Protein AF-0000000080620407 (afdb_homodimer)

pLDDT: mean 96.52, std 3.03, range [81.12, 98.94]

Radius of gyration: 28.12 Å; Cα contacts (8 Å, |Δi|>4): 1855; chains: 2; bounding box: 50×84×63 Å

Foldseek 3Di:
DAQQKWKWQWFKFWDDVVQVCVVVVLDPADPPAQDTQLTWGFTCDHHNNDDPDDGGFIWTFALQFAPCPDPCNVVLQSLVHPQLVVALCNQHASVNAADDDDVVHGYGYRSQFNRLDRMTMHGNSRTATADPPFDRLLLSLCRFQLLLQLLLDCPVQNPAAQFAEEFEDQASNSLSVLLNCVVRNHPAYEYEDLDPVSQVSSVVSHHPYYHNCVVDPPQVVLCVVVVNFAGQEYEYAAADQVSQQSRQSRHGQLHEYEYRHHHRPPDDHDYDVVCCVVSVYYYYYTDSSSDPCNPVSNVVSVCVVVVSGDSPQQAPEEDASVCVVVVSVCVVVVHGRMYMHGD/DAQQKWKWQWFKFWDDVVQVCVVVVLDDADPPAQDTQLTWGFTCDHHNNDDPDDGGFIWTFALQFAPCPDPCNVVLQSLVHPQLVVALCNQHASVNAADDDDVVHGYGYRSQFNRLDRMTMHGNSRTATADPPFDRLLLSLCRFQLLLQLLLDCPVQNPAAQFAEEFEDQASNSLSVLLNCVVRNHPAYEYEDLDPVSQVSSVVSHHPYYHNCVVDPPLVVQCVVVVNFAGQEYEYAAADQVSQQSRQSRHGQLHEYEYRHHHRPPDDHDYDVVCCVVSVYYYYYTDSSSDPCNPVSNVVSVCVVVVSGDSPQQAPEEDASVCSVVVSVCVVVVHGRMYMHGD

InterPro domains:
  IPR002328 Alcohol dehydrogenase, zinc-type, conserved site [PS00059] (36-50)
  IPR011032 GroES-like superfamily [SSF50129] (1-168)
  IPR011032 GroES-like superfamily [SSF50129] (296-342)
  IPR013149 Alcohol dehydrogenase-like, C-terminal [PF00107] (172-303)
  IPR013154 Alcohol dehydrogenase-like, N-terminal [PF08240] (2-130)
  IPR020843 Enoylreductase domain [SM00829] (1-341)
  IPR036291 NAD(P)-binding domain superfamily [SSF51735] (134-310)

Sequence (686 aa):
PGAGEVLVRLAASGVCHSDLHALDGEWDTPVPIVLGHEGAGEVVAVGSEVTDLEVGDHVILSWTPSCQKCEYCVSGRPVLCQLANETAYQHVFFDGKPRLTDGDESVKSFLAVGSFGDHAMVPASAAIRIRKDAPLAQAALVGCAVTTGIGAVTNTARVEPGSTVLVVGCGGVGLNVVQGARLAGAKQIIVADVSEEKLELGRRFGATHTINSRETDLVEAVRALTDGRGVDYAFEAIGLPFTIEACYEAIRRGGTAVVVGQVADGVKISIDPFVMSDQEKRLIGSNYGSSRQSIDFPKIIDLYMEGKVDLDSMVTDRIPLDGVNEAFARMRAGQGIRTVIEYPGAGEVLVRLAASGVCHSDLHALDGEWDTPVPIVLGHEGAGEVVAVGSEVTDLEVGDHVILSWTPSCQKCEYCVSGRPVLCQLANETAYQHVFFDGKPRLTDGDESVKSFLAVGSFGDHAMVPASAAIRIRKDAPLAQAALVGCAVTTGIGAVTNTARVEPGSTVLVVGCGGVGLNVVQGARLAGAKQIIVADVSEEKLELGRRFGATHTINSRETDLVEAVRALTDGRGVDYAFEAIGLPFTIEACYEAIRRGGTAVVVGQVADGVKISIDPFVMSDQEKRLIGSNYGSSRQSIDFPKIIDLYMEGKVDLDSMVTDRIPLDGVNEAFARMRAGQGIRTVIEY

Organism: Caenorhabditis remanei (NCBI:txid31234)

Nearest PDB structures (foldseek):
  5tnx-assembly1_A  TM=9.646E-01  e=2.071E-39  Burkholderia ambifaria MC40-6
  1cdo-assembly1_B  TM=9.404E-01  e=4.010E-37  Gadus morhua callarias
  8h2a-assembly1_B  TM=9.233E-01  e=1.701E-37  Formosa agariphila
  1agn-assembly1_A  TM=9.492E-01  e=3.419E-36  Homo sapiens
  1d1t-assembly1_B  TM=9.427E-01  e=5.932E-36  Homo sapiens

Structure (mmCIF, N/CA/C/O backbone):
data_AF-0000000080620407-model_v1
#
loop_
_entity.id
_entity.type
_entity.pdbx_description
1 polymer 'Enoyl reductase (ER) domain-containing protein'
#
loop_
_atom_site.group_PDB
_atom_site.id
_atom_site.type_symbol
_atom_site.label_atom_id
_atom_site.label_alt_id
_atom_site.label_comp_id
_atom_site.label_asym_id
_atom_site.label_entity_id
_atom_site.label_seq_id
_atom_site.pdbx_PDB_ins_code
_atom_site.Cartn_x
_atom_site.Cartn_y
_atom_site.Cartn_z
_atom_site.occupancy
_atom_site.B_iso_or_equiv
_atom_site.auth_seq_id
_atom_site.auth_comp_id
_atom_site.auth_asym_id
_atom_site.auth_atom_id
_atom_site.pdbx_PDB_model_num
ATOM 1 N N . PRO A 1 1 ? 17.844 -36.25 -13.57 1 95.06 1 PRO A N 1
ATOM 2 C CA . PRO A 1 1 ? 17.781 -34.812 -13.281 1 95.06 1 PRO A CA 1
ATOM 3 C C . PRO A 1 1 ? 19.156 -34.219 -12.961 1 95.06 1 PRO A C 1
ATOM 5 O O . PRO A 1 1 ? 20.047 -34.938 -12.5 1 95.06 1 PRO A O 1
ATOM 8 N N . GLY A 1 2 ? 19.328 -32.938 -13.312 1 94.88 2 GLY A N 1
ATOM 9 C CA . GLY A 1 2 ? 20.531 -32.25 -12.844 1 94.88 2 GLY A CA 1
ATOM 10 C C . GLY A 1 2 ? 20.672 -32.25 -11.336 1 94.88 2 GLY A C 1
ATOM 11 O O . GLY A 1 2 ? 19.75 -32.688 -10.625 1 94.88 2 GLY A O 1
ATOM 12 N N . ALA A 1 3 ? 21.781 -31.812 -10.758 1 96.25 3 ALA A N 1
ATOM 13 C CA . ALA A 1 3 ? 22.172 -31.922 -9.352 1 96.25 3 ALA A CA 1
ATOM 14 C C . ALA A 1 3 ? 21.109 -31.312 -8.445 1 96.25 3 ALA A C 1
ATOM 16 O O . ALA A 1 3 ? 20.812 -31.859 -7.375 1 96.25 3 ALA A O 1
ATOM 17 N N . GLY A 1 4 ? 20.484 -30.219 -8.758 1 96.81 4 GLY A N 1
ATOM 18 C CA . GLY A 1 4 ? 19.5 -29.516 -7.945 1 96.81 4 GLY A CA 1
ATOM 19 C C . GLY A 1 4 ? 18.094 -29.609 -8.5 1 96.81 4 GLY A C 1
ATOM 20 O O . GLY A 1 4 ? 17.266 -28.734 -8.25 1 96.81 4 GLY A O 1
ATOM 21 N N . GLU A 1 5 ? 17.797 -30.719 -9.227 1 97.88 5 GLU A N 1
ATOM 22 C CA . GLU A 1 5 ? 16.531 -30.844 -9.93 1 97.88 5 GLU A CA 1
ATOM 23 C C . GLU A 1 5 ? 15.812 -32.125 -9.547 1 97.88 5 GLU A C 1
ATOM 25 O O . GLU A 1 5 ? 16.422 -33.031 -8.953 1 97.88 5 GLU A O 1
ATOM 30 N N . VAL A 1 6 ? 14.547 -32.188 -9.844 1 98.44 6 VAL A N 1
ATOM 31 C CA . VAL A 1 6 ? 13.758 -33.406 -9.578 1 98.44 6 VAL A CA 1
ATOM 32 C C . VAL A 1 6 ? 12.836 -33.688 -10.766 1 98.44 6 VAL A C 1
ATOM 34 O O . VAL A 1 6 ? 12.383 -32.75 -11.445 1 98.44 6 VAL A O 1
ATOM 37 N N . LEU A 1 7 ? 12.656 -34.906 -11 1 98.62 7 LEU A N 1
ATOM 38 C CA . LEU A 1 7 ? 11.672 -35.375 -11.984 1 98.62 7 LEU A CA 1
ATOM 39 C C . LEU A 1 7 ? 10.383 -35.812 -11.297 1 98.62 7 LEU A C 1
ATOM 41 O O . LEU A 1 7 ? 10.422 -36.594 -10.359 1 98.62 7 LEU A O 1
ATOM 45 N N . VAL A 1 8 ? 9.344 -35.281 -11.727 1 98.81 8 VAL A N 1
ATOM 46 C CA . VAL A 1 8 ? 8.047 -35.562 -11.133 1 98.81 8 VAL A CA 1
ATOM 47 C C . VAL A 1 8 ? 7.145 -36.25 -12.164 1 98.81 8 VAL A C 1
ATOM 49 O O . VAL A 1 8 ? 7.004 -35.75 -13.289 1 98.81 8 VAL A O 1
ATOM 52 N N . ARG A 1 9 ? 6.633 -37.375 -11.859 1 98.81 9 ARG A N 1
ATOM 53 C CA . ARG A 1 9 ? 5.527 -37.938 -12.633 1 98.81 9 ARG A CA 1
ATOM 54 C C . ARG A 1 9 ? 4.207 -37.281 -12.258 1 98.81 9 ARG A C 1
ATOM 56 O O . ARG A 1 9 ? 3.721 -37.438 -11.133 1 98.81 9 ARG A O 1
ATOM 63 N N . LEU A 1 10 ? 3.682 -36.594 -13.156 1 98.75 10 LEU A N 1
ATOM 64 C CA . LEU A 1 10 ? 2.498 -35.781 -12.867 1 98.75 10 LEU A CA 1
ATOM 65 C C . LEU A 1 10 ? 1.252 -36.656 -12.789 1 98.75 10 LEU A C 1
ATOM 67 O O . LEU A 1 10 ? 1.084 -37.594 -13.594 1 98.75 10 LEU A O 1
ATOM 71 N N . ALA A 1 11 ? 0.471 -36.406 -11.789 1 98.62 11 ALA A N 1
ATOM 72 C CA . ALA A 1 11 ? -0.857 -37 -11.68 1 98.62 11 ALA A CA 1
ATOM 73 C C . ALA A 1 11 ? -1.921 -36.094 -12.297 1 98.62 11 ALA A C 1
ATOM 75 O O . ALA A 1 11 ? -2.881 -36.594 -12.898 1 98.62 11 ALA A O 1
ATOM 76 N N . ALA A 1 12 ? -1.677 -34.844 -12.141 1 98.5 12 ALA A N 1
ATOM 77 C CA . ALA A 1 12 ? -2.672 -33.906 -12.609 1 98.5 12 ALA A CA 1
ATOM 78 C C . ALA A 1 12 ? -2.043 -32.531 -12.859 1 98.5 12 ALA A C 1
ATOM 80 O O . ALA A 1 12 ? -0.999 -32.188 -12.281 1 98.5 12 ALA A O 1
ATOM 81 N N . SER A 1 13 ? -2.643 -31.734 -13.742 1 98.31 13 SER A N 1
ATOM 82 C CA . SER A 1 13 ? -2.295 -30.344 -14.031 1 98.31 13 SER A CA 1
ATOM 83 C C . SER A 1 13 ? -3.543 -29.484 -14.219 1 98.31 13 SER A C 1
ATOM 85 O O . SER A 1 13 ? -4.477 -29.891 -14.914 1 98.31 13 SER A O 1
ATOM 87 N N . GLY A 1 14 ? -3.553 -28.359 -13.555 1 97.19 14 GLY A N 1
ATOM 88 C CA . GLY A 1 14 ? -4.637 -27.422 -13.805 1 97.19 14 GLY A CA 1
ATOM 89 C C . GLY A 1 14 ? -4.438 -26.609 -15.07 1 97.19 14 GLY A C 1
ATOM 90 O O . GLY A 1 14 ? -3.307 -26.297 -15.445 1 97.19 14 GLY A O 1
ATOM 91 N N . VAL A 1 15 ? -5.531 -26.297 -15.719 1 96.38 15 VAL A N 1
ATOM 92 C CA . VAL A 1 15 ? -5.516 -25.375 -16.859 1 96.38 15 VAL A CA 1
ATOM 93 C C . VAL A 1 15 ? -5.863 -23.969 -16.391 1 96.38 15 VAL A C 1
ATOM 95 O O . VAL A 1 15 ? -6.953 -23.734 -15.867 1 96.38 15 VAL A O 1
ATOM 98 N N . CYS A 1 16 ? -4.961 -23.031 -16.547 1 93.56 16 CYS A N 1
ATOM 99 C CA . CYS A 1 16 ? -5.094 -21.688 -15.977 1 93.56 16 CYS A CA 1
ATOM 100 C C . CYS A 1 16 ? -5.152 -20.641 -17.078 1 93.56 16 CYS A C 1
ATOM 102 O O . CYS A 1 16 ? -4.645 -20.859 -18.188 1 93.56 16 CYS A O 1
ATOM 104 N N . HIS A 1 17 ? -5.758 -19.516 -16.781 1 90.88 17 HIS A N 1
ATOM 105 C CA . HIS A 1 17 ? -5.863 -18.422 -17.734 1 90.88 17 HIS A CA 1
ATOM 106 C C . HIS A 1 17 ? -4.484 -17.906 -18.141 1 90.88 17 HIS A C 1
ATOM 108 O O . HIS A 1 17 ? -4.305 -17.406 -19.25 1 90.88 17 HIS A O 1
ATOM 114 N N . SER A 1 18 ? -3.566 -18 -17.266 1 90.12 18 SER A N 1
ATOM 115 C CA . SER A 1 18 ? -2.199 -17.625 -17.609 1 90.12 18 SER A CA 1
ATOM 116 C C . SER A 1 18 ? -1.699 -18.422 -18.812 1 90.12 18 SER A C 1
ATOM 118 O O . SER A 1 18 ? -0.983 -17.875 -19.656 1 90.12 18 SER A O 1
ATOM 120 N N . ASP A 1 19 ? -2.033 -19.656 -18.891 1 93.25 19 ASP A N 1
ATOM 121 C CA . ASP A 1 19 ? -1.695 -20.469 -20.062 1 93.25 19 ASP A CA 1
ATOM 122 C C . ASP A 1 19 ? -2.371 -19.922 -21.312 1 93.25 19 ASP A C 1
ATOM 124 O O . ASP A 1 19 ? -1.784 -19.938 -22.406 1 93.25 19 ASP A O 1
ATOM 128 N N . LEU A 1 20 ? -3.578 -19.516 -21.109 1 90.69 20 LEU A N 1
ATOM 129 C CA . LEU A 1 20 ? -4.332 -18.953 -22.219 1 90.69 20 LEU A CA 1
ATOM 130 C C . LEU A 1 20 ? -3.709 -17.656 -22.719 1 90.69 20 LEU A C 1
ATOM 132 O O . LEU A 1 20 ? -3.645 -17.406 -23.922 1 90.69 20 LEU A O 1
ATOM 136 N N . HIS A 1 21 ? -3.25 -16.797 -21.75 1 87.12 21 HIS A N 1
ATOM 137 C CA . HIS A 1 21 ? -2.562 -15.57 -22.125 1 87.12 21 HIS A CA 1
ATOM 138 C C . HIS A 1 21 ? -1.343 -15.867 -23 1 87.12 21 HIS A C 1
ATOM 140 O O . HIS A 1 21 ? -1.095 -15.164 -23.984 1 87.12 21 HIS A O 1
ATOM 146 N N . ALA A 1 22 ? -0.634 -16.859 -22.625 1 88.38 22 ALA A N 1
ATOM 147 C CA . ALA A 1 22 ? 0.542 -17.266 -23.391 1 88.38 22 ALA A CA 1
ATOM 148 C C . ALA A 1 22 ? 0.145 -17.828 -24.75 1 88.38 22 ALA A C 1
ATOM 150 O O . ALA A 1 22 ? 0.736 -17.453 -25.766 1 88.38 22 ALA A O 1
ATOM 151 N N . LEU A 1 23 ? -0.881 -18.562 -24.75 1 90.5 23 LEU A N 1
ATOM 152 C CA . LEU A 1 23 ? -1.365 -19.203 -25.969 1 90.5 23 LEU A CA 1
ATOM 153 C C . LEU A 1 23 ? -1.878 -18.172 -26.969 1 90.5 23 LEU A C 1
ATOM 155 O O . LEU A 1 23 ? -1.641 -18.281 -28.172 1 90.5 23 LEU A O 1
ATOM 159 N N . ASP A 1 24 ? -2.512 -17.141 -26.406 1 89.25 24 ASP A N 1
ATOM 160 C CA . ASP A 1 24 ? -3.156 -16.141 -27.25 1 89.25 24 ASP A CA 1
ATOM 161 C C . ASP A 1 24 ? -2.18 -15.023 -27.641 1 89.25 24 ASP A C 1
ATOM 163 O O . ASP A 1 24 ? -2.539 -14.102 -28.359 1 89.25 24 ASP A O 1
ATOM 167 N N . GLY A 1 25 ? -0.963 -15.055 -27.109 1 85.75 25 GLY A N 1
ATOM 168 C CA . GLY A 1 25 ? 0.059 -14.086 -27.469 1 85.75 25 GLY A CA 1
ATOM 169 C C . GLY A 1 25 ? -0.036 -12.789 -26.688 1 85.75 25 GLY A C 1
ATOM 170 O O . GLY A 1 25 ? 0.59 -11.789 -27.062 1 85.75 25 GLY A O 1
ATOM 171 N N . GLU A 1 26 ? -0.89 -12.797 -25.672 1 81.12 26 GLU A N 1
ATOM 172 C CA . GLU A 1 26 ? -0.973 -11.617 -24.828 1 81.12 26 GLU A CA 1
ATOM 173 C C . GLU A 1 26 ? 0.308 -11.438 -24.016 1 81.12 26 GLU A C 1
ATOM 175 O O . GLU A 1 26 ? 0.651 -10.312 -23.625 1 81.12 26 GLU A O 1
ATOM 180 N N . TRP A 1 27 ? 0.93 -12.539 -23.688 1 83.62 27 TRP A N 1
ATOM 181 C CA . TRP A 1 27 ? 2.266 -12.523 -23.109 1 83.62 27 TRP A CA 1
ATOM 182 C C . TRP A 1 27 ? 3.311 -12.984 -24.109 1 83.62 27 TRP A C 1
ATOM 184 O O . TRP A 1 27 ? 3.053 -13.883 -24.922 1 83.62 27 TRP A O 1
ATOM 194 N N . ASP A 1 28 ? 4.406 -12.32 -24.125 1 83.38 28 ASP A N 1
ATOM 195 C CA . ASP A 1 28 ? 5.508 -12.742 -24.984 1 83.38 28 ASP A CA 1
ATOM 196 C C . ASP A 1 28 ? 6.109 -14.062 -24.5 1 83.38 28 ASP A C 1
ATOM 198 O O . ASP A 1 28 ? 6.93 -14.07 -23.578 1 83.38 28 ASP A O 1
ATOM 202 N N . THR A 1 29 ? 5.652 -15.172 -25.156 1 87.75 29 THR A N 1
ATOM 203 C CA . THR A 1 29 ? 6.09 -16.5 -24.766 1 87.75 29 THR A CA 1
ATOM 204 C C . THR A 1 29 ? 6.785 -17.219 -25.922 1 87.75 29 THR A C 1
ATOM 206 O O . THR A 1 29 ? 6.18 -17.453 -26.969 1 87.75 29 THR A O 1
ATOM 209 N N . PRO A 1 30 ? 8.031 -17.438 -25.688 1 91.25 30 PRO A N 1
ATOM 210 C CA . PRO A 1 30 ? 8.781 -18.094 -26.766 1 91.25 30 PRO A CA 1
ATOM 211 C C . PRO A 1 30 ? 8.289 -19.5 -27.047 1 91.25 30 PRO A C 1
ATOM 213 O O . PRO A 1 30 ? 7.859 -20.203 -26.141 1 91.25 30 PRO A O 1
ATOM 216 N N . VAL A 1 31 ? 8.367 -19.938 -28.281 1 91.75 31 VAL A N 1
ATOM 217 C CA . VAL A 1 31 ? 8.047 -21.297 -28.719 1 91.75 31 VAL A CA 1
ATOM 218 C C . VAL A 1 31 ? 9.281 -21.938 -29.328 1 91.75 31 VAL A C 1
ATOM 220 O O . VAL A 1 31 ? 10.141 -21.25 -29.891 1 91.75 31 VAL A O 1
ATOM 223 N N . PRO A 1 32 ? 9.438 -23.344 -29.328 1 95.38 32 PRO A N 1
ATOM 224 C CA . PRO A 1 32 ? 8.477 -24.281 -28.75 1 95.38 32 PRO A CA 1
ATOM 225 C C . PRO A 1 32 ? 8.5 -24.297 -27.219 1 95.38 32 PRO A C 1
ATOM 227 O O . PRO A 1 32 ? 9.562 -24.125 -26.609 1 95.38 32 PRO A O 1
ATOM 230 N N . ILE A 1 33 ? 7.375 -24.5 -26.594 1 96.25 33 ILE A N 1
ATOM 231 C CA . ILE A 1 33 ? 7.234 -24.469 -25.141 1 96.25 33 ILE A CA 1
ATOM 232 C C . ILE A 1 33 ? 6.148 -25.438 -24.703 1 96.25 33 ILE A C 1
ATOM 234 O O . ILE A 1 33 ? 5.152 -25.625 -25.406 1 96.25 33 ILE A O 1
ATOM 238 N N . VAL A 1 34 ? 6.379 -26.156 -23.656 1 96.75 34 VAL A N 1
ATOM 239 C CA . VAL A 1 34 ? 5.332 -26.938 -23 1 96.75 34 VAL A CA 1
ATOM 240 C C . VAL A 1 34 ? 4.617 -26.062 -21.969 1 96.75 34 VAL A C 1
ATOM 242 O O . VAL A 1 34 ? 5.234 -25.594 -21.016 1 96.75 34 VAL A O 1
ATOM 245 N N . LEU A 1 35 ? 3.326 -25.828 -22.141 1 96.94 35 LEU A N 1
ATOM 246 C CA . LEU A 1 35 ? 2.545 -24.969 -21.25 1 96.94 35 LEU A CA 1
ATOM 247 C C . LEU A 1 35 ? 2.166 -25.734 -19.984 1 96.94 35 LEU A C 1
ATOM 249 O O . LEU A 1 35 ? 2.584 -26.875 -19.781 1 96.94 35 LEU A O 1
ATOM 253 N N . GLY A 1 36 ? 1.49 -25.062 -19.125 1 97.06 36 GLY A N 1
ATOM 254 C CA . GLY A 1 36 ? 1.077 -25.594 -17.844 1 97.06 36 GLY A CA 1
ATOM 255 C C . GLY A 1 36 ? 2.006 -25.203 -16.703 1 97.06 36 GLY A C 1
ATOM 256 O O . GLY A 1 36 ? 3.229 -25.266 -16.859 1 97.06 36 GLY A O 1
ATOM 257 N N . HIS A 1 37 ? 1.427 -24.766 -15.578 1 97.12 37 HIS A N 1
ATOM 258 C CA . HIS A 1 37 ? 2.258 -24.375 -14.445 1 97.12 37 HIS A CA 1
ATOM 259 C C . HIS A 1 37 ? 1.605 -24.766 -13.117 1 97.12 37 HIS A C 1
ATOM 261 O O . HIS A 1 37 ? 2.121 -24.453 -12.047 1 97.12 37 HIS A O 1
ATOM 267 N N . GLU A 1 38 ? 0.452 -25.453 -13.188 1 97.12 38 GLU A N 1
ATOM 268 C CA . GLU A 1 38 ? -0.258 -25.984 -12.031 1 97.12 38 GLU A CA 1
ATOM 269 C C . GLU A 1 38 ? -0.176 -27.516 -11.977 1 97.12 38 GLU A C 1
ATOM 271 O O . GLU A 1 38 ? -1.138 -28.203 -12.32 1 97.12 38 GLU A O 1
ATOM 276 N N . GLY A 1 39 ? 0.865 -28.016 -11.445 1 98.25 39 GLY A N 1
ATOM 277 C CA . GLY A 1 39 ? 1.048 -29.469 -11.477 1 98.25 39 GLY A CA 1
ATOM 278 C C . GLY A 1 39 ? 1.195 -30.078 -10.094 1 98.25 39 GLY A C 1
ATOM 279 O O . GLY A 1 39 ? 1.686 -29.422 -9.172 1 98.25 39 GLY A O 1
ATOM 280 N N . ALA A 1 40 ? 0.774 -31.281 -9.922 1 98.81 40 ALA A N 1
ATOM 281 C CA . ALA A 1 40 ? 1.003 -32.125 -8.742 1 98.81 40 ALA A CA 1
ATOM 282 C C . ALA A 1 40 ? 1.264 -33.562 -9.133 1 98.81 40 ALA A C 1
ATOM 284 O O . ALA A 1 40 ? 0.713 -34.062 -10.125 1 98.81 40 ALA A O 1
ATOM 285 N N . GLY A 1 41 ? 2.102 -34.188 -8.414 1 98.81 41 GLY A N 1
ATOM 286 C CA . GLY A 1 41 ? 2.459 -35.562 -8.734 1 98.81 41 GLY A CA 1
ATOM 287 C C . GLY A 1 41 ? 3.4 -36.188 -7.727 1 98.81 41 GLY A C 1
ATOM 288 O O . GLY A 1 41 ? 3.352 -35.844 -6.539 1 98.81 41 GLY A O 1
ATOM 289 N N . GLU A 1 42 ? 4.102 -37.156 -8.266 1 98.88 42 GLU A N 1
ATOM 290 C CA . GLU A 1 42 ? 5.016 -37.906 -7.43 1 98.88 42 GLU A CA 1
ATOM 291 C C . GLU A 1 42 ? 6.453 -37.812 -7.926 1 98.88 42 GLU A C 1
ATOM 293 O O . GLU A 1 42 ? 6.711 -37.906 -9.125 1 98.88 42 GLU A O 1
ATOM 298 N N . VAL A 1 43 ? 7.367 -37.594 -6.969 1 98.88 43 VAL A N 1
ATOM 299 C CA . VAL A 1 43 ? 8.781 -37.531 -7.316 1 98.88 43 VAL A CA 1
ATOM 300 C C . VAL A 1 43 ? 9.25 -38.938 -7.758 1 98.88 43 VAL A C 1
ATOM 302 O O . VAL A 1 43 ? 9.039 -39.906 -7.051 1 98.88 43 VAL A O 1
ATOM 305 N N . VAL A 1 44 ? 9.938 -39 -8.891 1 98.81 44 VAL A N 1
ATOM 306 C CA . VAL A 1 44 ? 10.359 -40.312 -9.383 1 98.81 44 VAL A CA 1
ATOM 307 C C . VAL A 1 44 ? 11.875 -40.312 -9.531 1 98.81 44 VAL A C 1
ATOM 309 O O . VAL A 1 44 ? 12.477 -41.406 -9.664 1 98.81 44 VAL A O 1
ATOM 312 N N . ALA A 1 45 ? 12.516 -39.188 -9.531 1 98.69 45 ALA A N 1
ATOM 313 C CA . ALA A 1 45 ? 13.969 -39.094 -9.523 1 98.69 45 ALA A CA 1
ATOM 314 C C . ALA A 1 45 ? 14.43 -37.781 -8.867 1 98.69 45 ALA A C 1
ATOM 316 O O . ALA A 1 45 ? 13.742 -36.781 -8.953 1 98.69 45 ALA A O 1
ATOM 317 N N . VAL A 1 46 ? 15.562 -37.875 -8.195 1 98.44 46 VAL A N 1
ATOM 318 C CA . VAL A 1 46 ? 16.094 -36.719 -7.504 1 98.44 46 VAL A CA 1
ATOM 319 C C . VAL A 1 46 ? 17.562 -36.5 -7.883 1 98.44 46 VAL A C 1
ATOM 321 O O . VAL A 1 46 ? 18.312 -37.469 -8.031 1 98.44 46 VAL A O 1
ATOM 324 N N . GLY A 1 47 ? 17.922 -35.281 -8.078 1 97.94 47 GLY A N 1
ATOM 325 C CA . GLY A 1 47 ? 19.312 -34.969 -8.359 1 97.94 47 GLY A CA 1
ATOM 326 C C . GLY A 1 47 ? 20.234 -35.219 -7.18 1 97.94 47 GLY A C 1
ATOM 327 O O . GLY A 1 47 ? 19.781 -35.344 -6.043 1 97.94 47 GLY A O 1
ATOM 328 N N . SER A 1 48 ? 21.516 -35.188 -7.449 1 97.88 48 SER A N 1
ATOM 329 C CA . SER A 1 48 ? 22.531 -35.625 -6.492 1 97.88 48 SER A CA 1
ATOM 330 C C . SER A 1 48 ? 22.625 -34.656 -5.32 1 97.88 48 SER A C 1
ATOM 332 O O . SER A 1 48 ? 23.078 -35.031 -4.234 1 97.88 48 SER A O 1
ATOM 334 N N . GLU A 1 49 ? 22.172 -33.406 -5.477 1 97.12 49 GLU A N 1
ATOM 335 C CA . GLU A 1 49 ? 22.344 -32.406 -4.426 1 97.12 49 GLU A CA 1
ATOM 336 C C . GLU A 1 49 ? 21.031 -32.156 -3.693 1 97.12 49 GLU A C 1
ATOM 338 O O . GLU A 1 49 ? 20.969 -31.328 -2.787 1 97.12 49 GLU A O 1
ATOM 343 N N . VAL A 1 50 ? 20 -32.844 -4.098 1 97.62 50 VAL A N 1
ATOM 344 C CA . VAL A 1 50 ? 18.688 -32.688 -3.463 1 97.62 50 VAL A CA 1
ATOM 345 C C . VAL A 1 50 ? 18.625 -33.5 -2.184 1 97.62 50 VAL A C 1
ATOM 347 O O . VAL A 1 50 ? 18.859 -34.719 -2.213 1 97.62 50 VAL A O 1
ATOM 350 N N . THR A 1 51 ? 18.375 -32.844 -1.057 1 95.75 51 THR A N 1
ATOM 351 C CA . THR A 1 51 ? 18.422 -33.562 0.216 1 95.75 51 THR A CA 1
ATOM 352 C C . THR A 1 51 ? 17.062 -33.531 0.91 1 95.75 51 THR A C 1
ATOM 354 O O . THR A 1 51 ? 16.828 -34.281 1.843 1 95.75 51 THR A O 1
ATOM 357 N N . ASP A 1 52 ? 16.156 -32.75 0.475 1 95.38 52 ASP A N 1
ATOM 358 C CA . ASP A 1 52 ? 14.922 -32.562 1.22 1 95.38 52 ASP A CA 1
ATOM 359 C C . ASP A 1 52 ? 13.742 -33.219 0.523 1 95.38 52 ASP A C 1
ATOM 361 O O . ASP A 1 52 ? 12.602 -33.094 0.955 1 95.38 52 ASP A O 1
ATOM 365 N N . LEU A 1 53 ? 13.969 -33.969 -0.582 1 98.38 53 LEU A N 1
ATOM 366 C CA . LEU A 1 53 ? 12.969 -34.75 -1.313 1 98.38 53 LEU A CA 1
ATOM 367 C C . LEU A 1 53 ? 13.469 -36.156 -1.608 1 98.38 53 LEU A C 1
ATOM 369 O O . LEU A 1 53 ? 14.68 -36.375 -1.704 1 98.38 53 LEU A O 1
ATOM 373 N N . GLU A 1 54 ? 12.57 -37.062 -1.733 1 98.12 54 GLU A N 1
ATOM 374 C CA . GLU A 1 54 ? 12.906 -38.406 -2.125 1 98.12 54 GLU A CA 1
ATOM 375 C C . GLU A 1 54 ? 11.859 -39 -3.076 1 98.12 54 GLU A C 1
ATOM 377 O O . GLU A 1 54 ? 10.734 -38.469 -3.156 1 98.12 54 GLU A O 1
ATOM 382 N N . VAL A 1 55 ? 12.273 -40.031 -3.752 1 98.62 55 VAL A N 1
ATOM 383 C CA . VAL A 1 55 ? 11.359 -40.75 -4.645 1 98.62 55 VAL A CA 1
ATOM 384 C C . VAL A 1 55 ? 10.133 -41.219 -3.865 1 98.62 55 VAL A C 1
ATOM 386 O O . VAL A 1 55 ? 10.25 -41.75 -2.758 1 98.62 55 VAL A O 1
ATOM 389 N N . GLY A 1 56 ? 8.977 -40.906 -4.418 1 98.69 56 GLY A N 1
ATOM 390 C CA . GLY A 1 56 ? 7.738 -41.312 -3.76 1 98.69 56 GLY A CA 1
ATOM 391 C C . GLY A 1 56 ? 7.023 -40.125 -3.107 1 98.69 56 GLY A C 1
ATOM 392 O O . GLY A 1 56 ? 5.84 -40.219 -2.779 1 98.69 56 GLY A O 1
ATOM 393 N N . ASP A 1 57 ? 7.723 -39.062 -2.869 1 98.81 57 ASP A N 1
ATOM 394 C CA . ASP A 1 57 ? 7.094 -37.875 -2.277 1 98.81 57 ASP A CA 1
ATOM 395 C C . ASP A 1 57 ? 6.012 -37.312 -3.193 1 98.81 57 ASP A C 1
ATOM 397 O O . ASP A 1 57 ? 6.191 -37.25 -4.41 1 98.81 57 ASP A O 1
ATOM 401 N N . HIS A 1 58 ? 4.828 -37 -2.646 1 98.88 58 HIS A N 1
ATOM 402 C CA . HIS A 1 58 ? 3.83 -36.188 -3.354 1 98.88 58 HIS A CA 1
ATOM 403 C C . HIS A 1 58 ? 4.164 -34.719 -3.291 1 98.88 58 HIS A C 1
ATOM 405 O O . HIS A 1 58 ? 4.547 -34.188 -2.236 1 98.88 58 HIS A O 1
ATOM 411 N N . VAL A 1 59 ? 4.098 -34.031 -4.41 1 98.94 59 VAL A N 1
ATOM 412 C CA . VAL A 1 59 ? 4.523 -32.625 -4.457 1 98.94 59 VAL A CA 1
ATOM 413 C C . VAL A 1 59 ? 3.531 -31.812 -5.285 1 98.94 59 VAL A C 1
ATOM 415 O O . VAL A 1 59 ? 2.84 -32.375 -6.148 1 98.94 59 VAL A O 1
ATOM 418 N N . ILE A 1 60 ? 3.354 -30.578 -4.953 1 98.88 60 ILE A N 1
ATOM 419 C CA . ILE A 1 60 ? 2.766 -29.547 -5.785 1 98.88 60 ILE A CA 1
ATOM 420 C C . ILE A 1 60 ? 3.871 -28.688 -6.41 1 98.88 60 ILE A C 1
ATOM 422 O O . ILE A 1 60 ? 4.848 -28.344 -5.742 1 98.88 60 ILE A O 1
ATOM 426 N N . LEU A 1 61 ? 3.744 -28.375 -7.641 1 98.75 61 LEU A N 1
ATOM 427 C CA . LEU A 1 61 ? 4.781 -27.625 -8.328 1 98.75 61 LEU A CA 1
ATOM 428 C C . LEU A 1 61 ? 4.527 -26.125 -8.203 1 98.75 61 LEU A C 1
ATOM 430 O O . LEU A 1 61 ? 3.391 -25.672 -8.359 1 98.75 61 LEU A O 1
ATOM 434 N N . SER A 1 62 ? 5.566 -25.375 -7.871 1 98.31 62 SER A N 1
ATOM 435 C CA . SER A 1 62 ? 5.551 -23.922 -7.828 1 98.31 62 SER A CA 1
ATOM 436 C C . SER A 1 62 ? 6.207 -23.312 -9.07 1 98.31 62 SER A C 1
ATOM 438 O O . SER A 1 62 ? 7.238 -23.812 -9.531 1 98.31 62 SER A O 1
ATOM 440 N N . TRP A 1 63 ? 5.621 -22.297 -9.586 1 96.62 63 TRP A N 1
ATOM 441 C CA . TRP A 1 63 ? 6.188 -21.734 -10.805 1 96.62 63 TRP A CA 1
ATOM 442 C C . TRP A 1 63 ? 7.195 -20.641 -10.469 1 96.62 63 TRP A C 1
ATOM 444 O O . TRP A 1 63 ? 7.723 -19.969 -11.367 1 96.62 63 TRP A O 1
ATOM 454 N N . THR A 1 64 ? 7.395 -20.375 -9.203 1 96.44 64 THR A N 1
ATOM 455 C CA . THR A 1 64 ? 8.461 -19.484 -8.75 1 96.44 64 THR A CA 1
ATOM 456 C C . THR A 1 64 ? 9.438 -20.234 -7.844 1 96.44 64 THR A C 1
ATOM 458 O O . THR A 1 64 ? 9.391 -20.094 -6.621 1 96.44 64 THR A O 1
ATOM 461 N N . PRO A 1 65 ? 10.344 -20.984 -8.477 1 97.19 65 PRO A N 1
ATOM 462 C CA . PRO A 1 65 ? 11.344 -21.641 -7.633 1 97.19 65 PRO A CA 1
ATOM 463 C C . PRO A 1 65 ? 12.203 -20.641 -6.852 1 97.19 65 PRO A C 1
ATOM 465 O O . PRO A 1 65 ? 12.539 -19.578 -7.371 1 97.19 65 PRO A O 1
ATOM 468 N N . SER A 1 66 ? 12.5 -20.938 -5.613 1 97.25 66 SER A N 1
ATOM 469 C CA . SER A 1 66 ? 13.32 -20.078 -4.766 1 97.25 66 SER A CA 1
ATOM 470 C C . SER A 1 66 ? 14.797 -20.469 -4.836 1 97.25 66 SER A C 1
ATOM 472 O O . SER A 1 66 ? 15.125 -21.656 -4.766 1 97.25 66 SER A O 1
ATOM 474 N N . CYS A 1 67 ? 15.688 -19.5 -4.977 1 96.69 67 CYS A N 1
ATOM 475 C CA . CYS A 1 67 ? 17.109 -19.812 -4.957 1 96.69 67 CYS A CA 1
ATOM 476 C C . CYS A 1 67 ? 17.609 -19.984 -3.525 1 96.69 67 CYS A C 1
ATOM 478 O O . CYS A 1 67 ? 18.703 -20.5 -3.303 1 96.69 67 CYS A O 1
ATOM 480 N N . GLN A 1 68 ? 16.828 -19.422 -2.598 1 95.31 68 GLN A N 1
ATOM 481 C CA . GLN A 1 68 ? 17 -19.609 -1.158 1 95.31 68 GLN A CA 1
ATOM 482 C C . GLN A 1 68 ? 18.25 -18.875 -0.659 1 95.31 68 GLN A C 1
ATOM 484 O O . GLN A 1 68 ? 18.703 -19.125 0.462 1 95.31 68 GLN A O 1
ATOM 489 N N . LYS A 1 69 ? 18.844 -18 -1.48 1 96.19 69 LYS A N 1
ATOM 490 C CA . LYS A 1 69 ? 20.078 -17.328 -1.066 1 96.19 69 LYS A CA 1
ATOM 491 C C . LYS A 1 69 ? 19.984 -15.828 -1.312 1 96.19 69 LYS A C 1
ATOM 493 O O . LYS A 1 69 ? 20.703 -15.047 -0.686 1 96.19 69 LYS A O 1
ATOM 498 N N . CYS A 1 70 ? 19.188 -15.422 -2.244 1 95.88 70 CYS A N 1
ATOM 499 C CA . CYS A 1 70 ? 19.109 -14 -2.541 1 95.88 70 CYS A CA 1
ATOM 500 C C . CYS A 1 70 ? 18.406 -13.242 -1.42 1 95.88 70 CYS A C 1
ATOM 502 O O . CYS A 1 70 ? 17.828 -13.859 -0.524 1 95.88 70 CYS A O 1
ATOM 504 N N . GLU A 1 71 ? 18.438 -11.93 -1.446 1 93.88 71 GLU A N 1
ATOM 505 C CA . GLU A 1 71 ? 17.875 -11.094 -0.385 1 93.88 71 GLU A CA 1
ATOM 506 C C . GLU A 1 71 ? 16.391 -11.352 -0.204 1 93.88 71 GLU A C 1
ATOM 508 O O . GLU A 1 71 ? 15.875 -11.336 0.92 1 93.88 71 GLU A O 1
ATOM 513 N N . TYR A 1 72 ? 15.664 -11.641 -1.273 1 96.31 72 TYR A N 1
ATOM 514 C CA . TYR A 1 72 ? 14.227 -11.875 -1.194 1 96.31 72 TYR A CA 1
ATOM 515 C C . TYR A 1 72 ? 13.922 -13.227 -0.554 1 96.31 72 TYR A C 1
ATOM 517 O O . TYR A 1 72 ? 13.07 -13.32 0.33 1 96.31 72 TYR A O 1
ATOM 525 N N . CYS A 1 73 ? 14.609 -14.211 -0.923 1 96.5 73 CYS A N 1
ATOM 526 C CA . CYS A 1 73 ? 14.391 -15.539 -0.361 1 96.5 73 CYS A CA 1
ATOM 527 C C . CYS A 1 73 ? 14.695 -15.562 1.131 1 96.5 73 CYS A C 1
ATOM 529 O O . CYS A 1 73 ? 13.898 -16.062 1.929 1 96.5 73 CYS A O 1
ATOM 531 N N . VAL A 1 74 ? 15.797 -14.938 1.517 1 95.69 74 VAL A N 1
ATOM 532 C CA . VAL A 1 74 ? 16.234 -15.055 2.906 1 95.69 74 VAL A CA 1
ATOM 533 C C . VAL A 1 74 ? 15.383 -14.133 3.789 1 95.69 74 VAL A C 1
ATOM 535 O O . VAL A 1 74 ? 15.32 -14.328 5.004 1 95.69 74 VAL A O 1
ATOM 538 N N . SER A 1 75 ? 14.75 -13.148 3.123 1 93.69 75 SER A N 1
ATOM 539 C CA . SER A 1 75 ? 13.898 -12.25 3.896 1 93.69 75 SER A CA 1
ATOM 540 C C . SER A 1 75 ? 12.453 -12.727 3.896 1 93.69 75 SER A C 1
ATOM 542 O O . SER A 1 75 ? 11.555 -12 4.328 1 93.69 75 SER A O 1
ATOM 544 N N . GLY A 1 76 ? 12.203 -13.906 3.375 1 95.06 76 GLY A N 1
ATOM 545 C CA . GLY A 1 76 ? 10.883 -14.516 3.473 1 95.06 76 GLY A CA 1
ATOM 546 C C . GLY A 1 76 ? 9.953 -14.102 2.35 1 95.06 76 GLY A C 1
ATOM 547 O O . GLY A 1 76 ? 8.727 -14.141 2.506 1 95.06 76 GLY A O 1
ATOM 548 N N . ARG A 1 77 ? 10.508 -13.656 1.213 1 96.88 77 ARG A N 1
ATOM 549 C CA . ARG A 1 77 ? 9.695 -13.266 0.066 1 96.88 77 ARG A CA 1
ATOM 550 C C . ARG A 1 77 ? 10.141 -14 -1.194 1 96.88 77 ARG A C 1
ATOM 552 O O . ARG A 1 77 ? 10.469 -13.375 -2.203 1 96.88 77 ARG A O 1
ATOM 559 N N . PRO A 1 78 ? 9.992 -15.289 -1.195 1 97.12 78 PRO A N 1
ATOM 560 C CA . PRO A 1 78 ? 10.531 -16.078 -2.303 1 97.12 78 PRO A CA 1
ATOM 561 C C . PRO A 1 78 ? 9.812 -15.812 -3.625 1 97.12 78 PRO A C 1
ATOM 563 O O . PRO A 1 78 ? 10.359 -16.094 -4.695 1 97.12 78 PRO A O 1
ATOM 566 N N . VAL A 1 79 ? 8.617 -15.25 -3.605 1 97.38 79 VAL A N 1
ATOM 567 C CA . VAL A 1 79 ? 7.883 -14.93 -4.824 1 97.38 79 VAL A CA 1
ATOM 568 C C . VAL A 1 79 ? 8.656 -13.898 -5.641 1 97.38 79 VAL A C 1
ATOM 570 O O . VAL A 1 79 ? 8.492 -13.812 -6.859 1 97.38 79 VAL A O 1
ATOM 573 N N . LEU A 1 80 ? 9.516 -13.156 -4.957 1 97.38 80 LEU A N 1
ATOM 574 C CA . LEU A 1 80 ? 10.289 -12.102 -5.598 1 97.38 80 LEU A CA 1
ATOM 575 C C . LEU A 1 80 ? 11.727 -12.547 -5.848 1 97.38 80 LEU A C 1
ATOM 577 O O . LEU A 1 80 ? 12.594 -11.719 -6.113 1 97.38 80 LEU A O 1
ATOM 581 N N . CYS A 1 81 ? 12.031 -13.836 -5.793 1 97.5 81 CYS A N 1
ATOM 582 C CA . CYS A 1 81 ? 13.367 -14.391 -5.957 1 97.5 81 CYS A CA 1
ATOM 583 C C . CYS A 1 81 ? 14.055 -13.812 -7.188 1 97.5 81 CYS A C 1
ATOM 585 O O . CYS A 1 81 ? 13.484 -13.812 -8.281 1 97.5 81 CYS A O 1
ATOM 587 N N . GLN A 1 82 ? 15.242 -13.336 -6.98 1 95.69 82 GLN A N 1
ATOM 588 C CA . GLN A 1 82 ? 16.016 -12.727 -8.055 1 95.69 82 GLN A CA 1
ATOM 589 C C . GLN A 1 82 ? 16.297 -13.727 -9.164 1 95.69 82 GLN A C 1
ATOM 591 O O . GLN A 1 82 ? 16.109 -13.43 -10.344 1 95.69 82 GLN A O 1
ATOM 596 N N . LEU A 1 83 ? 16.719 -14.859 -8.812 1 96.19 83 LEU A N 1
ATOM 597 C CA . LEU A 1 83 ? 17.109 -15.859 -9.789 1 96.19 83 LEU A CA 1
ATOM 598 C C . LEU A 1 83 ? 15.898 -16.359 -10.57 1 96.19 83 LEU A C 1
ATOM 600 O O . LEU A 1 83 ? 15.977 -16.547 -11.789 1 96.19 83 LEU A O 1
ATOM 604 N N . ALA A 1 84 ? 14.805 -16.594 -9.906 1 96.19 84 ALA A N 1
ATOM 605 C CA . ALA A 1 84 ? 13.586 -17 -10.602 1 96.19 84 ALA A CA 1
ATOM 606 C C . ALA A 1 84 ? 13.156 -15.945 -11.617 1 96.19 84 ALA A C 1
ATOM 608 O O . ALA A 1 84 ? 12.75 -16.266 -12.734 1 96.19 84 ALA A O 1
ATOM 609 N N . ASN A 1 85 ? 13.227 -14.719 -11.164 1 94.38 85 ASN A N 1
ATOM 610 C CA . ASN A 1 85 ? 12.867 -13.625 -12.055 1 94.38 85 ASN A CA 1
ATOM 611 C C . ASN A 1 85 ? 13.734 -13.617 -13.312 1 94.38 85 ASN A C 1
ATOM 613 O O . ASN A 1 85 ? 13.25 -13.297 -14.398 1 94.38 85 ASN A O 1
ATOM 617 N N . GLU A 1 86 ? 14.977 -13.992 -13.203 1 95.31 86 GLU A N 1
ATOM 618 C CA . GLU A 1 86 ? 15.93 -13.945 -14.305 1 95.31 86 GLU A CA 1
ATOM 619 C C . GLU A 1 86 ? 15.836 -15.203 -15.164 1 95.31 86 GLU A C 1
ATOM 621 O O . GLU A 1 86 ? 16.344 -15.234 -16.281 1 95.31 86 GLU A O 1
ATOM 626 N N . THR A 1 87 ? 15.18 -16.234 -14.664 1 95.88 87 THR A N 1
ATOM 627 C CA . THR A 1 87 ? 15.25 -17.516 -15.367 1 95.88 87 THR A CA 1
ATOM 628 C C . THR A 1 87 ? 13.852 -18.094 -15.57 1 95.88 87 THR A C 1
ATOM 630 O O . THR A 1 87 ? 13.336 -18.109 -16.688 1 95.88 87 THR A O 1
ATOM 633 N N . ALA A 1 88 ? 13.141 -18.391 -14.43 1 94.31 88 ALA A N 1
ATOM 634 C CA . ALA A 1 88 ? 11.828 -19.031 -14.516 1 94.31 88 ALA A CA 1
ATOM 635 C C . ALA A 1 88 ? 10.859 -18.188 -15.352 1 94.31 88 ALA A C 1
ATOM 637 O O . ALA A 1 88 ? 10.086 -18.719 -16.141 1 94.31 88 ALA A O 1
ATOM 638 N N . TYR A 1 89 ? 10.945 -16.891 -15.211 1 92.25 89 TYR A N 1
ATOM 639 C CA . TYR A 1 89 ? 10.094 -16 -15.984 1 92.25 89 TYR A CA 1
ATOM 640 C C . TYR A 1 89 ? 10.484 -16 -17.453 1 92.25 89 TYR A C 1
ATOM 642 O O . TYR A 1 89 ? 9.727 -15.547 -18.312 1 92.25 89 TYR A O 1
ATOM 650 N N . GLN A 1 90 ? 11.656 -16.531 -17.703 1 93.81 90 GLN A N 1
ATOM 651 C CA . GLN A 1 90 ? 12.102 -16.734 -19.078 1 93.81 90 GLN A CA 1
ATOM 652 C C . GLN A 1 90 ? 11.883 -18.172 -19.531 1 93.81 90 GLN A C 1
ATOM 654 O O . GLN A 1 90 ? 12.359 -18.578 -20.594 1 93.81 90 GLN A O 1
ATOM 659 N N . HIS A 1 91 ? 11.258 -18.969 -18.688 1 96.31 91 HIS A N 1
ATOM 660 C CA . HIS A 1 91 ? 10.812 -20.328 -18.984 1 96.31 91 HIS A CA 1
ATOM 661 C C . HIS A 1 91 ? 11.992 -21.281 -19.078 1 96.31 91 HIS A C 1
ATOM 663 O O . HIS A 1 91 ? 11.977 -22.219 -19.875 1 96.31 91 HIS A O 1
ATOM 669 N N . VAL A 1 92 ? 13.062 -20.953 -18.344 1 96.06 92 VAL A N 1
ATOM 670 C CA . VAL A 1 92 ? 14.242 -21.812 -18.266 1 96.06 92 VAL A CA 1
ATOM 671 C C . VAL A 1 92 ? 14.594 -22.062 -16.812 1 96.06 92 VAL A C 1
ATOM 673 O O . VAL A 1 92 ? 13.938 -21.547 -15.906 1 96.06 92 VAL A O 1
ATOM 676 N N . PHE A 1 93 ? 15.555 -22.938 -16.625 1 96.31 93 PHE A N 1
ATOM 677 C CA . PHE A 1 93 ? 15.969 -23.328 -15.273 1 96.31 93 PHE A CA 1
ATOM 678 C C . PHE A 1 93 ? 17.031 -22.375 -14.742 1 96.31 93 PHE A C 1
ATOM 680 O O . PHE A 1 93 ? 17.359 -21.375 -15.391 1 96.31 93 PHE A O 1
ATOM 687 N N . PHE A 1 94 ? 17.531 -22.547 -13.5 1 95.19 94 PHE A N 1
ATOM 688 C CA . PHE A 1 94 ? 18.406 -21.609 -12.789 1 95.19 94 PHE A CA 1
ATOM 689 C C . PHE A 1 94 ? 19.703 -21.406 -13.547 1 95.19 94 PHE A C 1
ATOM 691 O O . PHE A 1 94 ? 20.312 -20.344 -13.453 1 95.19 94 PHE A O 1
ATOM 698 N N . ASP A 1 95 ? 20.094 -22.359 -14.383 1 95.94 95 ASP A N 1
ATOM 699 C CA . ASP A 1 95 ? 21.344 -22.219 -15.141 1 95.94 95 ASP A CA 1
ATOM 700 C C . ASP A 1 95 ? 21.094 -21.578 -16.5 1 95.94 95 ASP A C 1
ATOM 702 O O . ASP A 1 95 ? 21.984 -21.516 -17.344 1 95.94 95 ASP A O 1
ATOM 706 N N . GLY A 1 96 ? 19.828 -21.219 -16.766 1 95.56 96 GLY A N 1
ATOM 707 C CA . GLY A 1 96 ? 19.484 -20.516 -17.984 1 95.56 96 GLY A CA 1
ATOM 708 C C . GLY A 1 96 ? 19.188 -21.422 -19.156 1 95.56 96 GLY A C 1
ATOM 709 O O . GLY A 1 96 ? 19.062 -20.969 -20.297 1 95.56 96 GLY A O 1
ATOM 710 N N . LYS A 1 97 ? 19.062 -22.719 -18.953 1 95.69 97 LYS A N 1
ATOM 711 C CA . LYS A 1 97 ? 18.906 -23.672 -20.047 1 95.69 97 LYS A CA 1
ATOM 712 C C . LYS A 1 97 ? 17.594 -24.422 -19.922 1 95.69 97 LYS A C 1
ATOM 714 O O . LYS A 1 97 ? 17.094 -24.656 -18.812 1 95.69 97 LYS A O 1
ATOM 719 N N . PRO A 1 98 ? 16.938 -24.781 -21.078 1 95.25 98 PRO A N 1
ATOM 720 C CA . PRO A 1 98 ? 15.789 -25.688 -21.047 1 95.25 98 PRO A CA 1
ATOM 721 C C . PRO A 1 98 ? 16.172 -27.109 -20.672 1 95.25 98 PRO A C 1
ATOM 723 O O . PRO A 1 98 ? 17.359 -27.453 -20.641 1 95.25 98 PRO A O 1
ATOM 726 N N . ARG A 1 99 ? 15.227 -27.891 -20.344 1 95 99 ARG A N 1
ATOM 727 C CA . ARG A 1 99 ? 15.484 -29.281 -19.969 1 95 99 ARG A CA 1
ATOM 728 C C . ARG A 1 99 ? 14.75 -30.234 -20.906 1 95 99 ARG A C 1
ATOM 730 O O . ARG A 1 99 ? 14.914 -31.453 -20.812 1 95 99 ARG A O 1
ATOM 737 N N . LEU A 1 100 ? 13.891 -29.688 -21.766 1 94.56 100 LEU A N 1
ATOM 738 C CA . LEU A 1 100 ? 13.125 -30.516 -22.688 1 94.56 100 LEU A CA 1
ATOM 739 C C . LEU A 1 100 ? 13.656 -30.359 -24.109 1 94.56 100 LEU A C 1
ATOM 741 O O . LEU A 1 100 ? 14.234 -29.328 -24.453 1 94.56 100 LEU A O 1
ATOM 745 N N . THR A 1 101 ? 13.492 -31.422 -24.844 1 94.69 101 THR A N 1
ATOM 746 C CA . THR A 1 101 ? 13.852 -31.391 -26.266 1 94.69 101 THR A CA 1
ATOM 747 C C . THR A 1 101 ? 12.789 -32.062 -27.109 1 94.69 101 THR A C 1
ATOM 749 O O . THR A 1 101 ? 12.086 -32.969 -26.625 1 94.69 101 THR A O 1
ATOM 752 N N . ASP A 1 102 ? 12.516 -31.625 -28.219 1 93.56 102 ASP A N 1
ATOM 753 C CA . ASP A 1 102 ? 11.82 -32.312 -29.312 1 93.56 102 ASP A CA 1
ATOM 754 C C . ASP A 1 102 ? 12.781 -32.625 -30.453 1 93.56 102 ASP A C 1
ATOM 756 O O . ASP A 1 102 ? 13.055 -31.797 -31.312 1 93.56 102 ASP A O 1
ATOM 760 N N . GLY A 1 103 ? 13.203 -33.844 -30.531 1 93.44 103 GLY A N 1
ATOM 761 C CA . GLY A 1 103 ? 14.352 -34.156 -31.375 1 93.44 103 GLY A CA 1
ATOM 762 C C . GLY A 1 103 ? 15.586 -33.344 -30.984 1 93.44 103 GLY A C 1
ATOM 763 O O . GLY A 1 103 ? 16.016 -33.406 -29.828 1 93.44 103 GLY A O 1
ATOM 764 N N . ASP A 1 104 ? 16.078 -32.594 -31.922 1 92.62 104 ASP A N 1
ATOM 765 C CA . ASP A 1 104 ? 17.297 -31.828 -31.688 1 92.62 104 ASP A CA 1
ATOM 766 C C . ASP A 1 104 ? 16.969 -30.406 -31.234 1 92.62 104 ASP A C 1
ATOM 768 O O . ASP A 1 104 ? 17.859 -29.625 -30.922 1 92.62 104 ASP A O 1
ATOM 772 N N . GLU A 1 105 ? 15.688 -30.219 -31.172 1 95.25 105 GLU A N 1
ATOM 773 C CA . GLU A 1 105 ? 15.281 -28.844 -30.844 1 95.25 105 GLU A CA 1
ATOM 774 C C . GLU A 1 105 ? 14.984 -28.703 -29.359 1 95.25 105 GLU A C 1
ATOM 776 O O . GLU A 1 105 ? 14.281 -29.531 -28.766 1 95.25 105 GLU A O 1
ATOM 781 N N . SER A 1 106 ? 15.562 -27.672 -28.734 1 95.31 106 SER A N 1
ATOM 782 C CA . SER A 1 106 ? 15.297 -27.359 -27.344 1 95.31 106 SER A CA 1
ATOM 783 C C . SER A 1 106 ? 13.875 -26.828 -27.141 1 95.31 106 SER A C 1
ATOM 785 O O . SER A 1 106 ? 13.391 -26.047 -27.953 1 95.31 106 SER A O 1
ATOM 787 N N . VAL A 1 107 ? 13.211 -27.344 -26.156 1 96.75 107 VAL A N 1
ATOM 788 C CA . VAL A 1 107 ? 11.844 -26.953 -25.812 1 96.75 107 VAL A CA 1
ATOM 789 C C . VAL A 1 107 ? 11.82 -26.344 -24.422 1 96.75 107 VAL A C 1
ATOM 791 O O . VAL A 1 107 ? 12.359 -26.922 -23.469 1 96.75 107 VAL A O 1
ATOM 794 N N . LYS A 1 108 ? 11.273 -25.141 -24.234 1 96.69 108 LYS A N 1
ATOM 795 C CA . LYS A 1 108 ? 11.172 -24.484 -22.938 1 96.69 108 LYS A CA 1
ATOM 796 C C . LYS A 1 108 ? 9.992 -25.031 -22.141 1 96.69 108 LYS A C 1
ATOM 798 O O . LYS A 1 108 ? 9.102 -25.672 -22.688 1 96.69 108 LYS A O 1
ATOM 803 N N . SER A 1 109 ? 10.086 -24.922 -20.891 1 96.94 109 SER A N 1
ATOM 804 C CA . SER A 1 109 ? 9 -25.25 -19.969 1 96.94 109 SER A CA 1
ATOM 805 C C . SER A 1 109 ? 8.367 -23.984 -19.391 1 96.94 109 SER A C 1
ATOM 807 O O . SER A 1 109 ? 9.055 -23.156 -18.781 1 96.94 109 SER A O 1
ATOM 809 N N . PHE A 1 110 ? 7.07 -23.844 -19.547 1 96.62 110 PHE A N 1
ATOM 810 C CA . PHE A 1 110 ? 6.367 -22.641 -19.109 1 96.62 110 PHE A CA 1
ATOM 811 C C . PHE A 1 110 ? 6.621 -22.375 -17.625 1 96.62 110 PHE A C 1
ATOM 813 O O . PHE A 1 110 ? 6.348 -23.234 -16.781 1 96.62 110 PHE A O 1
ATOM 820 N N . LEU A 1 111 ? 7.277 -21.219 -17.281 1 95.75 111 LEU A N 1
ATOM 821 C CA . LEU A 1 111 ? 7.621 -20.766 -15.938 1 95.75 111 LEU A CA 1
ATOM 822 C C . LEU A 1 111 ? 8.469 -21.797 -15.211 1 95.75 111 LEU A C 1
ATOM 824 O O . LEU A 1 111 ? 8.305 -22 -14 1 95.75 111 LEU A O 1
ATOM 828 N N . ALA A 1 112 ? 9.219 -22.578 -16 1 95.38 112 ALA A N 1
ATOM 829 C CA . ALA A 1 112 ? 10.156 -23.578 -15.516 1 95.38 112 ALA A CA 1
ATOM 830 C C . ALA A 1 112 ? 9.414 -24.781 -14.938 1 95.38 112 ALA A C 1
ATOM 832 O O . ALA A 1 112 ? 9.953 -25.5 -14.094 1 95.38 112 ALA A O 1
ATOM 833 N N . VAL A 1 113 ? 8.133 -24.938 -15.297 1 97.44 113 VAL A N 1
ATOM 834 C CA . VAL A 1 113 ? 7.336 -26.078 -14.836 1 97.44 113 VAL A CA 1
ATOM 835 C C . VAL A 1 113 ? 6.941 -26.953 -16.031 1 97.44 113 VAL A C 1
ATOM 837 O O . VAL A 1 113 ? 7.535 -28 -16.25 1 97.44 113 VAL A O 1
ATOM 840 N N . GLY A 1 114 ? 6.074 -26.438 -16.938 1 97.06 114 GLY A N 1
ATOM 841 C CA . GLY A 1 114 ? 5.637 -27.219 -18.078 1 97.06 114 GLY A CA 1
ATOM 842 C C . GLY A 1 114 ? 4.887 -28.469 -17.688 1 97.06 114 GLY A C 1
ATOM 843 O O . GLY A 1 114 ? 5.336 -29.594 -17.984 1 97.06 114 GLY A O 1
ATOM 844 N N . SER A 1 115 ? 3.74 -28.25 -17.125 1 97.69 115 SER A N 1
ATOM 845 C CA . SER A 1 115 ? 3.066 -29.375 -16.5 1 97.69 115 SER A CA 1
ATOM 846 C C . SER A 1 115 ? 2.098 -30.047 -17.469 1 97.69 115 SER A C 1
ATOM 848 O O . SER A 1 115 ? 1.393 -30.984 -17.109 1 97.69 115 SER A O 1
ATOM 850 N N . PHE A 1 116 ? 1.962 -29.5 -18.719 1 97.38 116 PHE A N 1
ATOM 851 C CA . PHE A 1 116 ? 1.15 -30.188 -19.719 1 97.38 116 PHE A CA 1
ATOM 852 C C . PHE A 1 116 ? 1.931 -31.328 -20.359 1 97.38 116 PHE A C 1
ATOM 854 O O . PHE A 1 116 ? 2.211 -31.297 -21.562 1 97.38 116 PHE A O 1
ATOM 861 N N . GLY A 1 117 ? 2.229 -32.344 -19.625 1 94.81 117 GLY A N 1
ATOM 862 C CA . GLY A 1 117 ? 2.924 -33.594 -19.906 1 94.81 117 GLY A CA 1
ATOM 863 C C . GLY A 1 117 ? 2.912 -34.562 -18.75 1 94.81 117 GLY A C 1
ATOM 864 O O . GLY A 1 117 ? 2.645 -34.188 -17.609 1 94.81 117 GLY A O 1
ATOM 865 N N . ASP A 1 118 ? 3.168 -35.75 -19.016 1 94.19 118 ASP A N 1
ATOM 866 C CA . ASP A 1 118 ? 3.047 -36.781 -17.969 1 94.19 118 ASP A CA 1
ATOM 867 C C . ASP A 1 118 ? 4.207 -36.688 -16.984 1 94.19 118 ASP A C 1
ATOM 869 O O . ASP A 1 118 ? 4.176 -37.312 -15.922 1 94.19 118 ASP A O 1
ATOM 873 N N . HIS A 1 119 ? 5.25 -35.969 -17.359 1 97.56 119 HIS A N 1
ATOM 874 C CA . HIS A 1 119 ? 6.355 -35.688 -16.453 1 97.56 119 HIS A CA 1
ATOM 875 C C . HIS A 1 119 ? 6.762 -34.219 -16.5 1 97.56 119 HIS A C 1
ATOM 877 O O . HIS A 1 119 ? 6.543 -33.531 -17.516 1 97.56 119 HIS A O 1
ATOM 883 N N . ALA A 1 120 ? 7.363 -33.75 -15.453 1 97.94 120 ALA A N 1
ATOM 884 C CA . ALA A 1 120 ? 7.949 -32.406 -15.406 1 97.94 120 ALA A CA 1
ATOM 885 C C . ALA A 1 120 ? 9.281 -32.406 -14.664 1 97.94 120 ALA A C 1
ATOM 887 O O . ALA A 1 120 ? 9.391 -33 -13.578 1 97.94 120 ALA A O 1
ATOM 888 N N . MET A 1 121 ? 10.266 -31.906 -15.336 1 97.56 121 MET A N 1
ATOM 889 C CA . MET A 1 121 ? 11.523 -31.594 -14.672 1 97.56 121 MET A CA 1
ATOM 890 C C . MET A 1 121 ? 11.477 -30.203 -14.039 1 97.56 121 MET A C 1
ATOM 892 O O . MET A 1 121 ? 11.141 -29.219 -14.711 1 97.56 121 MET A O 1
ATOM 896 N N . VAL A 1 122 ? 11.789 -30.094 -12.703 1 98.06 122 VAL A N 1
ATOM 897 C CA . VAL A 1 122 ? 11.742 -28.781 -12.07 1 98.06 122 VAL A CA 1
ATOM 898 C C . VAL A 1 122 ? 12.922 -28.625 -11.109 1 98.06 122 VAL A C 1
ATOM 900 O O . VAL A 1 122 ? 13.477 -29.625 -10.633 1 98.06 122 VAL A O 1
ATOM 903 N N . PRO A 1 123 ? 13.367 -27.344 -10.875 1 97.5 123 PRO A N 1
ATOM 904 C CA . PRO A 1 123 ? 14.258 -27.156 -9.727 1 97.5 123 PRO A CA 1
ATOM 905 C C . PRO A 1 123 ? 13.688 -27.75 -8.445 1 97.5 123 PRO A C 1
ATOM 907 O O . PRO A 1 123 ? 12.477 -27.688 -8.211 1 97.5 123 PRO A O 1
ATOM 910 N N . ALA A 1 124 ? 14.516 -28.281 -7.641 1 97.94 124 ALA A N 1
ATOM 911 C CA . ALA A 1 124 ? 14.062 -28.969 -6.426 1 97.94 124 ALA A CA 1
ATOM 912 C C . ALA A 1 124 ? 13.203 -28.031 -5.57 1 97.94 124 ALA A C 1
ATOM 914 O O . ALA A 1 124 ? 12.219 -28.469 -4.977 1 97.94 124 ALA A O 1
ATOM 915 N N . SER A 1 125 ? 13.492 -26.734 -5.516 1 97.62 125 SER A N 1
ATOM 916 C CA . SER A 1 125 ? 12.789 -25.781 -4.668 1 97.62 125 SER A CA 1
ATOM 917 C C . SER A 1 125 ? 11.391 -25.5 -5.203 1 97.62 125 SER A C 1
ATOM 919 O O . SER A 1 125 ? 10.562 -24.891 -4.512 1 97.62 125 SER A O 1
ATOM 921 N N . ALA A 1 126 ? 11.094 -25.969 -6.418 1 98.19 126 ALA A N 1
ATOM 922 C CA . ALA A 1 126 ? 9.781 -25.766 -7.02 1 98.19 126 ALA A CA 1
ATOM 923 C C . ALA A 1 126 ? 8.852 -26.938 -6.715 1 98.19 126 ALA A C 1
ATOM 925 O O . ALA A 1 126 ? 7.648 -26.859 -6.973 1 98.19 126 ALA A O 1
ATOM 926 N N . ALA A 1 127 ? 9.375 -27.984 -6.258 1 98.75 127 ALA A N 1
ATOM 927 C CA . ALA A 1 127 ? 8.586 -29.156 -5.871 1 98.75 127 ALA A CA 1
ATOM 928 C C . ALA A 1 127 ? 8.297 -29.156 -4.371 1 98.75 127 ALA A C 1
ATOM 930 O O . ALA A 1 127 ? 9.148 -29.547 -3.572 1 98.75 127 ALA A O 1
ATOM 931 N N . ILE A 1 128 ? 7.109 -28.766 -4.012 1 98.81 128 ILE A N 1
ATOM 932 C CA . ILE A 1 128 ? 6.777 -28.594 -2.602 1 98.81 128 ILE A CA 1
ATOM 933 C C . ILE A 1 128 ? 6.113 -29.859 -2.062 1 98.81 128 ILE A C 1
ATOM 935 O O . ILE A 1 128 ? 5.051 -30.266 -2.537 1 98.81 128 ILE A O 1
ATOM 939 N N . ARG A 1 129 ? 6.719 -30.438 -1.128 1 98.75 129 ARG A N 1
ATOM 940 C CA . ARG A 1 129 ? 6.227 -31.672 -0.546 1 98.75 129 ARG A CA 1
ATOM 941 C C . ARG A 1 129 ? 4.93 -31.438 0.225 1 98.75 129 ARG A C 1
ATOM 943 O O . ARG A 1 129 ? 4.805 -30.453 0.951 1 98.75 129 ARG A O 1
ATOM 950 N N . ILE A 1 130 ? 3.973 -32.344 0.043 1 98.75 130 ILE A N 1
ATOM 951 C CA . ILE A 1 130 ? 2.715 -32.312 0.784 1 98.75 130 ILE A CA 1
ATOM 952 C C . ILE A 1 130 ? 2.41 -33.688 1.343 1 98.75 130 ILE A C 1
ATOM 954 O O . ILE A 1 130 ? 3.121 -34.656 1.049 1 98.75 130 ILE A O 1
ATOM 958 N N . ARG A 1 131 ? 1.388 -33.781 2.162 1 98.56 131 ARG A N 1
ATOM 959 C CA . ARG A 1 131 ? 0.93 -35.062 2.684 1 98.56 131 ARG A CA 1
ATOM 960 C C . ARG A 1 131 ? 0.493 -35.969 1.555 1 98.56 131 ARG A C 1
ATOM 962 O O . ARG A 1 131 ? -0.072 -35.531 0.557 1 98.56 131 ARG A O 1
ATOM 969 N N . LYS A 1 132 ? 0.665 -37.281 1.7 1 98.25 132 LYS A N 1
ATOM 970 C CA . LYS A 1 132 ? 0.486 -38.25 0.639 1 98.25 132 LYS A CA 1
ATOM 971 C C . LYS A 1 132 ? -0.99 -38.594 0.437 1 98.25 132 LYS A C 1
ATOM 973 O O . LYS A 1 132 ? -1.378 -39.094 -0.613 1 98.25 132 LYS A O 1
ATOM 978 N N . ASP A 1 133 ? -1.779 -38.281 1.425 1 98.44 133 ASP A N 1
ATOM 979 C CA . ASP A 1 133 ? -3.178 -38.688 1.332 1 98.44 133 ASP A CA 1
ATOM 980 C C . ASP A 1 133 ? -4.023 -37.625 0.666 1 98.44 133 ASP A C 1
ATOM 982 O O . ASP A 1 133 ? -5.227 -37.781 0.474 1 98.44 133 ASP A O 1
ATOM 986 N N . ALA A 1 134 ? -3.432 -36.5 0.308 1 98.56 134 ALA A N 1
ATOM 987 C CA . ALA A 1 134 ? -4.176 -35.438 -0.386 1 98.56 134 ALA A CA 1
ATOM 988 C C . ALA A 1 134 ? -4.402 -35.812 -1.85 1 98.56 134 ALA A C 1
ATOM 990 O O . ALA A 1 134 ? -3.488 -36.281 -2.527 1 98.56 134 ALA A O 1
ATOM 991 N N . PRO A 1 135 ? -5.684 -35.656 -2.312 1 98.56 135 PRO A N 1
ATOM 992 C CA . PRO A 1 135 ? -5.91 -35.906 -3.738 1 98.56 135 PRO A CA 1
ATOM 993 C C . PRO A 1 135 ? -5.109 -34.969 -4.637 1 98.56 135 PRO A C 1
ATOM 995 O O . PRO A 1 135 ? -5.184 -33.75 -4.477 1 98.56 135 PRO A O 1
ATOM 998 N N . LEU A 1 136 ? -4.402 -35.5 -5.574 1 98.38 136 LEU A N 1
ATOM 999 C CA . LEU A 1 136 ? -3.414 -34.719 -6.328 1 98.38 136 LEU A CA 1
ATOM 1000 C C . LEU A 1 136 ? -4.09 -33.844 -7.383 1 98.38 136 LEU A C 1
ATOM 1002 O O . LEU A 1 136 ? -3.559 -32.812 -7.758 1 98.38 136 LEU A O 1
ATOM 1006 N N . ALA A 1 137 ? -5.281 -34.25 -7.887 1 98.12 137 ALA A N 1
ATOM 1007 C CA . ALA A 1 137 ? -6.008 -33.438 -8.836 1 98.12 137 ALA A CA 1
ATOM 1008 C C . ALA A 1 137 ? -6.371 -32.094 -8.211 1 98.12 137 ALA A C 1
ATOM 1010 O O . ALA A 1 137 ? -6.16 -31.031 -8.82 1 98.12 137 ALA A O 1
ATOM 1011 N N . GLN A 1 138 ? -6.867 -32.125 -6.957 1 98.19 138 GLN A N 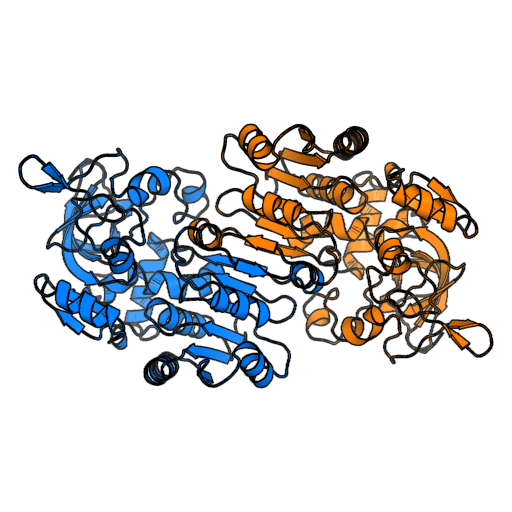1
ATOM 1012 C CA . GLN A 1 138 ? -7.195 -30.906 -6.215 1 98.19 138 GLN A CA 1
ATOM 1013 C C . GLN A 1 138 ? -5.93 -30.141 -5.82 1 98.19 138 GLN A C 1
ATOM 1015 O O . GLN A 1 138 ? -5.875 -28.922 -5.945 1 98.19 138 GLN A O 1
ATOM 1020 N N . ALA A 1 139 ? -4.918 -30.906 -5.461 1 98.62 139 ALA A N 1
ATOM 1021 C CA . ALA A 1 139 ? -3.666 -30.312 -5.004 1 98.62 139 ALA A CA 1
ATOM 1022 C C . ALA A 1 139 ? -3.004 -29.5 -6.113 1 98.62 139 ALA A C 1
ATOM 1024 O O . ALA A 1 139 ? -2.363 -28.484 -5.848 1 98.62 139 ALA A O 1
ATOM 1025 N N . ALA A 1 140 ? -3.178 -29.922 -7.355 1 98.38 140 ALA A N 1
ATOM 1026 C CA . ALA A 1 140 ? -2.561 -29.234 -8.492 1 98.38 140 ALA A CA 1
ATOM 1027 C C . ALA A 1 140 ? -2.998 -27.781 -8.562 1 98.38 140 ALA A C 1
ATOM 1029 O O . ALA A 1 140 ? -2.225 -26.906 -8.977 1 98.38 140 ALA A O 1
ATOM 1030 N N . LEU A 1 141 ? -4.215 -27.5 -8.078 1 98 141 LEU A N 1
ATOM 1031 C CA . LEU A 1 141 ? -4.766 -26.141 -8.172 1 98 141 LEU A CA 1
ATOM 1032 C C . LEU A 1 141 ? -4.09 -25.219 -7.168 1 98 141 LEU A C 1
ATOM 1034 O O . LEU A 1 141 ? -4.137 -24 -7.32 1 98 141 LEU A O 1
ATOM 1038 N N . VAL A 1 142 ? -3.475 -25.766 -6.133 1 98.62 142 VAL A N 1
ATOM 1039 C CA . VAL A 1 142 ? -2.795 -24.984 -5.102 1 98.62 142 VAL A CA 1
ATOM 1040 C C . VAL A 1 142 ? -1.523 -24.359 -5.68 1 98.62 142 VAL A C 1
ATOM 1042 O O . VAL A 1 142 ? -1.027 -23.359 -5.16 1 98.62 142 VAL A O 1
ATOM 1045 N N . GLY A 1 143 ? -1.099 -24.844 -6.789 1 97.88 143 GLY A N 1
ATOM 1046 C CA . GLY A 1 143 ? 0.138 -24.375 -7.402 1 97.88 143 GLY A CA 1
ATOM 1047 C C . GLY A 1 143 ? 0.023 -23 -8.016 1 97.88 143 GLY A C 1
ATOM 1048 O O . GLY A 1 143 ? 1.028 -22.406 -8.406 1 97.88 143 GLY A O 1
ATOM 1049 N N . CYS A 1 144 ? -1.164 -22.484 -8.117 1 96.69 144 CYS A N 1
ATOM 1050 C CA . CYS A 1 144 ? -1.268 -21.141 -8.672 1 96.69 144 CYS A CA 1
ATOM 1051 C C . CYS A 1 144 ? -2.49 -20.406 -8.125 1 96.69 144 CYS A C 1
ATOM 1053 O O . CYS A 1 144 ? -2.416 -19.766 -7.086 1 96.69 144 CYS A O 1
ATOM 1055 N N . ALA A 1 145 ? -3.711 -20.719 -8.641 1 95.44 145 ALA A N 1
ATOM 1056 C CA . ALA A 1 145 ? -4.898 -19.891 -8.406 1 95.44 145 ALA A CA 1
ATOM 1057 C C . ALA A 1 145 ? -5.273 -19.891 -6.926 1 95.44 145 ALA A C 1
ATOM 1059 O O . ALA A 1 145 ? -5.633 -18.844 -6.379 1 95.44 145 ALA A O 1
ATOM 1060 N N . VAL A 1 146 ? -5.223 -21.047 -6.324 1 98.31 146 VAL A N 1
ATOM 1061 C CA . VAL A 1 146 ? -5.648 -21.188 -4.934 1 98.31 146 VAL A CA 1
ATOM 1062 C C . VAL A 1 146 ? -4.727 -20.359 -4.031 1 98.31 146 VAL A C 1
ATOM 1064 O O . VAL A 1 146 ? -5.191 -19.531 -3.252 1 98.31 146 VAL A O 1
ATOM 1067 N N . THR A 1 147 ? -3.434 -20.578 -4.242 1 98.5 147 THR A N 1
ATOM 1068 C CA . THR A 1 147 ? -2.441 -19.875 -3.445 1 98.5 147 THR A CA 1
ATOM 1069 C C . THR A 1 147 ? -2.482 -18.375 -3.744 1 98.5 147 THR A C 1
ATOM 1071 O O . THR A 1 147 ? -2.344 -17.547 -2.838 1 98.5 147 THR A O 1
ATOM 1074 N N . THR A 1 148 ? -2.688 -18 -4.965 1 98.25 148 THR A N 1
ATOM 1075 C CA . THR A 1 148 ? -2.77 -16.609 -5.367 1 98.25 148 THR A CA 1
ATOM 1076 C C . THR A 1 148 ? -3.908 -15.898 -4.633 1 98.25 148 THR A C 1
ATOM 1078 O O . THR A 1 148 ? -3.707 -14.836 -4.043 1 98.25 148 THR A O 1
ATOM 1081 N N . GLY A 1 149 ? -5.078 -16.5 -4.625 1 98.62 149 GLY A N 1
ATOM 1082 C CA . GLY A 1 149 ? -6.242 -15.891 -4.012 1 98.62 149 GLY A CA 1
ATOM 1083 C C . GLY A 1 149 ? -6.168 -15.852 -2.498 1 98.62 149 GLY A C 1
ATOM 1084 O O . GLY A 1 149 ? -6.277 -14.781 -1.892 1 98.62 149 GLY A O 1
ATOM 1085 N N . ILE A 1 150 ? -5.938 -17.016 -1.869 1 98.88 150 ILE A N 1
ATOM 1086 C CA . ILE A 1 150 ? -5.891 -17.109 -0.414 1 98.88 150 ILE A CA 1
ATOM 1087 C C . ILE A 1 150 ? -4.742 -16.266 0.122 1 98.88 150 ILE A C 1
ATOM 1089 O O . ILE A 1 150 ? -4.906 -15.531 1.099 1 98.88 150 ILE A O 1
ATOM 1093 N N . GLY A 1 151 ? -3.633 -16.344 -0.564 1 98.75 151 GLY A N 1
ATOM 1094 C CA . GLY A 1 151 ? -2.461 -15.602 -0.138 1 98.75 151 GLY A CA 1
ATOM 1095 C C . GLY A 1 151 ? -2.639 -14.094 -0.255 1 98.75 151 GLY A C 1
ATOM 1096 O O . GLY A 1 151 ? -2.115 -13.336 0.564 1 98.75 151 GLY A O 1
ATOM 1097 N N . ALA A 1 152 ? -3.363 -13.609 -1.293 1 98.88 152 ALA A N 1
ATOM 1098 C CA . ALA A 1 152 ? -3.631 -12.18 -1.424 1 98.88 152 ALA A CA 1
ATOM 1099 C C . ALA A 1 152 ? -4.305 -11.633 -0.169 1 98.88 152 ALA A C 1
ATOM 1101 O O . ALA A 1 152 ? -4.02 -10.516 0.256 1 98.88 152 ALA A O 1
ATOM 1102 N N . VAL A 1 153 ? -5.137 -12.438 0.447 1 98.88 153 VAL A N 1
ATOM 1103 C CA . VAL A 1 153 ? -5.891 -12.023 1.624 1 98.88 153 VAL A CA 1
ATOM 1104 C C . VAL A 1 153 ? -5.023 -12.156 2.871 1 98.88 153 VAL A C 1
ATOM 1106 O O . VAL A 1 153 ? -4.887 -11.211 3.648 1 98.88 153 VAL A O 1
ATOM 1109 N N . THR A 1 154 ? -4.359 -13.328 3.016 1 98.38 154 THR A N 1
ATOM 1110 C CA . THR A 1 154 ? -3.75 -13.672 4.297 1 98.38 154 THR A CA 1
ATOM 1111 C C . THR A 1 154 ? -2.334 -13.109 4.387 1 98.38 154 THR A C 1
ATOM 1113 O O . THR A 1 154 ? -1.856 -12.797 5.48 1 98.38 154 THR A O 1
ATOM 1116 N N . ASN A 1 155 ? -1.65 -13.094 3.232 1 98.44 155 ASN A N 1
ATOM 1117 C CA . ASN A 1 155 ? -0.252 -12.672 3.246 1 98.44 155 ASN A CA 1
ATOM 1118 C C . ASN A 1 155 ? -0.091 -11.234 2.77 1 98.44 155 ASN A C 1
ATOM 1120 O O . ASN A 1 155 ? 0.519 -10.414 3.459 1 98.44 155 ASN A O 1
ATOM 1124 N N . THR A 1 156 ? -0.691 -10.922 1.595 1 98.38 156 THR A N 1
ATOM 1125 C CA . THR A 1 156 ? -0.471 -9.609 0.999 1 98.38 156 THR A CA 1
ATOM 1126 C C . THR A 1 156 ? -1.197 -8.523 1.792 1 98.38 156 THR A C 1
ATOM 1128 O O . THR A 1 156 ? -0.571 -7.582 2.283 1 98.38 156 THR A O 1
ATOM 1131 N N . ALA A 1 157 ? -2.549 -8.664 1.909 1 98.62 157 ALA A N 1
ATOM 1132 C CA . ALA A 1 157 ? -3.373 -7.625 2.521 1 98.62 157 ALA A CA 1
ATOM 1133 C C . ALA A 1 157 ? -3.451 -7.809 4.035 1 98.62 157 ALA A C 1
ATOM 1135 O O . ALA A 1 157 ? -3.777 -6.867 4.766 1 98.62 157 ALA A O 1
ATOM 1136 N N . ARG A 1 158 ? -3.221 -9.086 4.52 1 98 158 ARG A N 1
ATOM 1137 C CA . ARG A 1 158 ? -3.346 -9.422 5.934 1 98 158 ARG A CA 1
ATOM 1138 C C . ARG A 1 158 ? -4.688 -8.953 6.492 1 98 158 ARG A C 1
ATOM 1140 O O . ARG A 1 158 ? -4.73 -8.219 7.484 1 98 158 ARG A O 1
ATOM 1147 N N . VAL A 1 159 ? -5.715 -9.43 5.871 1 98.56 159 VAL A N 1
ATOM 1148 C CA . VAL A 1 159 ? -7.078 -9.039 6.223 1 98.56 159 VAL A CA 1
ATOM 1149 C C . VAL A 1 159 ? -7.352 -9.383 7.688 1 98.56 159 VAL A C 1
ATOM 1151 O O . VAL A 1 159 ? -6.977 -10.461 8.156 1 98.56 159 VAL A O 1
ATOM 1154 N N . GLU A 1 160 ? -7.996 -8.484 8.391 1 97.19 160 GLU A N 1
ATOM 1155 C CA . GLU A 1 160 ? -8.305 -8.648 9.805 1 97.19 160 GLU A CA 1
ATOM 1156 C C . GLU A 1 160 ? -9.703 -9.211 10.008 1 97.19 160 GLU A C 1
ATOM 1158 O O . GLU A 1 160 ? -10.609 -8.938 9.211 1 97.19 160 GLU A O 1
ATOM 1163 N N . PRO A 1 161 ? -9.836 -9.938 11.094 1 97.44 161 PRO A N 1
ATOM 1164 C CA . PRO A 1 161 ? -11.195 -10.398 11.406 1 97.44 161 PRO A CA 1
ATOM 1165 C C . PRO A 1 161 ? -12.188 -9.242 11.562 1 97.44 161 PRO A C 1
ATOM 1167 O O . PRO A 1 161 ? -11.828 -8.188 12.094 1 97.44 161 PRO A O 1
ATOM 1170 N N . GLY A 1 162 ? -13.398 -9.469 11.047 1 97.81 162 GLY A N 1
ATOM 1171 C CA . GLY A 1 162 ? -14.438 -8.469 11.195 1 97.81 162 GLY A CA 1
ATOM 1172 C C . GLY A 1 162 ? -14.445 -7.441 10.07 1 97.81 162 GLY A C 1
ATOM 1173 O O . GLY A 1 162 ? -15.352 -6.605 10 1 97.81 162 GLY A O 1
ATOM 1174 N N . SER A 1 163 ? -13.547 -7.547 9.086 1 97.94 163 SER A N 1
ATOM 1175 C CA . SER A 1 163 ? -13.414 -6.574 8.008 1 97.94 163 SER A CA 1
ATOM 1176 C C . SER A 1 163 ? -14.492 -6.773 6.949 1 97.94 163 SER A C 1
ATOM 1178 O O . SER A 1 163 ? -15.125 -7.832 6.887 1 97.94 163 SER A O 1
ATOM 1180 N N . THR A 1 164 ? -14.664 -5.719 6.176 1 98.75 164 THR A N 1
ATOM 1181 C CA . THR A 1 164 ? -15.445 -5.797 4.945 1 98.75 164 THR A CA 1
ATOM 1182 C C . THR A 1 164 ? -14.531 -5.941 3.73 1 98.75 164 THR A C 1
ATOM 1184 O O . THR A 1 164 ? -13.516 -5.25 3.627 1 98.75 164 THR A O 1
ATOM 1187 N N . VAL A 1 165 ? -14.922 -6.906 2.857 1 98.94 165 VAL A N 1
ATOM 1188 C CA . VAL A 1 165 ? -14.055 -7.242 1.729 1 98.94 165 VAL A CA 1
ATOM 1189 C C . VAL A 1 165 ? -14.859 -7.211 0.433 1 98.94 165 VAL A C 1
ATOM 1191 O O . VAL A 1 165 ? -16 -7.695 0.387 1 98.94 165 VAL A O 1
ATOM 1194 N N . LEU A 1 166 ? -14.312 -6.531 -0.589 1 98.94 166 LEU A N 1
ATOM 1195 C CA . LEU A 1 166 ? -14.836 -6.594 -1.951 1 98.94 166 LEU A CA 1
ATOM 1196 C C . LEU A 1 166 ? -13.93 -7.441 -2.84 1 98.94 166 LEU A C 1
ATOM 1198 O O . LEU A 1 166 ? -12.703 -7.293 -2.811 1 98.94 166 LEU A O 1
ATOM 1202 N N . VAL A 1 167 ? -14.508 -8.359 -3.527 1 98.94 167 VAL A N 1
ATOM 1203 C CA . VAL A 1 167 ? -13.805 -9.156 -4.531 1 98.94 167 VAL A CA 1
ATOM 1204 C C . VAL A 1 167 ? -14.422 -8.914 -5.906 1 98.94 167 VAL A C 1
ATOM 1206 O O . VAL A 1 167 ? -15.602 -9.188 -6.117 1 98.94 167 VAL A O 1
ATOM 1209 N N . VAL A 1 168 ? -13.594 -8.398 -6.801 1 98.81 168 VAL A N 1
ATOM 1210 C CA . VAL A 1 168 ? -14.07 -8.141 -8.156 1 98.81 168 VAL A CA 1
ATOM 1211 C C . VAL A 1 168 ? -13.547 -9.219 -9.102 1 98.81 168 VAL A C 1
ATOM 1213 O O . VAL A 1 168 ? -12.352 -9.281 -9.391 1 98.81 168 VAL A O 1
ATOM 1216 N N . GLY A 1 169 ? -14.445 -10.031 -9.602 1 97.5 169 GLY A N 1
ATOM 1217 C CA . GLY A 1 169 ? -14.125 -11.203 -10.414 1 97.5 169 GLY A CA 1
ATOM 1218 C C . GLY A 1 169 ? -14.266 -12.508 -9.648 1 97.5 169 GLY A C 1
ATOM 1219 O O . GLY A 1 169 ? -13.539 -12.75 -8.68 1 97.5 169 GLY A O 1
ATOM 1220 N N . CYS A 1 170 ? -15.172 -13.359 -10.133 1 96.12 170 CYS A N 1
ATOM 1221 C CA . CYS A 1 170 ? -15.414 -14.633 -9.469 1 96.12 170 CYS A CA 1
ATOM 1222 C C . CYS A 1 170 ? -14.906 -15.797 -10.305 1 96.12 170 CYS A C 1
ATOM 1224 O O . CYS A 1 170 ? -15.625 -16.781 -10.516 1 96.12 170 CYS A O 1
ATOM 1226 N N . GLY A 1 171 ? -13.742 -15.594 -10.836 1 94.19 171 GLY A N 1
ATOM 1227 C CA . GLY A 1 171 ? -13.031 -16.703 -11.469 1 94.19 171 GLY A CA 1
ATOM 1228 C C . GLY A 1 171 ? -12.227 -17.531 -10.492 1 94.19 171 GLY A C 1
ATOM 1229 O O . GLY A 1 171 ? -12.508 -17.531 -9.289 1 94.19 171 GLY A O 1
ATOM 1230 N N . GLY A 1 172 ? -11.273 -18.297 -11.062 1 94.12 172 GLY A N 1
ATOM 1231 C CA . GLY A 1 172 ? -10.461 -19.172 -10.234 1 94.12 172 GLY A CA 1
ATOM 1232 C C . GLY A 1 172 ? -9.758 -18.453 -9.109 1 94.12 172 GLY A C 1
ATOM 1233 O O . GLY A 1 172 ? -9.797 -18.906 -7.957 1 94.12 172 GLY A O 1
ATOM 1234 N N . VAL A 1 173 ? -9.172 -17.328 -9.359 1 96.69 173 VAL A N 1
ATOM 1235 C CA . VAL A 1 173 ? -8.438 -16.578 -8.352 1 96.69 173 VAL A CA 1
ATOM 1236 C C . VAL A 1 173 ? -9.422 -15.891 -7.406 1 96.69 173 VAL A C 1
ATOM 1238 O O . VAL A 1 173 ? -9.273 -15.969 -6.184 1 96.69 173 VAL A O 1
ATOM 1241 N N . GLY A 1 174 ? -10.43 -15.273 -7.941 1 98.31 174 GLY A N 1
ATOM 1242 C CA . GLY A 1 174 ? -11.398 -14.539 -7.145 1 98.31 174 GLY A CA 1
ATOM 1243 C C . GLY A 1 174 ? -12.117 -15.406 -6.129 1 98.31 174 GLY A C 1
ATOM 1244 O O . GLY A 1 174 ? -12.328 -14.984 -4.988 1 98.31 174 GLY A O 1
ATOM 1245 N N . LEU A 1 175 ? -12.508 -16.578 -6.531 1 98.56 175 LEU A N 1
ATOM 1246 C CA . LEU A 1 175 ? -13.188 -17.484 -5.621 1 98.56 175 LEU A CA 1
ATOM 1247 C C . LEU A 1 175 ? -12.281 -17.875 -4.461 1 98.56 175 LEU A C 1
ATOM 1249 O O . LEU A 1 175 ? -12.75 -18.094 -3.342 1 98.56 175 LEU A O 1
ATOM 1253 N N . ASN A 1 176 ? -11.008 -17.922 -4.754 1 98.69 176 ASN A N 1
ATOM 1254 C CA . ASN A 1 176 ? -10.086 -18.25 -3.672 1 98.69 176 ASN A CA 1
ATOM 1255 C C . ASN A 1 176 ? -9.789 -17.031 -2.803 1 98.69 176 ASN A C 1
ATOM 1257 O O . ASN A 1 176 ? -9.453 -17.172 -1.625 1 98.69 176 ASN A O 1
ATOM 1261 N N . VAL A 1 177 ? -9.93 -15.805 -3.316 1 98.88 177 VAL A N 1
ATOM 1262 C CA . VAL A 1 177 ? -9.938 -14.617 -2.467 1 98.88 177 VAL A CA 1
ATOM 1263 C C . VAL A 1 177 ? -11.109 -14.68 -1.495 1 98.88 177 VAL A C 1
ATOM 1265 O O . VAL A 1 177 ? -10.961 -14.367 -0.31 1 98.88 177 VAL A O 1
ATOM 1268 N N . VAL A 1 178 ? -12.266 -15.125 -1.99 1 98.88 178 VAL A N 1
ATOM 1269 C CA . VAL A 1 178 ? -13.445 -15.273 -1.142 1 98.88 178 VAL A CA 1
ATOM 1270 C C . VAL A 1 178 ? -13.148 -16.266 -0.02 1 98.88 178 VAL A C 1
ATOM 1272 O O . VAL A 1 178 ? -13.398 -15.984 1.152 1 98.88 178 VAL A O 1
ATOM 1275 N N . GLN A 1 179 ? -12.547 -17.391 -0.352 1 98.81 179 GLN A N 1
ATOM 1276 C CA . GLN A 1 179 ? -12.203 -18.391 0.661 1 98.81 179 GLN A CA 1
ATOM 1277 C C . GLN A 1 179 ? -11.188 -17.828 1.652 1 98.81 179 GLN A C 1
ATOM 1279 O O . GLN A 1 179 ? -11.281 -18.094 2.855 1 98.81 179 GLN A O 1
ATOM 1284 N N . GLY A 1 180 ? -10.188 -17.109 1.114 1 98.88 180 GLY A N 1
ATOM 1285 C CA . GLY A 1 180 ? -9.219 -16.453 1.986 1 98.88 180 GLY A CA 1
ATOM 1286 C C . GLY A 1 180 ? -9.859 -15.477 2.951 1 98.88 180 GLY A C 1
ATOM 1287 O O . GLY A 1 180 ? -9.492 -15.422 4.125 1 98.88 180 GLY A O 1
ATOM 1288 N N . ALA A 1 181 ? -10.805 -14.695 2.432 1 98.88 181 ALA A N 1
ATOM 1289 C CA . ALA A 1 181 ? -11.516 -13.727 3.271 1 98.88 181 ALA A CA 1
ATOM 1290 C C . ALA A 1 181 ? -12.289 -14.43 4.383 1 98.88 181 ALA A C 1
ATOM 1292 O O . ALA A 1 181 ? -12.297 -13.969 5.527 1 98.88 181 ALA A O 1
ATOM 1293 N N . ARG A 1 182 ? -12.906 -15.562 4.047 1 98.62 182 ARG A N 1
ATOM 1294 C CA . ARG A 1 182 ? -13.594 -16.359 5.055 1 98.62 182 ARG A CA 1
ATOM 1295 C C . ARG A 1 182 ? -12.617 -16.859 6.113 1 98.62 182 ARG A C 1
ATOM 1297 O O . ARG A 1 182 ? -12.891 -16.781 7.309 1 98.62 182 ARG A O 1
ATOM 1304 N N . LEU A 1 183 ? -11.523 -17.391 5.68 1 98.31 183 LEU A N 1
ATOM 1305 C CA . LEU A 1 183 ? -10.516 -17.906 6.59 1 98.31 183 LEU A CA 1
ATOM 1306 C C . LEU A 1 183 ? -10 -16.828 7.523 1 98.31 183 LEU A C 1
ATOM 1308 O O . LEU A 1 183 ? -9.695 -17.094 8.688 1 98.31 183 LEU A O 1
ATOM 1312 N N . ALA A 1 184 ? -9.977 -15.578 6.992 1 98.44 184 ALA A N 1
ATOM 1313 C CA . ALA A 1 184 ? -9.453 -14.453 7.758 1 98.44 184 ALA A CA 1
ATOM 1314 C C . ALA A 1 184 ? -10.5 -13.914 8.727 1 98.44 184 ALA A C 1
ATOM 1316 O O . ALA A 1 184 ? -10.195 -13.062 9.57 1 98.44 184 ALA A O 1
ATOM 1317 N N . GLY A 1 185 ? -11.719 -14.375 8.625 1 98.44 185 GLY A N 1
ATOM 1318 C CA . GLY A 1 185 ? -12.766 -13.938 9.539 1 98.44 185 GLY A CA 1
ATOM 1319 C C . GLY A 1 185 ? -13.438 -12.648 9.109 1 98.44 185 GLY A C 1
ATOM 1320 O O . GLY A 1 185 ? -13.961 -11.906 9.945 1 98.44 185 GLY A O 1
ATOM 1321 N N . ALA A 1 186 ? -13.445 -12.352 7.801 1 98.44 186 ALA A N 1
ATOM 1322 C CA . ALA A 1 186 ? -14.156 -11.172 7.309 1 98.44 186 ALA A CA 1
ATOM 1323 C C . ALA A 1 186 ? -15.641 -11.258 7.641 1 98.44 186 ALA A C 1
ATOM 1325 O O . ALA A 1 186 ? -16.266 -12.32 7.5 1 98.44 186 ALA A O 1
ATOM 1326 N N . LYS A 1 187 ? -16.219 -10.164 8.094 1 97.75 187 LYS A N 1
ATOM 1327 C CA . LYS A 1 187 ? -17.641 -10.148 8.469 1 97.75 187 LYS A CA 1
ATOM 1328 C C . LYS A 1 187 ? -18.531 -10.047 7.242 1 97.75 187 LYS A C 1
ATOM 1330 O O . LYS A 1 187 ? -19.625 -10.625 7.207 1 97.75 187 LYS A O 1
ATOM 1335 N N . GLN A 1 188 ? -18.094 -9.266 6.309 1 98.62 188 GLN A N 1
ATOM 1336 C CA . GLN A 1 188 ? -18.828 -9.023 5.07 1 98.62 188 GLN A CA 1
ATOM 1337 C C . GLN A 1 188 ? -17.953 -9.25 3.852 1 98.62 188 GLN A C 1
ATOM 1339 O O . GLN A 1 188 ? -16.875 -8.664 3.746 1 98.62 188 GLN A O 1
ATOM 1344 N N . ILE A 1 189 ? -18.359 -10.172 3.008 1 98.94 189 ILE A N 1
ATOM 1345 C CA . ILE A 1 189 ? -17.656 -10.492 1.771 1 98.94 189 ILE A CA 1
ATOM 1346 C C . ILE A 1 189 ? -18.562 -10.211 0.573 1 98.94 189 ILE A C 1
ATOM 1348 O O . ILE A 1 189 ? -19.5 -10.969 0.306 1 98.94 189 ILE A O 1
ATOM 1352 N N . ILE A 1 190 ? -18.266 -9.117 -0.141 1 98.94 190 ILE A N 1
ATOM 1353 C CA . ILE A 1 190 ? -19.031 -8.695 -1.312 1 98.94 190 ILE A CA 1
ATOM 1354 C C . ILE A 1 190 ? -18.312 -9.141 -2.584 1 98.94 190 ILE A C 1
ATOM 1356 O O . ILE A 1 190 ? -17.141 -8.836 -2.775 1 98.94 190 ILE A O 1
ATOM 1360 N N . VAL A 1 191 ? -18.969 -9.898 -3.449 1 98.88 191 VAL A N 1
ATOM 1361 C CA . VAL A 1 191 ? -18.375 -10.273 -4.727 1 98.88 191 VAL A CA 1
ATOM 1362 C C . VAL A 1 191 ? -19.094 -9.562 -5.867 1 98.88 191 VAL A C 1
ATOM 1364 O O . VAL A 1 191 ? -20.312 -9.391 -5.82 1 98.88 191 VAL A O 1
ATOM 1367 N N . ALA A 1 192 ? -18.344 -9.109 -6.793 1 98.88 192 ALA A N 1
ATOM 1368 C CA . ALA A 1 192 ? -18.891 -8.469 -7.98 1 98.88 192 ALA A CA 1
ATOM 1369 C C . ALA A 1 192 ? -18.469 -9.203 -9.25 1 98.88 192 ALA A C 1
ATOM 1371 O O . ALA A 1 192 ? -17.328 -9.625 -9.375 1 98.88 192 ALA A O 1
ATOM 1372 N N . ASP A 1 193 ? -19.344 -9.445 -10.102 1 98.06 193 ASP A N 1
ATOM 1373 C CA . ASP A 1 193 ? -19.172 -10.047 -11.414 1 98.06 193 ASP A CA 1
ATOM 1374 C C . ASP A 1 193 ? -20.297 -9.648 -12.359 1 98.06 193 ASP A C 1
ATOM 1376 O O . ASP A 1 193 ? -21.297 -9.078 -11.922 1 98.06 193 ASP A O 1
ATOM 1380 N N . VAL A 1 194 ? -20.062 -9.859 -13.625 1 96.75 194 VAL A N 1
ATOM 1381 C CA . VAL A 1 194 ? -21.094 -9.5 -14.594 1 96.75 194 VAL A CA 1
ATOM 1382 C C . VAL A 1 194 ? -22 -10.703 -14.867 1 96.75 194 VAL A C 1
ATOM 1384 O O . VAL A 1 194 ? -23.047 -10.57 -15.484 1 96.75 194 VAL A O 1
ATOM 1387 N N . SER A 1 195 ? -21.562 -11.922 -14.406 1 95.69 195 SER A N 1
ATOM 1388 C CA . SER A 1 195 ? -22.281 -13.172 -14.641 1 95.69 195 SER A CA 1
ATOM 1389 C C . SER A 1 195 ? -23 -13.648 -13.391 1 95.69 195 SER A C 1
ATOM 1391 O O . SER A 1 195 ? -22.391 -13.867 -12.352 1 95.69 195 SER A O 1
ATOM 1393 N N . GLU A 1 196 ? -24.328 -13.898 -13.555 1 96.12 196 GLU A N 1
ATOM 1394 C CA . GLU A 1 196 ? -25.109 -14.414 -12.438 1 96.12 196 GLU A CA 1
ATOM 1395 C C . GLU A 1 196 ? -24.609 -15.781 -11.992 1 96.12 196 GLU A C 1
ATOM 1397 O O . GLU A 1 196 ? -24.594 -16.094 -10.797 1 96.12 196 GLU A O 1
ATOM 1402 N N . GLU A 1 197 ? -24.203 -16.516 -12.93 1 95.38 197 GLU A N 1
ATOM 1403 C CA . GLU A 1 197 ? -23.672 -17.844 -12.625 1 95.38 197 GLU A CA 1
ATOM 1404 C C . GLU A 1 197 ? -22.422 -17.734 -11.758 1 95.38 197 GLU A C 1
ATOM 1406 O O . GLU A 1 197 ? -22.266 -18.5 -10.789 1 95.38 197 GLU A O 1
ATOM 1411 N N . LYS A 1 198 ? -21.594 -16.797 -12.078 1 96 198 LYS A N 1
ATOM 1412 C CA . LYS A 1 198 ? -20.375 -16.594 -11.312 1 96 198 LYS A CA 1
ATOM 1413 C C . LYS A 1 198 ? -20.688 -16.047 -9.922 1 96 198 LYS A C 1
ATOM 1415 O O . LYS A 1 198 ? -20 -16.391 -8.953 1 96 198 LYS A O 1
ATOM 1420 N N . LEU A 1 199 ? -21.672 -15.195 -9.867 1 98 199 LEU A N 1
ATOM 1421 C CA . LEU A 1 199 ? -22.078 -14.656 -8.57 1 98 199 LEU A CA 1
ATOM 1422 C C . LEU A 1 199 ? -22.609 -15.758 -7.664 1 98 199 LEU A C 1
ATOM 1424 O O . LEU A 1 199 ? -22.359 -15.75 -6.457 1 98 199 LEU A O 1
ATOM 1428 N N . GLU A 1 200 ? -23.312 -16.703 -8.258 1 97.44 200 GLU A N 1
ATOM 1429 C CA . GLU A 1 200 ? -23.797 -17.844 -7.48 1 97.44 200 GLU A CA 1
ATOM 1430 C C . GLU A 1 200 ? -22.641 -18.688 -6.949 1 97.44 200 GLU A C 1
ATOM 1432 O O . GLU A 1 200 ? -22.688 -19.172 -5.82 1 97.44 200 GLU A O 1
ATOM 1437 N N . LEU A 1 201 ? -21.625 -18.828 -7.77 1 96.38 201 LEU A N 1
ATOM 1438 C CA . LEU A 1 201 ? -20.422 -19.484 -7.293 1 96.38 201 LEU A CA 1
ATOM 1439 C C . LEU A 1 201 ? -19.812 -18.734 -6.121 1 96.38 201 LEU A C 1
ATOM 1441 O O . LEU A 1 201 ? -19.375 -19.344 -5.137 1 96.38 201 LEU A O 1
ATOM 1445 N N . GLY A 1 202 ? -19.75 -17.406 -6.262 1 97.88 202 GLY A N 1
ATOM 1446 C CA . GLY A 1 202 ? -19.266 -16.594 -5.16 1 97.88 202 GLY A CA 1
ATOM 1447 C C . GLY A 1 202 ? -19.984 -16.859 -3.852 1 97.88 202 GLY A C 1
ATOM 1448 O O . GLY A 1 202 ? -19.344 -17.031 -2.811 1 97.88 202 GLY A O 1
ATOM 1449 N N . ARG A 1 203 ? -21.281 -16.969 -3.896 1 98 203 ARG A N 1
ATOM 1450 C CA . ARG A 1 203 ? -22.078 -17.266 -2.715 1 98 203 ARG A CA 1
ATOM 1451 C C . ARG A 1 203 ? -21.719 -18.641 -2.154 1 98 203 ARG A C 1
ATOM 1453 O O . ARG A 1 203 ? -21.562 -18.797 -0.944 1 98 203 ARG A O 1
ATOM 1460 N N . ARG A 1 204 ? -21.562 -19.547 -3.049 1 96.81 204 ARG A N 1
ATOM 1461 C CA . ARG A 1 204 ? -21.266 -20.922 -2.643 1 96.81 204 ARG A CA 1
ATOM 1462 C C . ARG A 1 204 ? -19.938 -20.984 -1.895 1 96.81 204 ARG A C 1
ATOM 1464 O O . ARG A 1 204 ? -19.781 -21.766 -0.953 1 96.81 204 ARG A O 1
ATOM 1471 N N . PHE A 1 205 ? -19.031 -20.156 -2.305 1 98 205 PHE A N 1
ATOM 1472 C CA . PHE A 1 205 ? -17.688 -20.234 -1.735 1 98 205 PHE A CA 1
ATOM 1473 C C . PHE A 1 205 ? -17.562 -19.328 -0.514 1 98 205 PHE A C 1
ATOM 1475 O O . PHE A 1 205 ? -16.547 -19.344 0.173 1 98 205 PHE A O 1
ATOM 1482 N N . GLY A 1 206 ? -18.609 -18.453 -0.26 1 98 206 GLY A N 1
ATOM 1483 C CA . GLY A 1 206 ? -18.578 -17.797 1.035 1 98 206 GLY A CA 1
ATOM 1484 C C . GLY A 1 206 ? -18.953 -16.328 0.971 1 98 206 GLY A C 1
ATOM 1485 O O . GLY A 1 206 ? -18.984 -15.641 1.996 1 98 206 GLY A O 1
ATOM 1486 N N . ALA A 1 207 ? -19.312 -15.812 -0.161 1 98.69 207 ALA A N 1
ATOM 1487 C CA . ALA A 1 207 ? -19.719 -14.414 -0.267 1 98.69 207 ALA A CA 1
ATOM 1488 C C . ALA A 1 207 ? -21.016 -14.164 0.516 1 98.69 207 ALA A C 1
ATOM 1490 O O . ALA A 1 207 ? -21.922 -14.992 0.504 1 98.69 207 ALA A O 1
ATOM 1491 N N . THR A 1 208 ? -21.078 -13.055 1.205 1 98.75 208 THR A N 1
ATOM 1492 C CA . THR A 1 208 ? -22.281 -12.672 1.948 1 98.75 208 THR A CA 1
ATOM 1493 C C . THR A 1 208 ? -23.188 -11.805 1.086 1 98.75 208 THR A C 1
ATOM 1495 O O . THR A 1 208 ? -24.406 -11.758 1.316 1 98.75 208 THR A O 1
ATOM 1498 N N . HIS A 1 209 ? -22.641 -11.102 0.099 1 98.75 209 HIS A N 1
ATOM 1499 C CA . HIS A 1 209 ? -23.359 -10.211 -0.808 1 98.75 209 HIS A CA 1
ATOM 1500 C C . HIS A 1 209 ? -22.812 -10.312 -2.227 1 98.75 209 HIS A C 1
ATOM 1502 O O . HIS A 1 209 ? -21.641 -10.648 -2.424 1 98.75 209 HIS A O 1
ATOM 1508 N N . THR A 1 210 ? -23.656 -10.102 -3.174 1 98.62 210 THR A N 1
ATOM 1509 C CA . THR A 1 210 ? -23.25 -10.117 -4.57 1 98.62 210 THR A CA 1
ATOM 1510 C C . THR A 1 210 ? -23.703 -8.852 -5.289 1 98.62 210 THR A C 1
ATOM 1512 O O . THR A 1 210 ? -24.734 -8.281 -4.949 1 98.62 210 THR A O 1
ATOM 1515 N N . ILE A 1 211 ? -22.891 -8.391 -6.191 1 98.69 211 ILE A N 1
ATOM 1516 C CA . ILE A 1 211 ? -23.203 -7.25 -7.051 1 98.69 211 ILE A CA 1
ATOM 1517 C C . ILE A 1 211 ? -23.031 -7.648 -8.516 1 98.69 211 ILE A C 1
ATOM 1519 O O . ILE A 1 211 ? -21.953 -8.07 -8.93 1 98.69 211 ILE A O 1
ATOM 1523 N N . ASN A 1 212 ? -24.078 -7.566 -9.289 1 98.38 212 ASN A N 1
ATOM 1524 C CA . ASN A 1 212 ? -23.938 -7.664 -10.742 1 98.38 212 ASN A CA 1
ATOM 1525 C C . ASN A 1 212 ? -23.562 -6.32 -11.359 1 98.38 212 ASN A C 1
ATOM 1527 O O . ASN A 1 212 ? -24.422 -5.445 -11.523 1 98.38 212 ASN A O 1
ATOM 1531 N N . SER A 1 213 ? -22.312 -6.172 -11.688 1 95.75 213 SER A N 1
ATOM 1532 C CA . SER A 1 213 ? -21.781 -4.875 -12.109 1 95.75 213 SER A CA 1
ATOM 1533 C C . SER A 1 213 ? -22.203 -4.543 -13.539 1 95.75 213 SER A C 1
ATOM 1535 O O . SER A 1 213 ? -21.844 -3.482 -14.062 1 95.75 213 SER A O 1
ATOM 1537 N N . ARG A 1 214 ? -22.938 -5.461 -14.203 1 94.19 214 ARG A N 1
ATOM 1538 C CA . ARG A 1 214 ? -23.594 -5.133 -15.461 1 94.19 214 ARG A CA 1
ATOM 1539 C C . ARG A 1 214 ? -24.844 -4.297 -15.227 1 94.19 214 ARG A C 1
ATOM 1541 O O . ARG A 1 214 ? -25.219 -3.492 -16.078 1 94.19 214 ARG A O 1
ATOM 1548 N N . GLU A 1 215 ? -25.391 -4.48 -14.117 1 94.62 215 GLU A N 1
ATOM 1549 C CA . GLU A 1 215 ? -26.703 -3.91 -13.844 1 94.62 215 GLU A CA 1
ATOM 1550 C C . GLU A 1 215 ? -26.594 -2.65 -12.992 1 94.62 215 GLU A C 1
ATOM 1552 O O . GLU A 1 215 ? -27.516 -1.831 -12.953 1 94.62 215 GLU A O 1
ATOM 1557 N N . THR A 1 216 ? -25.594 -2.543 -12.219 1 95.44 216 THR A N 1
ATOM 1558 C CA . THR A 1 216 ? -25.438 -1.408 -11.32 1 95.44 216 THR A CA 1
ATOM 1559 C C . THR A 1 216 ? -23.984 -0.95 -11.266 1 95.44 216 THR A C 1
ATOM 1561 O O . THR A 1 216 ? -23.078 -1.71 -11.602 1 95.44 216 THR A O 1
ATOM 1564 N N . ASP A 1 217 ? -23.828 0.333 -10.883 1 97.38 217 ASP A N 1
ATOM 1565 C CA . ASP A 1 217 ? -22.484 0.854 -10.672 1 97.38 217 ASP A CA 1
ATOM 1566 C C . ASP A 1 217 ? -21.828 0.202 -9.453 1 97.38 217 ASP A C 1
ATOM 1568 O O . ASP A 1 217 ? -22.391 0.221 -8.359 1 97.38 217 ASP A O 1
ATOM 1572 N N . LEU A 1 218 ? -20.703 -0.359 -9.664 1 98.25 218 LEU A N 1
ATOM 1573 C CA . LEU A 1 218 ? -20.031 -1.147 -8.633 1 98.25 218 LEU A CA 1
ATOM 1574 C C . LEU A 1 218 ? -19.766 -0.305 -7.387 1 98.25 218 LEU A C 1
ATOM 1576 O O . LEU A 1 218 ? -20.109 -0.714 -6.273 1 98.25 218 LEU A O 1
ATOM 1580 N N . VAL A 1 219 ? -19.188 0.855 -7.527 1 98.44 219 VAL A N 1
ATOM 1581 C CA . VAL A 1 219 ? -18.781 1.705 -6.414 1 98.44 219 VAL A CA 1
ATOM 1582 C C . VAL A 1 219 ? -20 2.166 -5.637 1 98.44 219 VAL A C 1
ATOM 1584 O O . VAL A 1 219 ? -20.016 2.117 -4.402 1 98.44 219 VAL A O 1
ATOM 1587 N N . GLU A 1 220 ? -21.031 2.574 -6.312 1 98.12 220 GLU A N 1
ATOM 1588 C CA . GLU A 1 220 ? -22.266 2.998 -5.668 1 98.12 220 GLU A CA 1
ATOM 1589 C C . GLU A 1 220 ? -22.906 1.849 -4.891 1 98.12 220 GLU A C 1
ATOM 1591 O O . GLU A 1 220 ? -23.391 2.041 -3.775 1 98.12 220 GLU A O 1
ATOM 1596 N N . ALA A 1 221 ? -22.938 0.673 -5.527 1 98.56 221 ALA A N 1
ATOM 1597 C CA . ALA A 1 221 ? -23.516 -0.497 -4.871 1 98.56 221 ALA A CA 1
ATOM 1598 C C . ALA A 1 221 ? -22.75 -0.847 -3.598 1 98.56 221 ALA A C 1
ATOM 1600 O O . ALA A 1 221 ? -23.344 -1.192 -2.578 1 98.56 221 ALA A O 1
ATOM 1601 N N . VAL A 1 222 ? -21.422 -0.79 -3.646 1 98.75 222 VAL A N 1
ATOM 1602 C CA . VAL A 1 222 ? -20.594 -1.074 -2.48 1 98.75 222 VAL A CA 1
ATOM 1603 C C . VAL A 1 222 ? -20.875 -0.06 -1.378 1 98.75 222 VAL A C 1
ATOM 1605 O O . VAL A 1 222 ? -21.016 -0.428 -0.209 1 98.75 222 VAL A O 1
ATOM 1608 N N . ARG A 1 223 ? -20.953 1.22 -1.722 1 98.12 223 ARG A N 1
ATOM 1609 C CA . ARG A 1 223 ? -21.266 2.26 -0.744 1 98.12 223 ARG A CA 1
ATOM 1610 C C . ARG A 1 223 ? -22.609 2.014 -0.084 1 98.12 223 ARG A C 1
ATOM 1612 O O . ARG A 1 223 ? -22.766 2.191 1.127 1 98.12 223 ARG A O 1
ATOM 1619 N N . ALA A 1 224 ? -23.578 1.62 -0.879 1 97.94 224 ALA A N 1
ATOM 1620 C CA . ALA A 1 224 ? -24.906 1.331 -0.349 1 97.94 224 ALA A CA 1
ATOM 1621 C C . ALA A 1 224 ? -24.859 0.177 0.648 1 97.94 224 ALA A C 1
ATOM 1623 O O . ALA A 1 224 ? -25.547 0.204 1.672 1 97.94 224 ALA A O 1
ATOM 1624 N N . LEU A 1 225 ? -24.016 -0.825 0.398 1 98.31 225 LEU A N 1
ATOM 1625 C CA . LEU A 1 225 ? -23.938 -2.02 1.23 1 98.31 225 LEU A CA 1
ATOM 1626 C C . LEU A 1 225 ? -23.109 -1.756 2.484 1 98.31 225 LEU A C 1
ATOM 1628 O O . LEU A 1 225 ? -23.109 -2.561 3.42 1 98.31 225 LEU A O 1
ATOM 1632 N N . THR A 1 226 ? -22.391 -0.638 2.521 1 97.62 226 THR A N 1
ATOM 1633 C CA . THR A 1 226 ? -21.469 -0.377 3.621 1 97.62 226 THR A CA 1
ATOM 1634 C C . THR A 1 226 ? -21.797 0.948 4.301 1 97.62 226 THR A C 1
ATOM 1636 O O . THR A 1 226 ? -20.906 1.602 4.863 1 97.62 226 THR A O 1
ATOM 1639 N N . ASP A 1 227 ? -22.984 1.437 4.148 1 95.12 227 ASP A N 1
ATOM 1640 C CA . ASP A 1 227 ? -23.484 2.658 4.781 1 95.12 227 ASP A CA 1
ATOM 1641 C C . ASP A 1 227 ? -22.641 3.867 4.363 1 95.12 227 ASP A C 1
ATOM 1643 O O . ASP A 1 227 ? -22.281 4.699 5.199 1 95.12 227 ASP A O 1
ATOM 1647 N N . GLY A 1 228 ? -22.234 3.791 3.152 1 95.44 228 GLY A N 1
ATOM 1648 C CA . GLY A 1 228 ? -21.531 4.922 2.561 1 95.44 228 GLY A CA 1
ATOM 1649 C C . GLY A 1 228 ? -20.047 4.926 2.842 1 95.44 228 GLY A C 1
ATOM 1650 O O . GLY A 1 228 ? -19.312 5.781 2.334 1 95.44 228 GLY A O 1
ATOM 1651 N N . ARG A 1 229 ? -19.453 4.059 3.572 1 94.62 229 ARG A N 1
ATOM 1652 C CA . ARG A 1 229 ? -18.094 4.094 4.066 1 94.62 229 ARG A CA 1
ATOM 1653 C C . ARG A 1 229 ? -17.125 3.531 3.031 1 94.62 229 ARG A C 1
ATOM 1655 O O . ARG A 1 229 ? -15.977 3.984 2.932 1 94.62 229 ARG A O 1
ATOM 1662 N N . GLY A 1 230 ? -17.547 2.49 2.234 1 98.06 230 GLY A N 1
ATOM 1663 C CA . GLY A 1 230 ? -16.641 1.666 1.446 1 98.06 230 GLY A CA 1
ATOM 1664 C C . GLY A 1 230 ? -16.125 0.461 2.203 1 98.06 230 GLY A C 1
ATOM 1665 O O . GLY A 1 230 ? -16.406 0.296 3.391 1 98.06 230 GLY A O 1
ATOM 1666 N N . VAL A 1 231 ? -15.375 -0.349 1.526 1 98.88 231 VAL A N 1
ATOM 1667 C CA . VAL A 1 231 ? -14.891 -1.578 2.145 1 98.88 231 VAL A CA 1
ATOM 1668 C C . VAL A 1 231 ? -13.484 -1.356 2.707 1 98.88 231 VAL A C 1
ATOM 1670 O O . VAL A 1 231 ? -12.766 -0.457 2.266 1 98.88 231 VAL A O 1
ATOM 1673 N N . ASP A 1 232 ? -13.07 -2.189 3.701 1 98.69 232 ASP A N 1
ATOM 1674 C CA . ASP A 1 232 ? -11.727 -2.146 4.262 1 98.69 232 ASP A CA 1
ATOM 1675 C C . ASP A 1 232 ? -10.688 -2.588 3.234 1 98.69 232 ASP A C 1
ATOM 1677 O O . ASP A 1 232 ? -9.617 -1.99 3.133 1 98.69 232 ASP A O 1
ATOM 1681 N N . TYR A 1 233 ? -11.062 -3.662 2.508 1 98.94 233 TYR A N 1
ATOM 1682 C CA . TYR A 1 233 ? -10.18 -4.242 1.501 1 98.94 233 TYR A CA 1
ATOM 1683 C C . TYR A 1 233 ? -10.938 -4.516 0.207 1 98.94 233 TYR A C 1
ATOM 1685 O O . TYR A 1 233 ? -12.086 -4.965 0.235 1 98.94 233 TYR A O 1
ATOM 1693 N N . ALA A 1 234 ? -10.352 -4.223 -0.894 1 98.94 234 ALA A N 1
ATOM 1694 C CA . ALA A 1 234 ? -10.883 -4.586 -2.205 1 98.94 234 ALA A CA 1
ATOM 1695 C C . ALA A 1 234 ? -9.844 -5.348 -3.027 1 98.94 234 ALA A C 1
ATOM 1697 O O . ALA A 1 234 ? -8.695 -4.926 -3.127 1 98.94 234 ALA A O 1
ATOM 1698 N N . PHE A 1 235 ? -10.234 -6.461 -3.582 1 98.94 235 PHE A N 1
ATOM 1699 C CA . PHE A 1 235 ? -9.352 -7.301 -4.387 1 98.94 235 PHE A CA 1
ATOM 1700 C C . PHE A 1 235 ? -9.82 -7.336 -5.836 1 98.94 235 PHE A C 1
ATOM 1702 O O . PHE A 1 235 ? -10.953 -7.723 -6.121 1 98.94 235 PHE A O 1
ATOM 1709 N N . GLU A 1 236 ? -8.992 -6.922 -6.734 1 98.81 236 GLU A N 1
ATOM 1710 C CA . GLU A 1 236 ? -9.266 -7.031 -8.164 1 98.81 236 GLU A CA 1
ATOM 1711 C C . GLU A 1 236 ? -8.664 -8.305 -8.75 1 98.81 236 GLU A C 1
ATOM 1713 O O . GLU A 1 236 ? -7.441 -8.477 -8.758 1 98.81 236 GLU A O 1
ATOM 1718 N N . ALA A 1 237 ? -9.469 -9.234 -9.219 1 97.56 237 ALA A N 1
ATOM 1719 C CA . ALA A 1 237 ? -9 -10.555 -9.641 1 97.56 237 ALA A CA 1
ATOM 1720 C C . ALA A 1 237 ? -9.289 -10.805 -11.117 1 97.56 237 ALA A C 1
ATOM 1722 O O . ALA A 1 237 ? -9.336 -11.953 -11.562 1 97.56 237 ALA A O 1
ATOM 1723 N N . ILE A 1 238 ? -9.531 -9.789 -11.875 1 94.5 238 ILE A N 1
ATOM 1724 C CA . ILE A 1 238 ? -9.836 -9.922 -13.297 1 94.5 238 ILE A CA 1
ATOM 1725 C C . ILE A 1 238 ? -8.625 -9.469 -14.117 1 94.5 238 ILE A C 1
ATOM 1727 O O . ILE A 1 238 ? -8.227 -10.141 -15.07 1 94.5 238 ILE A O 1
ATOM 1731 N N . GLY A 1 239 ? -8.094 -8.312 -13.789 1 93.62 239 GLY A N 1
ATOM 1732 C CA . GLY A 1 239 ? -6.957 -7.766 -14.516 1 93.62 239 GLY A CA 1
ATOM 1733 C C . GLY A 1 239 ? -7.352 -6.754 -15.57 1 93.62 239 GLY A C 1
ATOM 1734 O O . GLY A 1 239 ? -6.793 -6.75 -16.672 1 93.62 239 GLY A O 1
ATOM 1735 N N . LEU A 1 240 ? -8.344 -5.91 -15.281 1 95 240 LEU A N 1
ATOM 1736 C CA . LEU A 1 240 ? -8.727 -4.828 -16.172 1 95 240 LEU A CA 1
ATOM 1737 C C . LEU A 1 240 ? -8.539 -3.471 -15.516 1 95 240 LEU A C 1
ATOM 1739 O O . LEU A 1 240 ? -8.781 -3.32 -14.312 1 95 240 LEU A O 1
ATOM 1743 N N . PRO A 1 241 ? -8.141 -2.471 -16.344 1 95.5 241 PRO A N 1
ATOM 1744 C CA . PRO A 1 241 ? -7.883 -1.151 -15.758 1 95.5 241 PRO A CA 1
ATOM 1745 C C . PRO A 1 241 ? -9.086 -0.59 -15.008 1 95.5 241 PRO A C 1
ATOM 1747 O O . PRO A 1 241 ? -8.961 -0.167 -13.852 1 95.5 241 PRO A O 1
ATOM 1750 N N . PHE A 1 242 ? -10.266 -0.675 -15.594 1 96.06 242 PHE A N 1
ATOM 1751 C CA . PHE A 1 242 ? -11.414 -0.017 -14.984 1 96.06 242 PHE A CA 1
ATOM 1752 C C . PHE A 1 242 ? -11.867 -0.752 -13.727 1 96.06 242 PHE A C 1
ATOM 1754 O O . PHE A 1 242 ? -12.406 -0.141 -12.805 1 96.06 242 PHE A O 1
ATOM 1761 N N . THR A 1 243 ? -11.633 -2.07 -13.633 1 97.81 243 THR A N 1
ATOM 1762 C CA . THR A 1 243 ? -11.992 -2.791 -12.414 1 97.81 243 THR A CA 1
ATOM 1763 C C . THR A 1 243 ? -11.008 -2.48 -11.289 1 97.81 243 THR A C 1
ATOM 1765 O O . THR A 1 243 ? -11.391 -2.439 -10.117 1 97.81 243 THR A O 1
ATOM 1768 N N . ILE A 1 244 ? -9.75 -2.293 -11.664 1 98.19 244 ILE A N 1
ATOM 1769 C CA . ILE A 1 244 ? -8.758 -1.896 -10.672 1 98.19 244 ILE A CA 1
ATOM 1770 C C . ILE A 1 244 ? -9.109 -0.513 -10.125 1 98.19 244 ILE A C 1
ATOM 1772 O O . ILE A 1 244 ? -9.102 -0.301 -8.906 1 98.19 244 ILE A O 1
ATOM 1776 N N . GLU A 1 245 ? -9.406 0.406 -11.016 1 98.19 245 GLU A N 1
ATOM 1777 C CA . GLU A 1 245 ? -9.797 1.755 -10.617 1 98.19 245 GLU A CA 1
ATOM 1778 C C . GLU A 1 245 ? -11.039 1.73 -9.734 1 98.19 245 GLU A C 1
ATOM 1780 O O . GLU A 1 245 ? -11.117 2.455 -8.742 1 98.19 245 GLU A O 1
ATOM 1785 N N . ALA A 1 246 ? -11.969 0.896 -10.039 1 98.12 246 ALA A N 1
ATOM 1786 C CA . ALA A 1 246 ? -13.195 0.767 -9.258 1 98.12 246 ALA A CA 1
ATOM 1787 C C . ALA A 1 246 ? -12.898 0.231 -7.855 1 98.12 246 ALA A C 1
ATOM 1789 O O . ALA A 1 246 ? -13.5 0.671 -6.875 1 98.12 246 ALA A O 1
ATOM 1790 N N . CYS A 1 247 ? -12.016 -0.768 -7.77 1 98.62 247 CYS A N 1
ATOM 1791 C CA . CYS A 1 247 ? -11.617 -1.284 -6.465 1 98.62 247 CYS A CA 1
ATOM 1792 C C . CYS A 1 247 ? -11.031 -0.178 -5.598 1 98.62 247 CYS A C 1
ATOM 1794 O O . CYS A 1 247 ? -11.383 -0.048 -4.422 1 98.62 247 CYS A O 1
ATOM 1796 N N . TYR A 1 248 ? -10.203 0.601 -6.207 1 98.31 248 TYR A N 1
ATOM 1797 C CA . TYR A 1 248 ? -9.586 1.722 -5.508 1 98.31 248 TYR A CA 1
ATOM 1798 C C . TYR A 1 248 ? -10.641 2.709 -5.016 1 98.31 248 TYR A C 1
ATOM 1800 O O . TYR A 1 248 ? -10.555 3.209 -3.893 1 98.31 248 TYR A O 1
ATOM 1808 N N . GLU A 1 249 ? -11.562 2.984 -5.801 1 98.06 249 GLU A N 1
ATOM 1809 C CA . GLU A 1 249 ? -12.617 3.941 -5.461 1 98.06 249 GLU A CA 1
ATOM 1810 C C . GLU A 1 249 ? -13.547 3.381 -4.387 1 98.06 249 GLU A C 1
ATOM 1812 O O . GLU A 1 249 ? -14.125 4.137 -3.607 1 98.06 249 GLU A O 1
ATOM 1817 N N . ALA A 1 250 ? -13.625 2.088 -4.285 1 98.69 250 ALA A N 1
ATOM 1818 C CA . ALA A 1 250 ? -14.625 1.434 -3.447 1 98.69 250 ALA A CA 1
ATOM 1819 C C . ALA A 1 250 ? -14.117 1.275 -2.016 1 98.69 250 ALA A C 1
ATOM 1821 O O . ALA A 1 250 ? -14.891 0.966 -1.108 1 98.69 250 ALA A O 1
ATOM 1822 N N . ILE A 1 251 ? -12.852 1.434 -1.797 1 98.69 251 ILE A N 1
ATOM 1823 C CA . ILE A 1 251 ? -12.344 1.233 -0.445 1 98.69 251 ILE A CA 1
ATOM 1824 C C . ILE A 1 251 ? -12.648 2.463 0.408 1 98.69 251 ILE A C 1
ATOM 1826 O O . ILE A 1 251 ? -12.781 3.57 -0.115 1 98.69 251 ILE A O 1
ATOM 1830 N N . ARG A 1 252 ? -12.758 2.279 1.681 1 97.81 252 ARG A N 1
ATOM 1831 C CA . ARG A 1 252 ? -12.992 3.344 2.65 1 97.81 252 ARG A CA 1
ATOM 1832 C C . ARG A 1 252 ? -11.719 4.148 2.896 1 97.81 252 ARG A C 1
ATOM 1834 O O . ARG A 1 252 ? -10.633 3.762 2.451 1 97.81 252 ARG A O 1
ATOM 1841 N N . ARG A 1 253 ? -11.859 5.344 3.623 1 97 253 ARG A N 1
ATOM 1842 C CA . ARG A 1 253 ? -10.68 6.031 4.148 1 97 253 ARG A CA 1
ATOM 1843 C C . ARG A 1 253 ? -9.805 5.078 4.953 1 97 253 ARG A C 1
ATOM 1845 O O . ARG A 1 253 ? -10.305 4.34 5.805 1 97 253 ARG A O 1
ATOM 1852 N N . GLY A 1 254 ? -8.562 5.062 4.582 1 97.5 254 GLY A N 1
ATOM 1853 C CA . GLY A 1 254 ? -7.633 4.172 5.254 1 97.5 254 GLY A CA 1
ATOM 1854 C C . GLY A 1 254 ? -7.68 2.75 4.73 1 97.5 254 GLY A C 1
ATOM 1855 O O . GLY A 1 254 ? -7.027 1.859 5.277 1 97.5 254 GLY A O 1
ATOM 1856 N N . GLY A 1 255 ? -8.469 2.5 3.662 1 98.31 255 GLY A N 1
ATOM 1857 C CA . GLY A 1 255 ? -8.633 1.158 3.129 1 98.31 255 GLY A CA 1
ATOM 1858 C C . GLY A 1 255 ? -7.527 0.749 2.178 1 98.31 255 GLY A C 1
ATOM 1859 O O . GLY A 1 255 ? -6.656 1.556 1.849 1 98.31 255 GLY A O 1
ATOM 1860 N N . THR A 1 256 ? -7.559 -0.542 1.724 1 98.81 256 THR A N 1
ATOM 1861 C CA . THR A 1 256 ? -6.523 -1.1 0.856 1 98.81 256 THR A CA 1
ATOM 1862 C C . THR A 1 256 ? -7.148 -1.796 -0.349 1 98.81 256 THR A C 1
ATOM 1864 O O . THR A 1 256 ? -7.996 -2.678 -0.193 1 98.81 256 THR A O 1
ATOM 1867 N N . ALA A 1 257 ? -6.773 -1.338 -1.522 1 98.81 257 ALA A N 1
ATOM 1868 C CA . ALA A 1 257 ? -7.086 -2.053 -2.758 1 98.81 257 ALA A CA 1
ATOM 1869 C C . ALA A 1 257 ? -5.902 -2.904 -3.213 1 98.81 257 ALA A C 1
ATOM 1871 O O . ALA A 1 257 ? -4.758 -2.449 -3.191 1 98.81 257 ALA A O 1
ATOM 1872 N N . VAL A 1 258 ? -6.156 -4.137 -3.59 1 98.88 258 VAL A N 1
ATOM 1873 C CA . VAL A 1 258 ? -5.117 -5.098 -3.949 1 98.88 258 VAL A CA 1
ATOM 1874 C C . VAL A 1 258 ? -5.285 -5.516 -5.41 1 98.88 258 VAL A C 1
ATOM 1876 O O . VAL A 1 258 ? -6.352 -5.984 -5.809 1 98.88 258 VAL A O 1
ATOM 1879 N N . VAL A 1 259 ? -4.254 -5.324 -6.145 1 98.56 259 VAL A N 1
ATOM 1880 C CA . VAL A 1 259 ? -4.227 -5.785 -7.531 1 98.56 259 VAL A CA 1
ATOM 1881 C C . VAL A 1 259 ? -3.703 -7.219 -7.586 1 98.56 259 VAL A C 1
ATOM 1883 O O . VAL A 1 259 ? -2.5 -7.453 -7.457 1 98.56 259 VAL A O 1
ATOM 1886 N N . VAL A 1 260 ? -4.602 -8.156 -7.891 1 97.81 260 VAL A N 1
ATOM 1887 C CA . VAL A 1 260 ? -4.25 -9.57 -7.934 1 97.81 260 VAL A CA 1
ATOM 1888 C C . VAL A 1 260 ? -4.262 -10.062 -9.383 1 97.81 260 VAL A C 1
ATOM 1890 O O . VAL A 1 260 ? -3.387 -10.828 -9.789 1 97.81 260 VAL A O 1
ATOM 1893 N N . GLY A 1 261 ? -5.266 -9.602 -10.109 1 93.25 261 GLY A N 1
ATOM 1894 C CA . GLY A 1 261 ? -5.418 -10.023 -11.492 1 93.25 261 GLY A CA 1
ATOM 1895 C C . GLY A 1 261 ? -4.27 -9.594 -12.383 1 93.25 261 GLY A C 1
ATOM 1896 O O . GLY A 1 261 ? -3.729 -8.492 -12.219 1 93.25 261 GLY A O 1
ATOM 1897 N N . GLN A 1 262 ? -3.955 -10.422 -13.289 1 86.56 262 GLN A N 1
ATOM 1898 C CA . GLN A 1 262 ? -2.871 -10.117 -14.211 1 86.56 262 GLN A CA 1
ATOM 1899 C C . GLN A 1 262 ? -3.369 -9.281 -15.383 1 86.56 262 GLN A C 1
ATOM 1901 O O . GLN A 1 262 ? -4.285 -9.688 -16.109 1 86.56 262 GLN A O 1
ATOM 1906 N N . VAL A 1 263 ? -2.756 -8.164 -15.484 1 86.75 263 VAL A N 1
ATOM 1907 C CA . VAL A 1 263 ? -3.162 -7.184 -16.484 1 86.75 263 VAL A CA 1
ATOM 1908 C C . VAL A 1 263 ? -2.32 -7.355 -17.75 1 86.75 263 VAL A C 1
ATOM 1910 O O . VAL A 1 263 ? -1.191 -7.848 -17.688 1 86.75 263 VAL A O 1
ATOM 1913 N N . ALA A 1 264 ? -2.955 -7.043 -18.875 1 84.38 264 ALA A N 1
ATOM 1914 C CA . ALA A 1 264 ? -2.223 -7.09 -20.125 1 84.38 264 ALA A CA 1
ATOM 1915 C C . ALA A 1 264 ? -1.047 -6.117 -20.125 1 84.38 264 ALA A C 1
ATOM 1917 O O . ALA A 1 264 ? -1.094 -5.082 -19.453 1 84.38 264 ALA A O 1
ATOM 1918 N N . ASP A 1 265 ? -0.046 -6.508 -20.875 1 82.5 265 ASP A N 1
ATOM 1919 C CA . ASP A 1 265 ? 1.145 -5.668 -20.969 1 82.5 265 ASP A CA 1
ATOM 1920 C C . ASP A 1 265 ? 0.803 -4.289 -21.531 1 82.5 265 ASP A C 1
ATOM 1922 O O . ASP A 1 265 ? 0.014 -4.172 -22.469 1 82.5 265 ASP A O 1
ATOM 1926 N N . GLY A 1 266 ? 1.385 -3.236 -20.891 1 84.81 266 GLY A N 1
ATOM 1927 C CA . GLY A 1 266 ? 1.344 -1.905 -21.469 1 84.81 266 GLY A CA 1
ATOM 1928 C C . GLY A 1 266 ? 0.115 -1.113 -21.062 1 84.81 266 GLY A C 1
ATOM 1929 O O . GLY A 1 266 ? 0.024 0.086 -21.344 1 84.81 266 GLY A O 1
ATOM 1930 N N . VAL A 1 267 ? -0.808 -1.793 -20.406 1 89.12 267 VAL A N 1
ATOM 1931 C CA . VAL A 1 267 ? -2.002 -1.077 -19.969 1 89.12 267 VAL A CA 1
ATOM 1932 C C . VAL A 1 267 ? -1.692 -0.288 -18.703 1 89.12 267 VAL A C 1
ATOM 1934 O O . VAL A 1 267 ? -0.816 -0.67 -17.922 1 89.12 267 VAL A O 1
ATOM 1937 N N . LYS A 1 268 ? -2.414 0.911 -18.562 1 95.44 268 LYS A N 1
ATOM 1938 C CA . LYS A 1 268 ? -2.236 1.75 -17.391 1 95.44 268 LYS A CA 1
ATOM 1939 C C . LYS A 1 268 ? -3.57 2.014 -16.688 1 95.44 268 LYS A C 1
ATOM 1941 O O . LYS A 1 268 ? -4.633 1.837 -17.297 1 95.44 268 LYS A O 1
ATOM 1946 N N . ILE A 1 269 ? -3.479 2.316 -15.469 1 96.56 269 ILE A N 1
ATOM 1947 C CA . ILE A 1 269 ? -4.66 2.75 -14.734 1 96.56 269 ILE A CA 1
ATOM 1948 C C . ILE A 1 269 ? -4.504 4.211 -14.32 1 96.56 269 ILE A C 1
ATOM 1950 O O . ILE A 1 269 ? -3.383 4.719 -14.227 1 96.56 269 ILE A O 1
ATOM 1954 N N . SER A 1 270 ? -5.621 4.832 -14.156 1 96.38 270 SER A N 1
ATOM 1955 C CA . SER A 1 270 ? -5.68 6.223 -13.727 1 96.38 270 SER A CA 1
ATOM 1956 C C . SER A 1 270 ? -6.312 6.344 -12.344 1 96.38 270 SER A C 1
ATOM 1958 O O . SER A 1 270 ? -7.43 5.875 -12.125 1 96.38 270 SER A O 1
ATOM 1960 N N . ILE A 1 271 ? -5.586 6.949 -11.383 1 95.75 271 ILE A N 1
ATOM 1961 C CA . ILE A 1 271 ? -6.168 7.125 -10.055 1 95.75 271 ILE A CA 1
ATOM 1962 C C . ILE A 1 271 ? -5.984 8.57 -9.602 1 95.75 271 ILE A C 1
ATOM 1964 O O . ILE A 1 271 ? -5.141 9.297 -10.141 1 95.75 271 ILE A O 1
ATOM 1968 N N . ASP A 1 272 ? -6.824 9.023 -8.711 1 94.06 272 ASP A N 1
ATOM 1969 C CA . ASP A 1 272 ? -6.746 10.344 -8.102 1 94.06 272 ASP A CA 1
ATOM 1970 C C . ASP A 1 272 ? -5.793 10.352 -6.906 1 94.06 272 ASP A C 1
ATOM 1972 O O . ASP A 1 272 ? -6.109 9.805 -5.848 1 94.06 272 ASP A O 1
ATOM 1976 N N . PRO A 1 273 ? -4.652 10.977 -7.074 1 92.56 273 PRO A N 1
ATOM 1977 C CA . PRO A 1 273 ? -3.676 10.93 -5.98 1 92.56 273 PRO A CA 1
ATOM 1978 C C . PRO A 1 273 ? -4.051 11.828 -4.809 1 92.56 273 PRO A C 1
ATOM 1980 O O . PRO A 1 273 ? -3.537 11.656 -3.701 1 92.56 273 PRO A O 1
ATOM 1983 N N . PHE A 1 274 ? -4.887 12.805 -5 1 91.12 274 PHE A N 1
ATOM 1984 C CA . PHE A 1 274 ? -5.34 13.648 -3.902 1 91.12 274 PHE A CA 1
ATOM 1985 C C . PHE A 1 274 ? -6.121 12.836 -2.879 1 91.12 274 PHE A C 1
ATOM 1987 O O . PHE A 1 274 ? -5.895 12.961 -1.673 1 91.12 274 PHE A O 1
ATOM 1994 N N . VAL A 1 275 ? -6.973 11.984 -3.424 1 92.88 275 VAL A N 1
ATOM 1995 C CA . VAL A 1 275 ? -7.785 11.133 -2.557 1 92.88 275 VAL A CA 1
ATOM 1996 C C . VAL A 1 275 ? -6.887 10.141 -1.817 1 92.88 275 VAL A C 1
ATOM 1998 O O . VAL A 1 275 ? -7.148 9.797 -0.663 1 92.88 275 VAL A O 1
ATOM 2001 N N . MET A 1 276 ? -5.801 9.727 -2.455 1 95.25 276 MET A N 1
ATOM 2002 C CA . MET A 1 276 ? -4.879 8.766 -1.856 1 95.25 276 MET A CA 1
ATOM 2003 C C . MET A 1 276 ? -4.223 9.344 -0.609 1 95.25 276 MET A C 1
ATOM 2005 O O . MET A 1 276 ? -4.23 8.719 0.452 1 95.25 276 MET A O 1
ATOM 2009 N N . SER A 1 277 ? -3.643 10.508 -0.706 1 94.62 277 SER A N 1
ATOM 2010 C CA . SER A 1 277 ? -2.979 11.125 0.436 1 94.62 277 SER A CA 1
ATOM 2011 C C . SER A 1 277 ? -3.988 11.578 1.483 1 94.62 277 SER A C 1
ATOM 2013 O O . SER A 1 277 ? -3.828 11.297 2.672 1 94.62 277 SER A O 1
ATOM 2015 N N . ASP A 1 278 ? -5.086 12.188 1.041 1 93.38 278 ASP A N 1
ATOM 2016 C CA . ASP A 1 278 ? -6.086 12.766 1.937 1 93.38 278 ASP A CA 1
ATOM 2017 C C . ASP A 1 278 ? -6.75 11.68 2.783 1 93.38 278 ASP A C 1
ATOM 2019 O O . ASP A 1 278 ? -7.027 11.898 3.965 1 93.38 278 ASP A O 1
ATOM 2023 N N . GLN A 1 279 ? -6.984 10.531 2.117 1 96 279 GLN A N 1
ATOM 2024 C CA . GLN A 1 279 ? -7.75 9.484 2.787 1 96 279 GLN A CA 1
ATOM 2025 C C . GLN A 1 279 ? -6.855 8.305 3.166 1 96 279 GLN A C 1
ATOM 2027 O O . GLN A 1 279 ? -7.344 7.27 3.613 1 96 279 GLN A O 1
ATOM 2032 N N . GLU A 1 280 ? -5.562 8.484 2.955 1 97.56 280 GLU A N 1
ATOM 2033 C CA . GLU A 1 280 ? -4.59 7.441 3.268 1 97.56 280 GLU A CA 1
ATOM 2034 C C . GLU A 1 280 ? -4.988 6.105 2.641 1 97.56 280 GLU A C 1
ATOM 2036 O O . GLU A 1 280 ? -4.977 5.07 3.311 1 97.56 280 GLU A O 1
ATOM 2041 N N . LYS A 1 281 ? -5.453 6.211 1.381 1 98.06 281 LYS A N 1
ATOM 2042 C CA . LYS A 1 281 ? -5.762 4.992 0.64 1 98.06 281 LYS A CA 1
ATOM 2043 C C . LYS A 1 281 ? -4.484 4.289 0.189 1 98.06 281 LYS A C 1
ATOM 2045 O O . LYS A 1 281 ? -3.461 4.934 -0.043 1 98.06 281 LYS A O 1
ATOM 2050 N N . ARG A 1 282 ? -4.566 3.004 0.09 1 98.38 282 ARG A N 1
ATOM 2051 C CA . ARG A 1 282 ? -3.447 2.178 -0.345 1 98.38 282 ARG A CA 1
ATOM 2052 C C . ARG A 1 282 ? -3.818 1.356 -1.576 1 98.38 282 ARG A C 1
ATOM 2054 O O . ARG A 1 282 ? -4.914 0.796 -1.648 1 98.38 282 ARG A O 1
ATOM 2061 N N . LEU A 1 283 ? -2.988 1.359 -2.535 1 98.69 283 LEU A N 1
ATOM 2062 C CA . LEU A 1 283 ? -3.045 0.499 -3.711 1 98.69 283 LEU A CA 1
ATOM 2063 C C . LEU A 1 283 ? -1.795 -0.368 -3.812 1 98.69 283 LEU A C 1
ATOM 2065 O O . LEU A 1 283 ? -0.693 0.147 -4.02 1 98.69 283 LEU A O 1
ATOM 2069 N N . ILE A 1 284 ? -2.002 -1.764 -3.645 1 98.56 284 ILE A N 1
ATOM 2070 C CA . ILE A 1 284 ? -0.817 -2.605 -3.527 1 98.56 284 ILE A CA 1
ATOM 2071 C C . ILE A 1 284 ? -0.942 -3.807 -4.461 1 98.56 284 ILE A C 1
ATOM 2073 O O . ILE A 1 284 ? -2.051 -4.195 -4.836 1 98.56 284 ILE A O 1
ATOM 2077 N N . GLY A 1 285 ? 0.167 -4.301 -4.793 1 98.31 285 GLY A N 1
ATOM 2078 C CA . GLY A 1 285 ? 0.201 -5.453 -5.684 1 98.31 285 GLY A CA 1
ATOM 2079 C C . GLY A 1 285 ? 0.384 -6.77 -4.949 1 98.31 285 GLY A C 1
ATOM 2080 O O . GLY A 1 285 ? 1.077 -6.828 -3.934 1 98.31 285 GLY A O 1
ATOM 2081 N N . SER A 1 286 ? -0.192 -7.785 -5.496 1 98.25 286 SER A N 1
ATOM 2082 C CA . SER A 1 286 ? -0.022 -9.148 -4.996 1 98.25 286 SER A CA 1
ATOM 2083 C C . SER A 1 286 ? 0.462 -10.086 -6.094 1 98.25 286 SER A C 1
ATOM 2085 O O . SER A 1 286 ? -0.188 -10.219 -7.133 1 98.25 286 SER A O 1
ATOM 2087 N N . ASN A 1 287 ? 1.581 -10.641 -5.898 1 97.12 287 ASN A N 1
ATOM 2088 C CA . ASN A 1 287 ? 2.109 -11.68 -6.781 1 97.12 287 ASN A CA 1
ATOM 2089 C C . ASN A 1 287 ? 2.07 -13.055 -6.117 1 97.12 287 ASN A C 1
ATOM 2091 O O . ASN A 1 287 ? 2.666 -13.25 -5.055 1 97.12 287 ASN A O 1
ATOM 2095 N N . TYR A 1 288 ? 1.319 -13.969 -6.781 1 97.56 288 TYR A N 1
ATOM 2096 C CA . TYR A 1 288 ? 1.287 -15.344 -6.285 1 97.56 288 TYR A CA 1
ATOM 2097 C C . TYR A 1 288 ? 0.904 -15.383 -4.812 1 97.56 288 TYR A C 1
ATOM 2099 O O . TYR A 1 288 ? 1.422 -16.203 -4.051 1 97.56 288 TYR A O 1
ATOM 2107 N N . GLY A 1 289 ? 0.049 -14.312 -4.379 1 98.19 289 GLY A N 1
ATOM 2108 C CA . GLY A 1 289 ? -0.446 -14.219 -3.014 1 98.19 289 GLY A CA 1
ATOM 2109 C C . GLY A 1 289 ? 0.642 -13.906 -2.004 1 98.19 289 GLY A C 1
ATOM 2110 O O . GLY A 1 289 ? 0.523 -14.258 -0.827 1 98.19 289 GLY A O 1
ATOM 2111 N N . SER A 1 290 ? 1.765 -13.375 -2.508 1 98.25 290 SER A N 1
ATOM 2112 C CA . SER A 1 290 ? 2.902 -13.164 -1.619 1 98.25 290 SER A CA 1
ATOM 2113 C C . SER A 1 290 ? 3.223 -14.43 -0.824 1 98.25 290 SER A C 1
ATOM 2115 O O . SER A 1 290 ? 3.482 -14.359 0.379 1 98.25 290 SER A O 1
ATOM 2117 N N . SER A 1 291 ? 3.197 -15.555 -1.453 1 97.75 291 SER A N 1
ATOM 2118 C CA . SER A 1 291 ? 3.24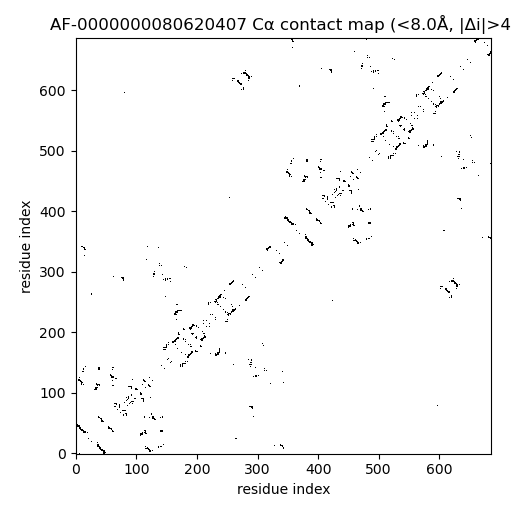6 -16.828 -0.757 1 97.75 291 SER A CA 1
ATOM 2119 C C . SER A 1 291 ? 4.684 -17.234 -0.426 1 97.75 291 SER A C 1
ATOM 2121 O O . SER A 1 291 ? 5.621 -16.812 -1.111 1 97.75 291 SER A O 1
ATOM 2123 N N . ARG A 1 292 ? 4.848 -17.891 0.701 1 98.06 292 ARG A N 1
ATOM 2124 C CA . ARG A 1 292 ? 5.969 -18.766 1.016 1 98.06 292 ARG A CA 1
ATOM 2125 C C . ARG A 1 292 ? 5.617 -20.234 0.737 1 98.06 292 ARG A C 1
ATOM 2127 O O . ARG A 1 292 ? 5.117 -20.938 1.618 1 98.06 292 ARG A O 1
ATOM 2134 N N . GLN A 1 293 ? 5.914 -20.656 -0.48 1 97.5 293 GLN A N 1
ATOM 2135 C CA . GLN A 1 293 ? 5.305 -21.859 -1.038 1 97.5 293 GLN A CA 1
ATOM 2136 C C . GLN A 1 293 ? 5.559 -23.062 -0.146 1 97.5 293 GLN A C 1
ATOM 2138 O O . GLN A 1 293 ? 4.645 -23.844 0.133 1 97.5 293 GLN A O 1
ATOM 2143 N N . SER A 1 294 ? 6.754 -23.188 0.388 1 97 294 SER A N 1
ATOM 2144 C CA . SER A 1 294 ? 7.125 -24.359 1.188 1 97 294 SER A CA 1
ATOM 2145 C C . SER A 1 294 ? 6.328 -24.406 2.486 1 97 294 SER A C 1
ATOM 2147 O O . SER A 1 294 ? 6.258 -25.453 3.135 1 97 294 SER A O 1
ATOM 2149 N N . ILE A 1 295 ? 5.723 -23.281 2.836 1 97.62 295 ILE A N 1
ATOM 2150 C CA . ILE A 1 295 ? 4.93 -23.203 4.059 1 97.62 295 ILE A CA 1
ATOM 2151 C C . ILE A 1 295 ? 3.443 -23.172 3.709 1 97.62 295 ILE A C 1
ATOM 2153 O O . 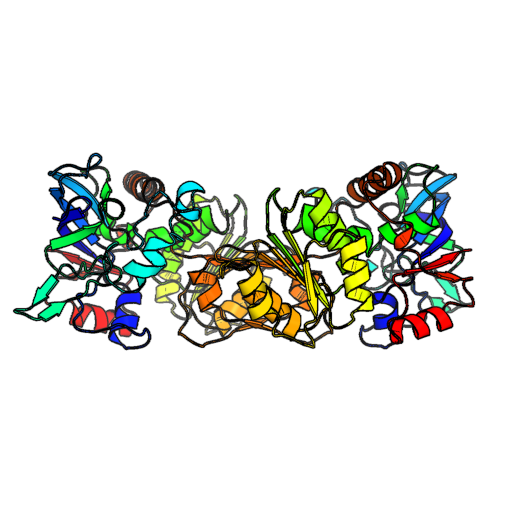ILE A 1 295 ? 2.65 -23.922 4.277 1 97.62 295 ILE A O 1
ATOM 2157 N N . ASP A 1 296 ? 3.127 -22.406 2.715 1 98.44 296 ASP A N 1
ATOM 2158 C CA . ASP A 1 296 ? 1.727 -22.109 2.443 1 98.44 296 ASP A CA 1
ATOM 2159 C C . ASP A 1 296 ? 1.039 -23.266 1.725 1 98.44 296 ASP A C 1
ATOM 2161 O O . ASP A 1 296 ? -0.134 -23.547 1.975 1 98.44 296 ASP A O 1
ATOM 2165 N N . PHE A 1 297 ? 1.738 -23.938 0.782 1 98.75 297 PHE A N 1
ATOM 2166 C CA . PHE A 1 297 ? 1.099 -25.016 0.043 1 98.75 297 PHE A CA 1
ATOM 2167 C C . PHE A 1 297 ? 0.638 -26.125 0.989 1 98.75 297 PHE A C 1
ATOM 2169 O O . PHE A 1 297 ? -0.538 -26.5 0.993 1 98.75 297 PHE A O 1
ATOM 2176 N N . PRO A 1 298 ? 1.568 -26.641 1.843 1 98.69 298 PRO A N 1
ATOM 2177 C CA . PRO A 1 298 ? 1.112 -27.672 2.775 1 98.69 298 PRO A CA 1
ATOM 2178 C C . PRO A 1 298 ? 0.003 -27.188 3.701 1 98.69 298 PRO A C 1
ATOM 2180 O O . PRO A 1 298 ? -0.925 -27.938 4.012 1 98.69 298 PRO A O 1
ATOM 2183 N N . LYS A 1 299 ? 0.075 -25.922 4.098 1 98.62 299 LYS A N 1
ATOM 2184 C CA . LYS A 1 299 ? -0.947 -25.359 4.977 1 98.62 299 LYS A CA 1
ATOM 2185 C C . LYS A 1 299 ? -2.312 -25.359 4.293 1 98.62 299 LYS A C 1
ATOM 2187 O O . LYS A 1 299 ? -3.32 -25.703 4.906 1 98.62 299 LYS A O 1
ATOM 2192 N N . ILE A 1 300 ? -2.357 -24.953 3.053 1 98.81 300 ILE A N 1
ATOM 2193 C CA . ILE A 1 300 ? -3.605 -24.906 2.301 1 98.81 300 ILE A CA 1
ATOM 2194 C C . ILE A 1 300 ? -4.156 -26.312 2.117 1 98.81 300 ILE A C 1
ATOM 2196 O O . ILE A 1 300 ? -5.363 -26.547 2.246 1 98.81 300 ILE A O 1
ATOM 2200 N N . ILE A 1 301 ? -3.258 -27.25 1.864 1 98.81 301 ILE A N 1
ATOM 2201 C CA . ILE A 1 301 ? -3.678 -28.641 1.71 1 98.81 301 ILE A CA 1
ATOM 2202 C C . ILE A 1 301 ? -4.262 -29.141 3.025 1 98.81 301 ILE A C 1
ATOM 2204 O O . ILE A 1 301 ? -5.293 -29.828 3.031 1 98.81 301 ILE A O 1
ATOM 2208 N N . ASP A 1 302 ? -3.627 -28.828 4.176 1 98.69 302 ASP A N 1
ATOM 2209 C CA . ASP A 1 302 ? -4.164 -29.219 5.477 1 98.69 302 ASP A CA 1
ATOM 2210 C C . ASP A 1 302 ? -5.559 -28.641 5.695 1 98.69 302 ASP A C 1
ATOM 2212 O O . ASP A 1 302 ? -6.461 -29.328 6.16 1 98.69 302 ASP A O 1
ATOM 2216 N N . LEU A 1 303 ? -5.746 -27.391 5.352 1 98.75 303 LEU A N 1
ATOM 2217 C CA . LEU A 1 303 ? -7.035 -26.734 5.496 1 98.75 303 LEU A CA 1
ATOM 2218 C C . LEU A 1 303 ? -8.086 -27.391 4.609 1 98.75 303 LEU A C 1
ATOM 2220 O O . LEU A 1 303 ? -9.25 -27.516 5.004 1 98.75 303 LEU A O 1
ATOM 2224 N N . TYR A 1 304 ? -7.68 -27.766 3.465 1 98.69 304 TYR A N 1
ATOM 2225 C CA . TYR A 1 304 ? -8.562 -28.5 2.561 1 98.69 304 TYR A CA 1
ATOM 2226 C C . TYR A 1 304 ? -8.984 -29.828 3.164 1 98.69 304 TYR A C 1
ATOM 2228 O O . TYR A 1 304 ? -10.18 -30.141 3.221 1 98.69 304 TYR A O 1
ATOM 2236 N N . MET A 1 305 ? -8.008 -30.516 3.625 1 98.62 305 MET A N 1
ATOM 2237 C CA . MET A 1 305 ? -8.266 -31.828 4.184 1 98.62 305 MET A CA 1
ATOM 2238 C C . MET A 1 305 ? -9.133 -31.734 5.438 1 98.62 305 MET A C 1
ATOM 2240 O O . MET A 1 305 ? -9.836 -32.688 5.793 1 98.62 305 MET A O 1
ATOM 2244 N N . GLU A 1 306 ? -9.203 -30.562 6.059 1 98.06 306 GLU A N 1
ATOM 2245 C CA . GLU A 1 306 ? -10.008 -30.328 7.254 1 98.06 306 GLU A CA 1
ATOM 2246 C C . GLU A 1 306 ? -11.352 -29.719 6.898 1 98.06 306 GLU A C 1
ATOM 2248 O O . GLU A 1 306 ? -12.156 -29.406 7.781 1 98.06 306 GLU A O 1
ATOM 2253 N N . GLY A 1 307 ? -11.578 -29.438 5.652 1 97.81 307 GLY A N 1
ATOM 2254 C CA . GLY A 1 307 ? -12.867 -28.953 5.188 1 97.81 307 GLY A CA 1
ATOM 2255 C C . GLY A 1 307 ? -13 -27.438 5.266 1 97.81 307 GLY A C 1
ATOM 2256 O O . GLY A 1 307 ? -14.094 -26.906 5.078 1 97.81 307 GLY A O 1
ATOM 2257 N N . LYS A 1 308 ? -11.93 -26.734 5.469 1 98.12 308 LYS A N 1
ATOM 2258 C CA . LYS A 1 308 ? -11.977 -25.281 5.645 1 98.12 308 LYS A CA 1
ATOM 2259 C C . LYS A 1 308 ? -11.766 -24.562 4.312 1 98.12 308 LYS A C 1
ATOM 2261 O O . LYS A 1 308 ? -12.078 -23.375 4.188 1 98.12 308 LYS A O 1
ATOM 2266 N N . VAL A 1 309 ? -11.195 -25.297 3.336 1 98.44 309 VAL A N 1
ATOM 2267 C CA . VAL A 1 309 ? -11.055 -24.828 1.962 1 98.44 309 VAL A CA 1
ATOM 2268 C C . VAL A 1 309 ? -11.703 -25.828 1.006 1 98.44 309 VAL A C 1
ATOM 2270 O O . VAL A 1 309 ? -11.547 -27.047 1.17 1 98.44 309 VAL A O 1
ATOM 2273 N N . ASP A 1 310 ? -12.453 -25.328 0.107 1 98.56 310 ASP A N 1
ATOM 2274 C CA . ASP A 1 310 ? -13.148 -26.172 -0.854 1 98.56 310 ASP A CA 1
ATOM 2275 C C . ASP A 1 310 ? -12.398 -26.234 -2.182 1 98.56 310 ASP A C 1
ATOM 2277 O O . ASP A 1 310 ? -12.555 -25.359 -3.029 1 98.56 310 ASP A O 1
ATOM 2281 N N . LEU A 1 311 ? -11.664 -27.297 -2.365 1 98.38 311 LEU A N 1
ATOM 2282 C CA . LEU A 1 311 ? -10.984 -27.5 -3.641 1 98.38 311 LEU A CA 1
ATOM 2283 C C . LEU A 1 311 ? -11.805 -28.391 -4.559 1 98.38 311 LEU A C 1
ATOM 2285 O O . LEU A 1 311 ? -11.641 -28.359 -5.777 1 98.38 311 LEU A O 1
ATOM 2289 N N . ASP A 1 312 ? -12.641 -29.188 -3.939 1 98 312 ASP A N 1
ATOM 2290 C CA . ASP A 1 312 ? -13.445 -30.125 -4.715 1 98 312 ASP A CA 1
ATOM 2291 C C . ASP A 1 312 ? -14.359 -29.391 -5.688 1 98 312 ASP A C 1
ATOM 2293 O O . ASP A 1 312 ? -14.414 -29.719 -6.875 1 98 312 ASP A O 1
ATOM 2297 N N . SER A 1 313 ? -15.008 -28.359 -5.172 1 96.81 313 SER A N 1
ATOM 2298 C CA . SER A 1 313 ? -15.953 -27.625 -6 1 96.81 313 SER A CA 1
ATOM 2299 C C . SER A 1 313 ? -15.227 -26.781 -7.051 1 96.81 313 SER A C 1
ATOM 2301 O O . SER A 1 313 ? -15.836 -26.328 -8.023 1 96.81 313 SER A O 1
ATOM 2303 N N . MET A 1 314 ? -13.961 -26.578 -6.906 1 96.31 314 MET A N 1
ATOM 2304 C CA . MET A 1 314 ? -13.188 -25.797 -7.863 1 96.31 314 MET A CA 1
ATOM 2305 C C . MET A 1 314 ? -12.922 -26.594 -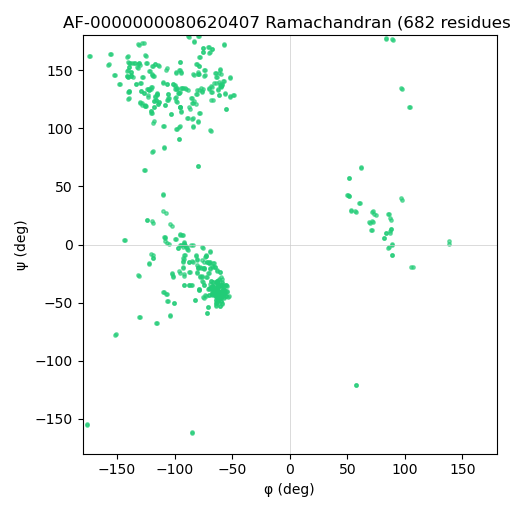9.133 1 96.31 314 MET A C 1
ATOM 2307 O O . MET A 1 314 ? -12.781 -26.016 -10.219 1 96.31 314 MET A O 1
ATOM 2311 N N . VAL A 1 315 ? -12.797 -27.922 -8.922 1 96.69 315 VAL A N 1
ATOM 2312 C CA . VAL A 1 315 ? -12.57 -28.797 -10.078 1 96.69 315 VAL A CA 1
ATOM 2313 C C . VAL A 1 315 ? -13.891 -29.062 -10.789 1 96.69 315 VAL A C 1
ATOM 2315 O O . VAL A 1 315 ? -14.695 -29.875 -10.328 1 96.69 315 VAL A O 1
ATOM 2318 N N . THR A 1 316 ? -14.062 -28.438 -11.93 1 95.69 316 THR A N 1
ATOM 2319 C CA . THR A 1 316 ? -15.352 -28.547 -12.602 1 95.69 316 THR A CA 1
ATOM 2320 C C . THR A 1 316 ? -15.273 -29.531 -13.766 1 95.69 316 THR A C 1
ATOM 2322 O O . THR A 1 316 ? -16.297 -30.031 -14.227 1 95.69 316 THR A O 1
ATOM 2325 N N . ASP A 1 317 ? -14.055 -29.688 -14.273 1 96.44 317 ASP A N 1
ATOM 2326 C CA . ASP A 1 317 ? -13.883 -30.625 -15.391 1 96.44 317 ASP A CA 1
ATOM 2327 C C . ASP A 1 317 ? -12.578 -31.406 -15.25 1 96.44 317 ASP A C 1
ATOM 2329 O O . ASP A 1 317 ? -11.594 -30.891 -14.727 1 96.44 317 ASP A O 1
ATOM 2333 N N . ARG A 1 318 ? -12.609 -32.625 -15.664 1 97.75 318 ARG A N 1
ATOM 2334 C CA . ARG A 1 318 ? -11.453 -33.5 -15.742 1 97.75 318 ARG A CA 1
ATOM 2335 C C . ARG A 1 318 ? -11.266 -34.031 -17.156 1 97.75 318 ARG A C 1
ATOM 2337 O O . ARG A 1 318 ? -12.211 -34.531 -17.781 1 97.75 318 ARG A O 1
ATOM 2344 N N . ILE A 1 319 ? -10.109 -33.906 -17.688 1 98.06 319 ILE A N 1
ATOM 2345 C CA . ILE A 1 319 ? -9.852 -34.281 -19.062 1 98.06 319 ILE A CA 1
ATOM 2346 C C . ILE A 1 319 ? -8.508 -35 -19.156 1 98.06 319 ILE A C 1
ATOM 2348 O O . ILE A 1 319 ? -7.652 -34.844 -18.281 1 98.06 319 ILE A O 1
ATOM 2352 N N . PRO A 1 320 ? -8.383 -35.812 -20.203 1 97.56 320 PRO A N 1
ATOM 2353 C CA . PRO A 1 320 ? -7.02 -36.25 -20.547 1 97.56 320 PRO A CA 1
ATOM 2354 C C . PRO A 1 320 ? -6.215 -35.156 -21.234 1 97.56 320 PRO A C 1
ATOM 2356 O O . PRO A 1 320 ? -6.773 -34.125 -21.625 1 97.56 320 PRO A O 1
ATOM 2359 N N . LEU A 1 321 ? -4.922 -35.312 -21.328 1 96.94 321 LEU A N 1
ATOM 2360 C CA . LEU A 1 321 ? -4.031 -34.312 -21.906 1 96.94 321 LEU A CA 1
ATOM 2361 C C . LEU A 1 321 ? -4.48 -33.938 -23.312 1 96.94 321 LEU A C 1
ATOM 2363 O O . LEU A 1 321 ? -4.391 -32.781 -23.703 1 96.94 321 LEU A O 1
ATOM 2367 N N . ASP A 1 322 ? -4.906 -34.906 -24.109 1 96.31 322 ASP A N 1
ATOM 2368 C CA . ASP A 1 322 ? -5.262 -34.625 -25.5 1 96.31 322 ASP A CA 1
ATOM 2369 C C . ASP A 1 322 ? -6.531 -33.781 -25.594 1 96.31 322 ASP A C 1
ATOM 2371 O O . ASP A 1 322 ? -6.906 -33.344 -26.672 1 96.31 322 ASP A O 1
ATOM 2375 N N . GLY A 1 323 ? -7.168 -33.531 -24.5 1 96.88 323 GLY A N 1
ATOM 2376 C CA . GLY A 1 323 ? -8.344 -32.656 -24.469 1 96.88 323 GLY A CA 1
ATOM 2377 C C . GLY A 1 323 ? -8.016 -31.234 -24.109 1 96.88 323 GLY A C 1
ATOM 2378 O O . GLY A 1 323 ? -8.922 -30.422 -23.891 1 96.88 323 GLY A O 1
ATOM 2379 N N . VAL A 1 324 ? -6.781 -30.891 -24.047 1 96.5 324 VAL A N 1
ATOM 2380 C CA . VAL A 1 324 ? -6.34 -29.609 -23.5 1 96.5 324 VAL A CA 1
ATOM 2381 C C . VAL A 1 324 ? -6.879 -28.469 -24.375 1 96.5 324 VAL A C 1
ATOM 2383 O O . VAL A 1 324 ? -7.219 -27.391 -23.859 1 96.5 324 VAL A O 1
ATOM 2386 N N . ASN A 1 325 ? -7.039 -28.641 -25.703 1 96.31 325 ASN A N 1
ATOM 2387 C CA . ASN A 1 325 ? -7.555 -27.594 -26.578 1 96.31 325 ASN A CA 1
ATOM 2388 C C . ASN A 1 325 ? -9.023 -27.297 -26.297 1 96.31 325 ASN A C 1
ATOM 2390 O O . ASN A 1 325 ? -9.445 -26.141 -26.344 1 96.31 325 ASN A O 1
ATOM 2394 N N . GLU A 1 326 ? -9.703 -28.344 -26 1 95.56 326 GLU A N 1
ATOM 2395 C CA . GLU A 1 326 ? -11.109 -28.156 -25.641 1 95.56 326 GLU A CA 1
ATOM 2396 C C . GLU A 1 326 ? -11.234 -27.406 -24.312 1 95.56 326 GLU A C 1
ATOM 2398 O O . GLU A 1 326 ? -12.156 -26.609 -24.125 1 95.56 326 GLU A O 1
ATOM 2403 N N . ALA A 1 327 ? -10.359 -27.734 -23.422 1 96.12 327 ALA A N 1
ATOM 2404 C CA . ALA A 1 327 ? -10.344 -27.031 -22.141 1 96.12 327 ALA A CA 1
ATOM 2405 C C . ALA A 1 327 ? -10.148 -25.531 -22.328 1 96.12 327 ALA A C 1
ATOM 2407 O O . ALA A 1 327 ? -10.828 -24.734 -21.703 1 96.12 327 ALA A O 1
ATOM 2408 N N . PHE A 1 328 ? -9.25 -25.094 -23.25 1 96.06 328 PHE A N 1
ATOM 2409 C CA . PHE A 1 328 ? -9.008 -23.688 -23.516 1 96.06 328 PHE A CA 1
ATOM 2410 C C . PHE A 1 328 ? -10.211 -23.047 -24.203 1 96.06 328 PHE A C 1
ATOM 2412 O O . PHE A 1 328 ? -10.516 -21.875 -23.953 1 96.06 328 PHE A O 1
ATOM 2419 N N . ALA A 1 329 ? -10.891 -23.828 -25.047 1 95.38 329 ALA A N 1
ATOM 2420 C CA . ALA A 1 329 ? -12.102 -23.328 -25.688 1 95.38 329 ALA A CA 1
ATOM 2421 C C . ALA A 1 329 ? -13.188 -23.031 -24.656 1 95.38 329 ALA A C 1
ATOM 2423 O O . ALA A 1 329 ? -13.844 -21.984 -24.719 1 95.38 329 ALA A O 1
ATOM 2424 N N . ARG A 1 330 ? -13.297 -23.922 -23.719 1 93.44 330 ARG A N 1
ATOM 2425 C CA . ARG A 1 330 ? -14.273 -23.719 -22.656 1 93.44 330 ARG A CA 1
ATOM 2426 C C . ARG A 1 330 ? -13.906 -22.516 -21.797 1 93.44 330 ARG A C 1
ATOM 2428 O O . ARG A 1 330 ? -14.789 -21.75 -21.375 1 93.44 330 ARG A O 1
ATOM 2435 N N . MET A 1 331 ? -12.641 -22.391 -21.516 1 91.69 331 MET A N 1
ATOM 2436 C CA . MET A 1 331 ? -12.156 -21.25 -20.734 1 91.69 331 MET A CA 1
ATOM 2437 C C . MET A 1 331 ? -12.484 -19.938 -21.422 1 91.69 331 MET A C 1
ATOM 2439 O O . MET A 1 331 ? -12.945 -18.984 -20.781 1 91.69 331 MET A O 1
ATOM 2443 N N . ARG A 1 332 ? -12.32 -19.891 -22.75 1 90.62 332 ARG A N 1
ATOM 2444 C CA . ARG A 1 332 ? -12.633 -18.703 -23.531 1 90.62 332 ARG A CA 1
ATOM 2445 C C . ARG A 1 332 ? -14.117 -18.359 -23.453 1 90.62 332 ARG A C 1
ATOM 2447 O O . ARG A 1 332 ? -14.5 -17.188 -23.453 1 90.62 332 ARG A O 1
ATOM 2454 N N . ALA A 1 333 ? -14.859 -19.422 -23.328 1 89.94 333 ALA A N 1
ATOM 2455 C CA . ALA A 1 333 ? -16.312 -19.266 -23.281 1 89.94 333 ALA A CA 1
ATOM 2456 C C . ALA A 1 333 ? -16.781 -18.984 -21.859 1 89.94 333 ALA A C 1
ATOM 2458 O O . ALA A 1 333 ? -17.984 -18.797 -21.641 1 89.94 333 ALA A O 1
ATOM 2459 N N . GLY A 1 334 ? -15.852 -18.938 -20.922 1 86.38 334 GLY A N 1
ATOM 2460 C CA . GLY A 1 334 ? -16.188 -18.625 -19.547 1 86.38 334 GLY A CA 1
ATOM 2461 C C . GLY A 1 334 ? -16.875 -19.781 -18.828 1 86.38 334 GLY A C 1
ATOM 2462 O O . GLY A 1 334 ? -17.641 -19.562 -17.891 1 86.38 334 GLY A O 1
ATOM 2463 N N . GLN A 1 335 ? -16.609 -20.969 -19.312 1 89.12 335 GLN A N 1
ATOM 2464 C CA . GLN A 1 335 ? -17.281 -22.141 -18.734 1 89.12 335 GLN A CA 1
ATOM 2465 C C . GLN A 1 335 ? -16.406 -22.797 -17.672 1 89.12 335 GLN A C 1
ATOM 2467 O O . GLN A 1 335 ? -15.203 -23 -17.875 1 89.12 335 GLN A O 1
ATOM 2472 N N . GLY A 1 336 ? -17.078 -23.047 -16.5 1 90.06 336 GLY A N 1
ATOM 2473 C CA . GLY A 1 336 ? -16.391 -23.766 -15.438 1 90.06 336 GLY A CA 1
ATOM 2474 C C . GLY A 1 336 ? -15.531 -22.859 -14.578 1 90.06 336 GLY A C 1
ATOM 2475 O O . GLY A 1 336 ? -15.5 -21.641 -14.773 1 90.06 336 GLY A O 1
ATOM 2476 N N . ILE A 1 337 ? -14.945 -23.484 -13.562 1 93.81 337 ILE A N 1
ATOM 2477 C CA . ILE A 1 337 ? -14 -22.781 -12.703 1 93.81 337 ILE A CA 1
ATOM 2478 C C . ILE A 1 337 ? -12.578 -23.203 -13.047 1 93.81 337 ILE A C 1
ATOM 2480 O O . ILE A 1 337 ? -11.789 -22.391 -13.555 1 93.81 337 ILE A O 1
ATOM 2484 N N . ARG A 1 338 ? -12.305 -24.469 -12.891 1 95.31 338 ARG A N 1
ATOM 2485 C CA . ARG A 1 338 ? -11 -25.031 -13.258 1 95.31 338 ARG A CA 1
ATOM 2486 C C . ARG A 1 338 ? -11.148 -26.391 -13.914 1 95.31 338 ARG A C 1
ATOM 2488 O O . ARG A 1 338 ? -11.93 -27.234 -13.453 1 95.31 338 ARG A O 1
ATOM 2495 N N . THR A 1 339 ? -10.477 -26.531 -15.047 1 97 339 THR A N 1
ATOM 2496 C CA . THR A 1 339 ? -10.289 -27.828 -15.672 1 97 339 THR A CA 1
ATOM 2497 C C . THR A 1 339 ? -8.961 -28.453 -15.242 1 97 339 THR A C 1
ATOM 2499 O O . THR A 1 339 ? -7.941 -27.781 -15.195 1 97 339 THR A O 1
ATOM 2502 N N . VAL A 1 340 ? -9 -29.719 -14.898 1 97.94 340 VAL A N 1
ATOM 2503 C CA . VAL A 1 340 ? -7.793 -30.438 -14.5 1 97.94 340 VAL A CA 1
ATOM 2504 C C . VAL A 1 340 ? -7.496 -31.547 -15.508 1 97.94 340 VAL A C 1
ATOM 2506 O O . VAL A 1 340 ? -8.391 -32.312 -15.891 1 97.94 340 VAL A O 1
ATOM 2509 N N . ILE A 1 341 ? -6.309 -31.547 -15.969 1 98.19 341 ILE A N 1
ATOM 2510 C CA . ILE A 1 341 ? -5.797 -32.656 -16.75 1 98.19 341 ILE A CA 1
ATOM 2511 C C . ILE A 1 341 ? -5.359 -33.781 -15.82 1 98.19 341 ILE A C 1
ATOM 2513 O O . ILE A 1 341 ? -4.594 -33.562 -14.875 1 98.19 341 ILE A O 1
ATOM 2517 N N . GLU A 1 342 ? -5.785 -34.938 -16.047 1 97.75 342 GLU A N 1
ATOM 2518 C CA . GLU A 1 342 ? -5.359 -36.094 -15.297 1 97.75 342 GLU A CA 1
ATOM 2519 C C . GLU A 1 342 ? -4.598 -37.094 -16.188 1 97.75 342 GLU A C 1
ATOM 2521 O O . GLU A 1 342 ? -5.023 -37.375 -17.297 1 97.75 342 GLU A O 1
ATOM 2526 N N . TYR A 1 343 ? -3.49 -37.438 -15.656 1 96.5 343 TYR A N 1
ATOM 2527 C CA . TYR A 1 343 ? -2.6 -38.312 -16.438 1 96.5 343 TYR A CA 1
ATOM 2528 C C . TYR A 1 343 ? -2.758 -39.781 -16.047 1 96.5 343 TYR A C 1
ATOM 2530 O O . TYR A 1 343 ? -3.068 -40.062 -14.898 1 96.5 343 TYR A O 1
ATOM 2538 N N . PRO B 1 1 ? -14.484 30.781 25.547 1 95.25 1 PRO B N 1
ATOM 2539 C CA . PRO B 1 1 ? -14.578 29.625 24.641 1 95.25 1 PRO B CA 1
ATOM 2540 C C . PRO B 1 1 ? -15.797 28.75 24.938 1 95.25 1 PRO B C 1
ATOM 2542 O O . PRO B 1 1 ? -16.297 28.734 26.078 1 95.25 1 PRO B O 1
ATOM 2545 N N . GLY B 1 2 ? -16.328 28.125 23.875 1 95 2 GLY B N 1
ATOM 2546 C CA . GLY B 1 2 ? -17.344 27.125 24.109 1 95 2 GLY B CA 1
ATOM 2547 C C . GLY B 1 2 ? -16.891 26 25.031 1 95 2 GLY B C 1
ATOM 2548 O O . GLY B 1 2 ? -15.703 25.938 25.391 1 95 2 GLY B O 1
ATOM 2549 N N . ALA B 1 3 ? -17.75 25.078 25.469 1 96.25 3 ALA B N 1
ATOM 2550 C CA . ALA B 1 3 ? -17.531 24.062 26.5 1 96.25 3 ALA B CA 1
ATOM 2551 C C . ALA B 1 3 ? -16.312 23.203 26.156 1 96.25 3 ALA B C 1
ATOM 2553 O O . ALA B 1 3 ? -15.539 22.828 27.031 1 96.25 3 ALA B O 1
ATOM 2554 N N . GLY B 1 4 ? -16.078 22.797 24.953 1 96.81 4 GLY B N 1
ATOM 2555 C CA . GLY B 1 4 ? -15.008 21.922 24.516 1 96.81 4 GLY B CA 1
ATOM 2556 C C . GLY B 1 4 ? -13.93 22.641 23.734 1 96.81 4 GLY B C 1
ATOM 2557 O O . GLY B 1 4 ? -13.25 22.031 22.906 1 96.81 4 GLY B O 1
ATOM 2558 N N . GLU B 1 5 ? -13.75 23.953 23.984 1 97.88 5 GLU B N 1
ATOM 2559 C CA . GLU B 1 5 ? -12.859 24.797 23.188 1 97.88 5 GLU B CA 1
ATOM 2560 C C . GLU B 1 5 ? -11.836 25.5 24.062 1 97.88 5 GLU B C 1
ATOM 2562 O O . GLU B 1 5 ? -11.977 25.547 25.281 1 97.88 5 GLU B O 1
ATOM 2567 N N . VAL B 1 6 ? -10.789 25.984 23.438 1 98.44 6 VAL B N 1
ATOM 2568 C CA . VAL B 1 6 ? -9.766 26.734 24.156 1 98.44 6 VAL B CA 1
ATOM 2569 C C . VAL B 1 6 ? -9.344 27.953 23.328 1 98.44 6 VAL B C 1
ATOM 2571 O O . VAL B 1 6 ? -9.375 27.906 22.094 1 98.44 6 VAL B O 1
ATOM 2574 N N . LEU B 1 7 ? -9.055 28.969 24 1 98.62 7 LEU B N 1
ATOM 2575 C CA . LEU B 1 7 ? -8.477 30.172 23.391 1 98.62 7 LEU B CA 1
ATOM 2576 C C . LEU B 1 7 ? -6.965 30.203 23.594 1 98.62 7 LEU B C 1
ATOM 2578 O O . LEU B 1 7 ? -6.48 30.047 24.719 1 98.62 7 LEU B O 1
ATOM 2582 N N . VAL B 1 8 ? -6.293 30.344 22.562 1 98.81 8 VAL B N 1
ATOM 2583 C CA . VAL B 1 8 ? -4.836 30.344 22.594 1 98.81 8 VAL B CA 1
ATOM 2584 C C . VAL B 1 8 ? -4.309 31.703 22.141 1 98.81 8 VAL B C 1
ATOM 2586 O O . VAL B 1 8 ? -4.707 32.219 21.094 1 98.81 8 VAL B O 1
ATOM 2589 N N . ARG B 1 9 ? -3.518 32.344 22.938 1 98.88 9 ARG B N 1
ATOM 2590 C CA . ARG B 1 9 ? -2.723 33.469 22.469 1 98.88 9 ARG B CA 1
ATOM 2591 C C . ARG B 1 9 ? -1.501 33 21.688 1 98.88 9 ARG B C 1
ATOM 2593 O O . ARG B 1 9 ? -0.593 32.375 22.266 1 98.88 9 ARG B O 1
ATOM 2600 N N . LEU B 1 10 ? -1.513 33.281 20.469 1 98.75 10 LEU B N 1
ATOM 2601 C CA . LEU B 1 10 ? -0.479 32.781 19.594 1 98.75 10 LEU B CA 1
ATOM 2602 C C . LEU B 1 10 ? 0.835 33.531 19.781 1 98.75 10 LEU B C 1
ATOM 2604 O O . LEU B 1 10 ? 0.84 34.75 19.938 1 98.75 10 LEU B O 1
ATOM 2608 N N . ALA B 1 11 ? 1.882 32.781 19.875 1 98.62 11 ALA B N 1
ATOM 2609 C CA . ALA B 1 11 ? 3.232 33.344 19.844 1 98.62 11 ALA B CA 1
ATOM 2610 C C . ALA B 1 11 ? 3.785 33.375 18.422 1 98.62 11 ALA B C 1
ATOM 2612 O O . ALA B 1 11 ? 4.504 34.312 18.062 1 98.62 11 ALA B O 1
ATOM 2613 N N . ALA B 1 12 ? 3.402 32.375 17.703 1 98.5 12 ALA B N 1
ATOM 2614 C CA . ALA B 1 12 ? 3.939 32.25 16.344 1 98.5 12 ALA B CA 1
ATOM 2615 C C . ALA B 1 12 ? 3.027 31.422 15.461 1 98.5 12 ALA B C 1
ATOM 2617 O O . ALA B 1 12 ? 2.252 30.594 15.961 1 98.5 12 ALA B O 1
ATOM 2618 N N . SER B 1 13 ? 3.082 31.625 14.148 1 98.31 13 SER B N 1
ATOM 2619 C CA . SER B 1 13 ? 2.404 30.844 13.117 1 98.31 13 SER B CA 1
ATOM 2620 C C . SER B 1 13 ? 3.299 30.656 11.898 1 98.31 13 SER B C 1
ATOM 2622 O O . SER B 1 13 ? 3.924 31.594 11.414 1 98.31 13 SER B O 1
ATOM 2624 N N . GLY B 1 14 ? 3.373 29.422 11.461 1 97.25 14 GLY B N 1
ATOM 2625 C CA . GLY B 1 14 ? 4.082 29.188 10.211 1 97.25 14 GLY B CA 1
ATOM 2626 C C . GLY B 1 14 ? 3.26 29.516 8.984 1 97.25 14 GLY B C 1
ATOM 2627 O O . GLY B 1 14 ? 2.035 29.375 8.992 1 97.25 14 GLY B O 1
ATOM 2628 N N . VAL B 1 15 ? 3.939 29.984 7.961 1 96.5 15 VAL B N 1
ATOM 2629 C CA . VAL B 1 15 ? 3.312 30.203 6.656 1 96.5 15 VAL B CA 1
ATOM 2630 C C . VAL B 1 15 ? 3.557 28.984 5.766 1 96.5 15 VAL B C 1
ATOM 2632 O O . VAL B 1 15 ? 4.707 28.641 5.465 1 96.5 15 VAL B O 1
ATOM 2635 N N . CYS B 1 16 ? 2.514 28.297 5.344 1 93.62 16 CYS B N 1
ATOM 2636 C CA . CYS B 1 16 ? 2.613 27.031 4.641 1 93.62 16 CYS B CA 1
ATOM 2637 C C . CYS B 1 16 ? 2.047 27.141 3.23 1 93.62 16 CYS B C 1
ATOM 2639 O O . CYS B 1 16 ? 1.199 27.984 2.963 1 93.62 16 CYS B O 1
ATOM 2641 N N . HIS B 1 17 ? 2.514 26.281 2.344 1 91 17 HIS B N 1
ATOM 2642 C CA . HIS B 1 17 ? 2.031 26.266 0.966 1 91 17 HIS B CA 1
ATOM 2643 C C . HIS B 1 17 ? 0.539 25.953 0.908 1 91 17 HIS B C 1
ATOM 2645 O O . HIS B 1 17 ? -0.155 26.406 -0.008 1 91 17 HIS B O 1
ATOM 2651 N N . SER B 1 18 ? 0.077 25.219 1.829 1 90.25 18 SER B N 1
ATOM 2652 C CA . SER B 1 18 ? -1.359 24.969 1.898 1 90.25 18 SER B CA 1
ATOM 2653 C C . SER B 1 18 ? -2.141 26.266 1.994 1 90.25 18 SER B C 1
ATOM 2655 O O . SER B 1 18 ? -3.221 26.406 1.411 1 90.25 18 SER B O 1
ATOM 2657 N N . ASP B 1 19 ? -1.647 27.203 2.719 1 93.38 19 ASP B N 1
ATOM 2658 C CA . ASP B 1 19 ? -2.266 28.531 2.779 1 93.38 19 ASP B CA 1
ATOM 2659 C C . ASP B 1 19 ? -2.25 29.203 1.41 1 93.38 19 ASP B C 1
ATOM 2661 O O . ASP B 1 19 ? -3.203 29.906 1.043 1 93.38 19 ASP B O 1
ATOM 2665 N N . LEU B 1 20 ? -1.156 29.016 0.759 1 90.88 20 LEU B N 1
ATOM 2666 C CA . LEU B 1 20 ? -1.017 29.594 -0.571 1 90.88 20 LEU B CA 1
ATOM 2667 C C . LEU B 1 20 ? -2.006 28.969 -1.547 1 90.88 20 LEU B C 1
ATOM 2669 O O . LEU B 1 20 ? -2.584 29.656 -2.387 1 90.88 20 LEU B O 1
ATOM 2673 N N . HIS B 1 21 ? -2.193 27.609 -1.444 1 87.31 21 HIS B N 1
ATOM 2674 C CA . HIS B 1 21 ? -3.18 26.938 -2.279 1 87.31 21 HIS B CA 1
ATOM 2675 C C . HIS B 1 21 ? -4.57 27.531 -2.078 1 87.31 21 HIS B C 1
ATOM 2677 O O . HIS B 1 21 ? -5.312 27.719 -3.045 1 87.31 21 HIS B O 1
ATOM 2683 N N . ALA B 1 22 ? -4.879 27.781 -0.874 1 88.44 22 ALA B N 1
ATOM 2684 C CA . ALA B 1 22 ? -6.168 28.391 -0.543 1 88.44 22 ALA B CA 1
ATOM 2685 C C . ALA B 1 22 ? -6.258 29.812 -1.073 1 88.44 22 ALA B C 1
ATOM 2687 O O . ALA B 1 22 ? -7.258 30.203 -1.684 1 88.44 22 ALA B O 1
ATOM 2688 N N . LEU B 1 23 ? -5.199 30.516 -0.939 1 90.62 23 LEU B N 1
ATOM 2689 C CA . LEU B 1 23 ? -5.137 31.906 -1.354 1 90.62 23 LEU B CA 1
ATOM 2690 C C . LEU B 1 23 ? -5.246 32.031 -2.869 1 90.62 23 LEU B C 1
ATOM 2692 O O . LEU B 1 23 ? -5.914 32.938 -3.377 1 90.62 23 LEU B O 1
ATOM 2696 N N . ASP B 1 24 ? -4.645 31.062 -3.557 1 89.38 24 ASP B N 1
ATOM 2697 C CA . ASP B 1 24 ? -4.57 31.125 -5.016 1 89.38 24 ASP B CA 1
ATOM 2698 C C . ASP B 1 24 ? -5.793 30.469 -5.652 1 89.38 24 ASP B C 1
ATOM 2700 O O . ASP B 1 24 ? -5.918 30.453 -6.879 1 89.38 24 ASP B O 1
ATOM 2704 N N . GLY B 1 25 ? -6.668 29.891 -4.863 1 85.88 25 GLY B N 1
ATOM 2705 C CA . GLY B 1 25 ? -7.906 29.312 -5.379 1 85.88 25 GLY B CA 1
ATOM 2706 C C . GLY B 1 25 ? -7.734 27.906 -5.918 1 85.88 25 GLY B C 1
ATOM 2707 O O . GLY B 1 25 ? -8.617 27.391 -6.609 1 85.88 25 GLY B O 1
ATOM 2708 N N . GLU B 1 26 ? -6.574 27.344 -5.66 1 81.38 26 GLU B N 1
ATOM 2709 C CA . GLU B 1 26 ? -6.367 25.953 -6.059 1 81.38 26 GLU B CA 1
ATOM 2710 C C . GLU B 1 26 ? -7.238 25 -5.234 1 81.38 26 GLU B C 1
ATOM 2712 O O . GLU B 1 26 ? -7.602 23.922 -5.703 1 81.38 26 GLU B O 1
ATOM 2717 N N . TRP B 1 27 ? -7.484 25.391 -4.008 1 83.88 27 TRP B N 1
ATOM 2718 C CA . TRP B 1 27 ? -8.461 24.719 -3.168 1 83.88 27 TRP B CA 1
ATOM 2719 C C . TRP B 1 27 ? -9.719 25.562 -3.008 1 83.88 27 TRP B C 1
ATOM 2721 O O . TRP B 1 27 ? -9.641 26.781 -2.908 1 83.88 27 TRP B O 1
ATOM 2731 N N . ASP B 1 28 ? -10.836 24.938 -3.066 1 83.5 28 ASP B N 1
ATOM 2732 C CA . ASP B 1 28 ? -12.086 25.641 -2.816 1 83.5 28 ASP B CA 1
ATOM 2733 C C . ASP B 1 28 ? -12.203 26.047 -1.351 1 83.5 28 ASP B C 1
ATOM 2735 O O . ASP B 1 28 ? -12.586 25.25 -0.503 1 83.5 28 ASP B O 1
ATOM 2739 N N . THR B 1 29 ? -11.859 27.344 -1.094 1 87.88 29 THR B N 1
ATOM 2740 C CA . THR B 1 29 ? -11.867 27.875 0.269 1 87.88 29 THR B CA 1
ATOM 2741 C C . THR B 1 29 ? -12.82 29.047 0.392 1 87.88 29 THR B C 1
ATOM 2743 O O . THR B 1 29 ? -12.633 30.078 -0.263 1 87.88 29 THR B O 1
ATOM 2746 N N . PRO B 1 30 ? -13.805 28.797 1.171 1 91.25 30 PRO B N 1
ATOM 2747 C CA . PRO B 1 30 ? -14.781 29.875 1.326 1 91.25 30 PRO B CA 1
ATOM 2748 C C . PRO B 1 30 ? -14.195 31.125 1.999 1 91.25 30 PRO B C 1
ATOM 2750 O O . PRO B 1 30 ? -13.328 31 2.869 1 91.25 30 PRO B O 1
ATOM 2753 N N . VAL B 1 31 ? -14.672 32.281 1.647 1 91.88 31 VAL B N 1
ATOM 2754 C CA . VAL B 1 31 ? -14.305 33.562 2.27 1 91.88 31 VAL B CA 1
ATOM 2755 C C . VAL B 1 31 ? -15.547 34.219 2.873 1 91.88 31 VAL B C 1
ATOM 2757 O O . VAL B 1 31 ? -16.656 34 2.387 1 91.88 31 VAL B O 1
ATOM 2760 N N . PRO B 1 32 ? -15.43 35.094 3.936 1 95.44 32 PRO B N 1
ATOM 2761 C CA . PRO B 1 32 ? -14.172 35.5 4.574 1 95.44 32 PRO B CA 1
ATOM 2762 C C . PRO B 1 32 ? -13.594 34.406 5.461 1 95.44 32 PRO B C 1
ATOM 2764 O O . PRO B 1 32 ? -14.344 33.656 6.105 1 95.44 32 PRO B O 1
ATOM 2767 N N . ILE B 1 33 ? -12.289 34.281 5.52 1 96.25 33 ILE B N 1
ATOM 2768 C CA . ILE B 1 33 ? -11.602 33.25 6.273 1 96.25 33 ILE B CA 1
ATOM 2769 C C . ILE B 1 33 ? -10.281 33.781 6.809 1 96.25 33 ILE B C 1
ATOM 2771 O O . ILE B 1 33 ? -9.625 34.594 6.156 1 96.25 33 ILE B O 1
ATOM 2775 N N . VAL B 1 34 ? -9.945 33.469 8.008 1 96.81 34 VAL B N 1
ATOM 2776 C CA . VAL B 1 34 ? -8.609 33.688 8.531 1 96.81 34 VAL B CA 1
ATOM 2777 C C . VAL B 1 34 ? -7.711 32.5 8.211 1 96.81 34 VAL B C 1
ATOM 2779 O O . VAL B 1 34 ? -7.977 31.375 8.648 1 96.81 34 VAL B O 1
ATOM 2782 N N . LEU B 1 35 ? -6.664 32.688 7.434 1 97 35 LEU B N 1
ATOM 2783 C CA . LEU B 1 35 ? -5.762 31.625 7.023 1 97 35 LEU B CA 1
ATOM 2784 C C . LEU B 1 35 ? -4.781 31.281 8.141 1 97 35 LEU B C 1
ATOM 2786 O O . LEU B 1 35 ? -4.879 31.828 9.242 1 97 35 LEU B O 1
ATOM 2790 N N . GLY B 1 36 ? -3.963 30.359 7.867 1 97.12 36 GLY B N 1
ATOM 2791 C CA . GLY B 1 36 ? -2.988 29.859 8.828 1 97.12 36 GLY B CA 1
ATOM 2792 C C . GLY B 1 36 ? -3.449 28.609 9.555 1 97.12 36 GLY B C 1
ATOM 2793 O O . GLY B 1 36 ? -4.602 28.531 9.992 1 97.12 36 GLY B O 1
ATOM 2794 N N . HIS B 1 37 ? -2.553 27.594 9.664 1 97.19 37 HIS B N 1
ATOM 2795 C CA . HIS B 1 37 ? -2.93 26.375 10.352 1 97.19 37 HIS B CA 1
ATOM 2796 C C . HIS B 1 37 ? -1.751 25.797 11.133 1 97.19 37 HIS B C 1
ATOM 2798 O O . HIS B 1 37 ? -1.859 24.719 11.719 1 97.19 37 HIS B O 1
ATOM 2804 N N . GLU B 1 38 ? -0.616 26.516 11.125 1 97.19 38 GLU B N 1
ATOM 2805 C CA . GLU B 1 38 ? 0.578 26.141 11.883 1 97.19 38 GLU B CA 1
ATOM 2806 C C . GLU B 1 38 ? 0.8 27.094 13.055 1 97.19 38 GLU B C 1
ATOM 2808 O O . GLU B 1 38 ? 1.676 27.953 13.008 1 97.19 38 GLU B O 1
ATOM 2813 N N . GLY B 1 39 ? 0.143 26.859 14.133 1 98.31 39 GLY B N 1
ATOM 2814 C CA . GLY B 1 39 ? 0.225 27.812 15.234 1 98.31 39 GLY B CA 1
ATOM 2815 C C . GLY B 1 39 ? 0.747 27.188 16.516 1 98.31 39 GLY B C 1
ATOM 2816 O O . GLY B 1 39 ? 0.555 25.984 16.75 1 98.31 39 GLY B O 1
ATOM 2817 N N . ALA B 1 40 ? 1.419 27.953 17.312 1 98.81 40 ALA B N 1
ATOM 2818 C CA . ALA B 1 40 ? 1.826 27.594 18.672 1 98.81 40 ALA B CA 1
ATOM 2819 C C . ALA B 1 40 ? 1.698 28.797 19.609 1 98.81 40 ALA B C 1
ATOM 2821 O O . ALA B 1 40 ? 1.893 29.938 19.188 1 98.81 40 ALA B O 1
ATOM 2822 N N . GLY B 1 41 ? 1.34 28.547 20.797 1 98.81 41 GLY B N 1
ATOM 2823 C CA . GLY B 1 41 ? 1.137 29.625 21.75 1 98.81 41 GLY B CA 1
ATOM 2824 C C . GLY B 1 41 ? 0.801 29.141 23.141 1 98.81 41 GLY B C 1
ATOM 2825 O O . GLY B 1 41 ? 1.26 28.062 23.562 1 98.81 41 GLY B O 1
ATOM 2826 N N . GLU B 1 42 ? 0.126 30.047 23.812 1 98.88 42 GLU B N 1
ATOM 2827 C CA . GLU B 1 42 ? -0.229 29.781 25.203 1 98.88 42 GLU B CA 1
ATOM 2828 C C . GLU B 1 42 ? -1.743 29.797 25.406 1 98.88 42 GLU B C 1
ATOM 2830 O O . GLU B 1 42 ? -2.43 30.688 24.891 1 98.88 42 GLU B O 1
ATOM 2835 N N . VAL B 1 43 ? -2.225 28.797 26.156 1 98.88 43 VAL B N 1
ATOM 2836 C CA . VAL B 1 43 ? -3.645 28.75 26.484 1 98.88 43 VAL B CA 1
ATOM 2837 C C . VAL B 1 43 ? -3.99 29.906 27.406 1 98.88 43 VAL B C 1
ATOM 2839 O O . VAL B 1 43 ? -3.34 30.094 28.453 1 98.88 43 VAL B O 1
ATOM 2842 N N . VAL B 1 44 ? -5.035 30.641 27.094 1 98.81 44 VAL B N 1
ATOM 2843 C CA . VAL B 1 44 ? -5.371 31.797 27.938 1 98.81 44 VAL B CA 1
ATOM 2844 C C . VAL B 1 44 ? -6.797 31.641 28.469 1 98.81 44 VAL B C 1
ATOM 2846 O O . VAL B 1 44 ? -7.191 32.344 29.406 1 98.81 44 VAL B O 1
ATOM 2849 N N . ALA B 1 45 ? -7.574 30.781 27.875 1 98.69 45 ALA B N 1
ATOM 2850 C CA . ALA B 1 45 ? -8.906 30.438 28.375 1 98.69 45 ALA B CA 1
ATOM 2851 C C . ALA B 1 45 ? -9.297 29.016 27.984 1 98.69 45 ALA B C 1
ATOM 2853 O O . ALA B 1 45 ? -8.898 28.531 26.938 1 98.69 45 ALA B O 1
ATOM 2854 N N . VAL B 1 46 ? -10.047 28.375 28.875 1 98.44 46 VAL B N 1
ATOM 2855 C CA . VAL B 1 46 ? -10.469 27 28.641 1 98.44 46 VAL B CA 1
ATOM 2856 C C . VAL B 1 46 ? -11.977 26.875 28.859 1 98.44 46 VAL B C 1
ATOM 2858 O O . VAL B 1 46 ? -12.531 27.5 29.766 1 98.44 46 VAL B O 1
ATOM 2861 N N . GLY B 1 47 ? -12.586 26.125 28 1 97.94 47 GLY B N 1
ATOM 2862 C CA . GLY B 1 47 ? -14.008 25.875 28.156 1 97.94 47 GLY B CA 1
ATOM 2863 C C . GLY B 1 47 ? -14.328 25.031 29.375 1 97.94 47 GLY B C 1
ATOM 2864 O O . GLY B 1 47 ? -13.445 24.375 29.922 1 97.94 47 GLY B O 1
ATOM 2865 N N . SER B 1 48 ? -15.602 24.984 29.703 1 97.88 48 SER B N 1
ATOM 2866 C CA . SER B 1 48 ? -16.062 24.391 30.953 1 97.88 48 SER B CA 1
ATOM 2867 C C . SER B 1 48 ? -15.867 22.875 30.953 1 97.88 48 SER B C 1
ATOM 2869 O O . SER B 1 48 ? -15.773 22.266 32 1 97.88 48 SER B O 1
ATOM 2871 N N . GLU B 1 49 ? -15.727 22.25 29.781 1 97.12 49 GLU B N 1
ATOM 2872 C CA . GLU B 1 49 ? -15.648 20.781 29.719 1 97.12 49 GLU B CA 1
ATOM 2873 C C . GLU B 1 49 ? -14.227 20.328 29.422 1 97.12 49 GLU B C 1
ATOM 2875 O O . GLU B 1 49 ? -13.969 19.125 29.312 1 97.12 49 GLU B O 1
ATOM 2880 N N . VAL B 1 50 ? -13.336 21.266 29.297 1 97.62 50 VAL B N 1
ATOM 2881 C CA . VAL B 1 50 ? -11.938 20.922 29.016 1 97.62 50 VAL B CA 1
ATOM 2882 C C . VAL B 1 50 ? -11.234 20.562 30.328 1 97.62 50 VAL B C 1
ATOM 2884 O O . VAL B 1 50 ? -11.227 21.344 31.281 1 97.62 50 VAL B O 1
ATOM 2887 N N . THR B 1 51 ? -10.664 19.344 30.375 1 95.75 51 THR B N 1
ATOM 2888 C CA . THR B 1 51 ? -10.086 18.891 31.625 1 95.75 51 THR B CA 1
ATOM 2889 C C . THR B 1 51 ? -8.594 18.625 31.469 1 95.75 51 THR B C 1
ATOM 2891 O O . THR B 1 51 ? -7.875 18.5 32.469 1 95.75 51 THR B O 1
ATOM 2894 N N . ASP B 1 52 ? -8.094 18.594 30.328 1 95.38 52 ASP B N 1
ATOM 2895 C CA . ASP B 1 52 ? -6.727 18.141 30.109 1 95.38 52 ASP B CA 1
ATOM 2896 C C . ASP B 1 52 ? -5.812 19.312 29.75 1 95.38 52 ASP B C 1
ATOM 2898 O O . ASP B 1 52 ? -4.633 19.109 29.438 1 95.38 52 ASP B O 1
ATOM 2902 N N . LEU B 1 53 ? -6.32 20.562 29.734 1 98.38 53 LEU B N 1
ATOM 2903 C CA . LEU B 1 53 ? -5.566 21.797 29.484 1 98.38 53 LEU B CA 1
ATOM 2904 C C . LEU B 1 53 ? -5.879 22.844 30.531 1 98.38 53 LEU B C 1
ATOM 2906 O O . LEU B 1 53 ? -6.969 22.844 31.125 1 98.38 53 LEU B O 1
ATOM 2910 N N . GLU B 1 54 ? -4.949 23.703 30.781 1 98.19 54 GLU B N 1
ATOM 2911 C CA . GLU B 1 54 ? -5.152 24.844 31.672 1 98.19 54 GLU B CA 1
ATOM 2912 C C . GLU B 1 54 ? -4.48 26.094 31.141 1 98.19 54 GLU B C 1
ATOM 2914 O O . GLU B 1 54 ? -3.594 26.016 30.297 1 98.19 54 GLU B O 1
ATOM 2919 N N . VAL B 1 55 ? -4.934 27.203 31.688 1 98.62 55 VAL B N 1
ATOM 2920 C CA . VAL B 1 55 ? -4.332 28.484 31.344 1 98.62 55 VAL B CA 1
ATOM 2921 C C . VAL B 1 55 ? -2.836 28.453 31.625 1 98.62 55 VAL B C 1
ATOM 2923 O O . VAL B 1 55 ? -2.414 27.984 32.688 1 98.62 55 VAL B O 1
ATOM 2926 N N . GLY B 1 56 ? -2.062 28.875 30.641 1 98.75 56 GLY B N 1
ATOM 2927 C CA . GLY B 1 56 ? -0.617 28.875 30.812 1 98.75 56 GLY B CA 1
ATOM 2928 C C . GLY B 1 56 ? 0.074 27.75 30.047 1 98.75 56 GLY B C 1
ATOM 2929 O O . GLY B 1 56 ? 1.287 27.797 29.844 1 98.75 56 GLY B O 1
ATOM 2930 N N . ASP B 1 57 ? -0.66 26.75 29.688 1 98.81 57 ASP B N 1
ATOM 2931 C CA . ASP B 1 57 ? -0.076 25.641 28.922 1 98.81 57 ASP B CA 1
ATOM 2932 C C . ASP B 1 57 ? 0.438 26.125 27.578 1 98.81 57 ASP B C 1
ATOM 2934 O O . ASP B 1 57 ? -0.217 26.938 26.906 1 98.81 57 ASP B O 1
ATOM 2938 N N . HIS B 1 58 ? 1.669 25.719 27.172 1 98.88 58 HIS B N 1
ATOM 2939 C CA . HIS B 1 58 ? 2.146 25.891 25.812 1 98.88 58 HIS B CA 1
ATOM 2940 C C . HIS B 1 58 ? 1.599 24.797 24.891 1 98.88 58 HIS B C 1
ATOM 2942 O O . HIS B 1 58 ? 1.583 23.609 25.266 1 98.88 58 HIS B O 1
ATOM 2948 N N . VAL B 1 59 ? 1.087 25.172 23.734 1 98.94 59 VAL B N 1
ATOM 2949 C CA . VAL B 1 59 ? 0.437 24.188 22.859 1 98.94 59 VAL B CA 1
ATOM 2950 C C . VAL B 1 59 ? 0.856 24.438 21.422 1 98.94 59 VAL B C 1
ATOM 2952 O O . VAL B 1 59 ? 1.237 25.547 21.047 1 98.94 59 VAL B O 1
ATOM 2955 N N . ILE B 1 60 ? 0.925 23.406 20.641 1 98.88 60 ILE B N 1
ATOM 2956 C CA . ILE B 1 60 ? 0.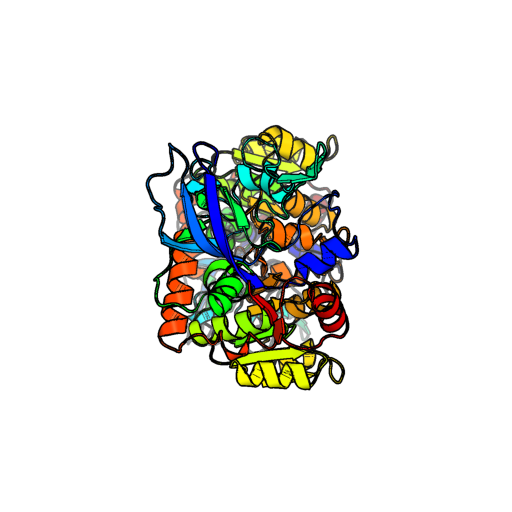938 23.422 19.188 1 98.88 60 ILE B CA 1
ATOM 2957 C C . ILE B 1 60 ? -0.457 23.109 18.656 1 98.88 60 ILE B C 1
ATOM 2959 O O . ILE B 1 60 ? -1.136 22.219 19.156 1 98.88 60 ILE B O 1
ATOM 2963 N N . LEU B 1 61 ? -0.881 23.828 17.688 1 98.75 61 LEU B N 1
ATOM 2964 C CA . LEU B 1 61 ? -2.225 23.625 17.141 1 98.75 61 LEU B CA 1
ATOM 2965 C C . LEU B 1 61 ? -2.217 22.578 16.031 1 98.75 61 LEU B C 1
ATOM 2967 O O . LEU B 1 61 ? -1.337 22.594 15.164 1 98.75 61 LEU B O 1
ATOM 2971 N N . SER B 1 62 ? -3.16 21.656 16.094 1 98.31 62 SER B N 1
ATOM 2972 C CA . SER B 1 62 ? -3.393 20.641 15.055 1 98.31 62 SER B CA 1
ATOM 2973 C C . SER B 1 62 ? -4.578 21.031 14.172 1 98.31 62 SER B C 1
ATOM 2975 O O . SER B 1 62 ? -5.602 21.5 14.664 1 98.31 62 SER B O 1
ATOM 2977 N N . TRP B 1 63 ? -4.434 20.828 12.914 1 96.62 63 TRP B N 1
ATOM 2978 C CA . TRP B 1 63 ? -5.52 21.234 12.031 1 96.62 63 TRP B CA 1
ATOM 2979 C C . TRP B 1 63 ? -6.5 20.078 11.812 1 96.62 63 TRP B C 1
ATOM 2981 O O . TRP B 1 63 ? -7.445 20.203 11.031 1 96.62 63 TRP B O 1
ATOM 2991 N N . THR B 1 64 ? -6.234 18.953 12.43 1 96.44 64 THR B N 1
ATOM 2992 C CA . THR B 1 64 ? -7.18 17.844 12.461 1 96.44 64 THR B CA 1
ATOM 2993 C C . THR B 1 64 ? -7.566 17.5 13.898 1 96.44 64 THR B C 1
ATOM 2995 O O . THR B 1 64 ? -7.074 16.531 14.469 1 96.44 64 THR B O 1
ATOM 2998 N N . PRO B 1 65 ? -8.5 18.312 14.438 1 97.19 65 PRO B N 1
ATOM 2999 C CA . PRO B 1 65 ? -8.953 17.953 15.789 1 97.19 65 PRO B CA 1
ATOM 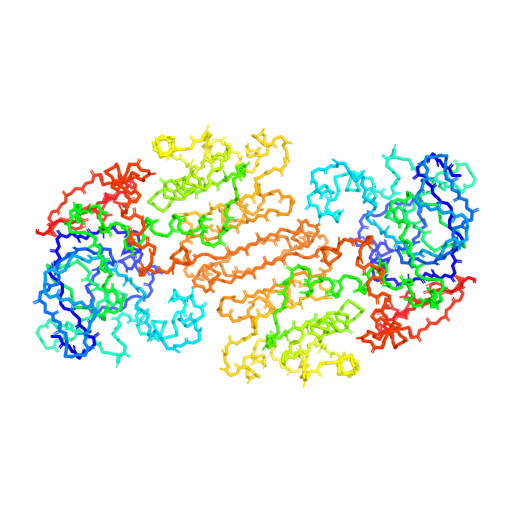3000 C C . PRO B 1 65 ? -9.594 16.578 15.844 1 97.19 65 PRO B C 1
ATOM 3002 O O . PRO B 1 65 ? -10.312 16.188 14.922 1 97.19 65 PRO B O 1
ATOM 3005 N N . SER B 1 66 ? -9.297 15.797 16.859 1 97.25 66 SER B N 1
ATOM 3006 C CA . SER B 1 66 ? -9.859 14.461 17.047 1 97.25 66 SER B CA 1
ATOM 3007 C C . SER B 1 66 ? -11.141 14.516 17.875 1 97.25 66 SER B C 1
ATOM 3009 O O . SER B 1 66 ? -11.203 15.195 18.891 1 97.25 66 SER B O 1
ATOM 3011 N N . CYS B 1 67 ? -12.18 13.805 17.438 1 96.69 67 CYS B N 1
ATOM 3012 C CA . CYS B 1 67 ? -13.398 13.734 18.234 1 96.69 67 CYS B CA 1
ATOM 3013 C C . CYS B 1 67 ? -13.258 12.719 19.375 1 96.69 67 CYS B C 1
ATOM 3015 O O . CYS B 1 67 ? -14.062 12.711 20.297 1 96.69 67 CYS B O 1
ATOM 3017 N N . GLN B 1 68 ? -12.297 11.828 19.188 1 95.25 68 GLN B N 1
ATOM 3018 C CA . GLN B 1 68 ? -11.852 10.875 20.188 1 95.25 68 GLN B CA 1
ATOM 3019 C C . GLN B 1 68 ? -12.914 9.797 20.438 1 95.25 68 GLN B C 1
ATOM 3021 O O . GLN B 1 68 ? -12.828 9.055 21.422 1 95.25 68 GLN B O 1
ATOM 3026 N N . LYS B 1 69 ? -13.93 9.711 19.578 1 96.25 69 LYS B N 1
ATOM 3027 C CA . LYS B 1 69 ? -15 8.742 19.797 1 96.25 69 LYS B CA 1
ATOM 3028 C C . LYS B 1 69 ? -15.281 7.934 18.531 1 96.25 69 LYS B C 1
ATOM 3030 O O . LYS B 1 69 ? -15.82 6.824 18.609 1 96.25 69 LYS B O 1
ATOM 3035 N N . CYS B 1 70 ? -15.016 8.492 17.406 1 95.94 70 CYS B N 1
ATOM 3036 C CA . CYS B 1 70 ? -15.32 7.77 16.172 1 95.94 70 CYS B CA 1
ATOM 3037 C C . CYS B 1 70 ? -14.383 6.586 15.984 1 95.94 70 CYS B C 1
ATOM 3039 O O . CYS B 1 70 ? -13.391 6.453 16.703 1 95.94 70 CYS B O 1
ATOM 3041 N N . GLU B 1 71 ? -14.656 5.727 15.031 1 93.94 71 GLU B N 1
ATOM 3042 C CA . GLU B 1 71 ? -13.891 4.504 14.805 1 93.94 71 GLU B CA 1
ATOM 3043 C C . GLU B 1 71 ? -12.43 4.816 14.508 1 93.94 71 GLU B C 1
ATOM 3045 O O . GLU B 1 71 ? -11.531 4.086 14.938 1 93.94 71 GLU B O 1
ATOM 3050 N N . TYR B 1 72 ? -12.141 5.902 13.828 1 96.38 72 TYR B N 1
ATOM 3051 C CA . TYR B 1 72 ? -10.766 6.262 13.477 1 96.38 72 TYR B CA 1
ATOM 3052 C C . TYR B 1 72 ? -10 6.746 14.695 1 96.38 72 TYR B C 1
ATOM 3054 O O . TYR B 1 72 ? -8.867 6.324 14.93 1 96.38 72 TYR B O 1
ATOM 3062 N N . CYS B 1 73 ? -10.594 7.559 15.484 1 96.5 73 CYS B N 1
ATOM 3063 C CA . CYS B 1 73 ? -9.922 8.078 16.672 1 96.5 73 CYS B CA 1
ATOM 3064 C C . CYS B 1 73 ? -9.617 6.957 17.656 1 96.5 73 CYS B C 1
ATOM 3066 O O . CYS B 1 73 ? -8.492 6.855 18.156 1 96.5 73 CYS B O 1
ATOM 3068 N N . VAL B 1 74 ? -10.562 6.062 17.859 1 95.75 74 VAL B N 1
ATOM 3069 C CA . VAL B 1 74 ? -10.391 5.055 18.891 1 95.75 74 VAL B CA 1
ATOM 3070 C C . VAL B 1 74 ? -9.445 3.959 18.406 1 95.75 74 VAL B C 1
ATOM 3072 O O . VAL B 1 74 ? -8.875 3.215 19.203 1 95.75 74 VAL B O 1
ATOM 3075 N N . SER B 1 75 ? -9.328 3.9 17.062 1 93.81 75 SER B N 1
ATOM 3076 C CA . SER B 1 75 ? -8.414 2.896 16.516 1 93.81 75 SER B CA 1
ATOM 3077 C C . SER B 1 75 ? -7.023 3.477 16.297 1 93.81 75 SER B C 1
ATOM 3079 O O . SER B 1 75 ? -6.172 2.842 15.672 1 93.81 75 SER B O 1
ATOM 3081 N N . GLY B 1 76 ? -6.781 4.68 16.75 1 95.12 76 GLY B N 1
ATOM 3082 C CA . GLY B 1 76 ? -5.445 5.25 16.734 1 95.12 76 GLY B CA 1
ATOM 3083 C C . GLY B 1 76 ? -5.117 5.965 15.438 1 95.12 76 GLY B C 1
ATOM 3084 O O . GLY B 1 76 ? -3.947 6.102 15.07 1 95.12 76 GLY B O 1
ATOM 3085 N N . ARG B 1 77 ? -6.148 6.375 14.664 1 96.88 77 ARG B N 1
ATOM 3086 C CA . ARG B 1 77 ? -5.934 7.098 13.414 1 96.88 77 ARG B CA 1
ATOM 3087 C C . ARG B 1 77 ? -6.699 8.414 13.406 1 96.88 77 ARG B C 1
ATOM 3089 O O . ARG B 1 77 ? -7.508 8.664 12.516 1 96.88 77 ARG B O 1
ATOM 3096 N N . PRO B 1 78 ? -6.336 9.305 14.289 1 97.19 78 PRO B N 1
ATOM 3097 C CA . PRO B 1 78 ? -7.113 10.539 14.453 1 97.19 78 PRO B CA 1
ATOM 3098 C C . PRO B 1 78 ? -7.043 11.445 13.227 1 97.19 78 PRO B C 1
ATOM 3100 O O . PRO B 1 78 ? -7.91 12.305 13.039 1 97.19 78 PRO B O 1
ATOM 3103 N N . VAL B 1 79 ? -6.047 11.273 12.359 1 97.5 79 VAL B N 1
ATOM 3104 C CA . VAL B 1 79 ? -5.926 12.086 11.148 1 97.5 79 VAL B CA 1
ATOM 3105 C C . VAL B 1 79 ? -7.129 11.844 10.242 1 97.5 79 VAL B C 1
ATOM 3107 O O . VAL B 1 79 ? -7.484 12.703 9.43 1 97.5 79 VAL B O 1
ATOM 3110 N N . LEU B 1 80 ? -7.77 10.703 10.438 1 97.44 80 LEU B N 1
ATOM 3111 C CA . LEU B 1 80 ? -8.906 10.328 9.602 1 97.44 80 LEU B CA 1
ATOM 3112 C C . LEU B 1 80 ? -10.219 10.539 10.352 1 97.44 80 LEU B C 1
ATOM 3114 O O . LEU B 1 80 ? -11.266 10.023 9.938 1 97.44 80 LEU B O 1
ATOM 3118 N N . CYS B 1 81 ? -10.258 11.305 11.422 1 97.56 81 CYS B N 1
ATOM 3119 C CA . CYS B 1 81 ? -11.422 11.547 12.266 1 97.56 81 CYS B CA 1
ATOM 3120 C C . CYS B 1 81 ? -12.633 11.93 11.414 1 97.56 81 CYS B C 1
ATOM 3122 O O . CYS B 1 81 ? -12.547 12.828 10.578 1 97.56 81 CYS B O 1
ATOM 3124 N N . GLN B 1 82 ? -13.711 11.242 11.656 1 95.75 82 GLN B N 1
ATOM 3125 C CA . GLN B 1 82 ? -14.938 11.477 10.898 1 95.75 82 GLN B CA 1
ATOM 3126 C C . GLN B 1 82 ? -15.453 12.898 11.117 1 95.75 82 GLN B C 1
ATOM 3128 O O . GLN B 1 82 ? -15.797 13.594 10.164 1 95.75 82 GLN B O 1
ATOM 3133 N N . LEU B 1 83 ? -15.477 13.312 12.305 1 96.25 83 LEU B N 1
ATOM 3134 C CA . LEU B 1 83 ? -16.031 14.617 12.633 1 96.25 83 LEU B CA 1
ATOM 3135 C C . LEU B 1 83 ? -15.156 15.734 12.07 1 96.25 83 LEU B C 1
ATOM 3137 O O . LEU B 1 83 ? -15.672 16.734 11.562 1 96.25 83 LEU B O 1
ATOM 3141 N N . ALA B 1 84 ? -13.859 15.609 12.195 1 96.19 84 ALA B N 1
ATOM 3142 C CA . ALA B 1 84 ? -12.969 16.609 11.617 1 96.19 84 ALA B CA 1
ATOM 3143 C C . ALA B 1 84 ? -13.172 16.719 10.109 1 96.19 84 ALA B C 1
ATOM 3145 O O . ALA B 1 84 ? -13.188 17.812 9.555 1 96.19 84 ALA B O 1
ATOM 3146 N N . ASN B 1 85 ? -13.281 15.555 9.5 1 94.5 85 ASN B N 1
ATOM 3147 C CA . ASN B 1 85 ? -13.516 15.539 8.062 1 94.5 85 ASN B CA 1
ATOM 3148 C C . ASN B 1 85 ? -14.789 16.297 7.688 1 94.5 85 ASN B C 1
ATOM 3150 O O . ASN B 1 85 ? -14.844 16.953 6.648 1 94.5 85 ASN B O 1
ATOM 3154 N N . GLU B 1 86 ? -15.797 16.234 8.508 1 95.38 86 GLU B N 1
ATOM 3155 C CA . GLU B 1 86 ? -17.109 16.828 8.234 1 95.38 86 GLU B CA 1
ATOM 3156 C C . GLU B 1 86 ? -17.125 18.312 8.617 1 95.38 86 GLU B C 1
ATOM 3158 O O . GLU B 1 86 ? -18.016 19.047 8.203 1 95.38 86 GLU B O 1
ATOM 3163 N N . THR B 1 87 ? -16.141 18.766 9.383 1 96 87 THR B N 1
ATOM 3164 C CA . THR B 1 87 ? -16.25 20.109 9.945 1 96 87 THR B CA 1
ATOM 3165 C C . THR B 1 87 ? -14.961 20.891 9.695 1 96 87 THR B C 1
ATOM 3167 O O . THR B 1 87 ? -14.938 21.812 8.875 1 96 87 THR B O 1
ATOM 3170 N N . ALA B 1 88 ? -13.82 20.391 10.281 1 94.44 88 ALA B N 1
ATOM 3171 C CA . ALA B 1 88 ? -12.555 21.109 10.18 1 94.44 88 ALA B CA 1
ATOM 3172 C C . ALA B 1 88 ? -12.164 21.328 8.719 1 94.44 88 ALA B C 1
ATOM 3174 O O . ALA B 1 88 ? -11.672 22.391 8.352 1 94.44 88 ALA B O 1
ATOM 3175 N N . TYR B 1 89 ? -12.414 20.344 7.898 1 92.31 89 TYR B N 1
ATOM 3176 C CA . TYR B 1 89 ? -12.117 20.453 6.477 1 92.31 89 TYR B CA 1
ATOM 3177 C C . TYR B 1 89 ? -13.047 21.453 5.797 1 92.31 89 TYR B C 1
ATOM 3179 O O . TYR B 1 89 ? -12.781 21.906 4.68 1 92.31 89 TYR B O 1
ATOM 3187 N N . GLN B 1 90 ? -14.094 21.781 6.488 1 93.94 90 GLN B N 1
ATOM 3188 C CA . GLN B 1 90 ? -15.008 22.828 6.031 1 93.94 90 GLN B CA 1
ATOM 3189 C C . GLN B 1 90 ? -14.727 24.156 6.738 1 93.94 90 GLN B C 1
ATOM 3191 O O . GLN B 1 90 ? -15.5 25.109 6.609 1 93.94 90 GLN B O 1
ATOM 3196 N N . HIS B 1 91 ? -13.688 24.188 7.547 1 96.38 91 HIS B N 1
ATOM 3197 C CA . HIS B 1 91 ? -13.156 25.375 8.188 1 96.38 91 HIS B CA 1
ATOM 3198 C C . HIS B 1 91 ? -14.086 25.875 9.297 1 96.38 91 HIS B C 1
ATOM 3200 O O . HIS B 1 91 ? -14.203 27.078 9.516 1 96.38 91 HIS B O 1
ATOM 3206 N N . VAL B 1 92 ? -14.836 24.938 9.875 1 96.19 92 VAL B N 1
ATOM 3207 C CA . VAL B 1 92 ? -15.711 25.234 11.008 1 96.19 92 VAL B CA 1
ATOM 3208 C C . VAL B 1 92 ? -15.414 24.281 12.164 1 96.19 92 VAL B C 1
ATOM 3210 O O . VAL B 1 92 ? -14.555 23.406 12.047 1 96.19 92 VAL B O 1
ATOM 3213 N N . PHE B 1 93 ? -16.047 24.547 13.281 1 96.38 93 PHE B N 1
ATOM 3214 C CA . PHE B 1 93 ? -15.805 23.75 14.484 1 96.38 93 PHE B CA 1
ATOM 3215 C C . PHE B 1 93 ? -16.734 22.547 14.516 1 96.38 93 PHE B C 1
ATOM 3217 O O . PHE B 1 93 ? -17.453 22.281 13.562 1 96.38 93 PHE B O 1
ATOM 3224 N N . PHE B 1 94 ? -16.656 21.672 15.547 1 95.31 94 PHE B N 1
ATOM 3225 C CA . PHE B 1 94 ? -17.328 20.375 15.617 1 95.31 94 PHE B CA 1
ATOM 3226 C C . PHE B 1 94 ? -18.844 20.547 15.539 1 95.31 94 PHE B C 1
ATOM 3228 O O . PHE B 1 94 ? -19.547 19.656 15.07 1 95.31 94 PHE B O 1
ATOM 3235 N N . ASP B 1 95 ? -19.359 21.734 15.914 1 96 95 ASP B N 1
ATOM 3236 C CA . ASP B 1 95 ? -20.797 21.953 15.867 1 96 95 ASP B CA 1
ATOM 3237 C C . ASP B 1 95 ? -21.219 22.547 14.531 1 96 95 ASP B C 1
ATOM 3239 O O . ASP B 1 95 ? -22.359 22.969 14.359 1 96 95 ASP B O 1
ATOM 3243 N N . GLY B 1 96 ? -20.25 22.734 13.633 1 95.62 96 GLY B N 1
ATOM 3244 C CA . GLY B 1 96 ? -20.531 23.203 12.281 1 95.62 96 GLY B CA 1
ATOM 3245 C C . GLY B 1 96 ? -20.578 24.703 12.172 1 95.62 96 GLY B C 1
ATOM 3246 O O . GLY B 1 96 ? -21 25.25 11.141 1 95.62 96 GLY B O 1
ATOM 3247 N N . LYS B 1 97 ? -20.156 25.453 13.156 1 95.75 97 LYS B N 1
ATOM 3248 C CA . LYS B 1 97 ? -20.266 26.906 13.164 1 95.75 97 LYS B CA 1
ATOM 3249 C C . LYS B 1 97 ? -18.891 27.562 13.266 1 95.75 97 LYS B C 1
ATOM 3251 O O . LYS B 1 97 ? -17.984 27 13.867 1 95.75 97 LYS B O 1
ATOM 3256 N N . PRO B 1 98 ? -18.719 28.75 12.617 1 95.25 98 PRO B N 1
ATOM 3257 C CA . PRO B 1 98 ? -17.5 29.531 12.828 1 95.25 98 PRO B CA 1
ATOM 3258 C C . PRO B 1 98 ? -17.438 30.156 14.227 1 95.25 98 PRO B C 1
ATOM 3260 O O . PRO B 1 98 ? -18.438 30.141 14.953 1 95.25 98 PRO B O 1
ATOM 3263 N N . ARG B 1 99 ? -16.312 30.594 14.609 1 95 99 ARG B N 1
ATOM 3264 C CA . ARG B 1 99 ? -16.141 31.203 15.922 1 95 99 ARG B CA 1
ATOM 3265 C C . ARG B 1 99 ? -15.68 32.656 15.797 1 95 99 ARG B C 1
ATOM 3267 O O . ARG B 1 99 ? -15.578 33.375 16.797 1 95 99 ARG B O 1
ATOM 3274 N N . LEU B 1 100 ? -15.336 33.062 14.586 1 94.56 100 LEU B N 1
ATOM 3275 C CA . LEU B 1 100 ? -14.867 34.438 14.352 1 94.56 100 LEU B CA 1
ATOM 3276 C C . LEU B 1 100 ? -15.938 35.25 13.648 1 94.56 100 LEU B C 1
ATOM 3278 O O . LEU B 1 100 ? -16.781 34.719 12.922 1 94.56 100 LEU B O 1
ATOM 3282 N N . THR B 1 101 ? -15.875 36.531 13.922 1 94.81 101 THR B N 1
ATOM 3283 C CA . THR B 1 101 ? -16.766 37.469 13.242 1 94.81 101 THR B CA 1
ATOM 3284 C C . THR B 1 101 ? -16.016 38.719 12.836 1 94.81 101 THR B C 1
ATOM 3286 O O . THR B 1 101 ? -15.039 39.094 13.477 1 94.81 101 THR B O 1
ATOM 3289 N N . ASP B 1 102 ? -16.312 39.281 11.789 1 93.75 102 ASP B N 1
ATOM 3290 C CA . ASP B 1 102 ? -16 40.656 11.375 1 93.75 102 ASP B CA 1
ATOM 3291 C C . ASP B 1 102 ? -17.25 41.5 11.344 1 93.75 102 ASP B C 1
ATOM 3293 O O . ASP B 1 102 ? -17.984 41.531 10.352 1 93.75 102 ASP B O 1
ATOM 3297 N N . GLY B 1 103 ? -17.453 42.312 12.344 1 93.56 103 GLY B N 1
ATOM 3298 C CA . GLY B 1 103 ? -18.781 42.906 12.523 1 93.56 103 GLY B CA 1
ATOM 3299 C C . GLY B 1 103 ? -19.875 41.875 12.656 1 93.56 103 GLY B C 1
ATOM 3300 O O . GLY B 1 103 ? -19.797 40.969 13.516 1 93.56 103 GLY B O 1
ATOM 3301 N N . ASP B 1 104 ? -20.828 41.938 11.758 1 92.75 104 ASP B N 1
ATOM 3302 C CA . ASP B 1 104 ? -21.953 41.031 11.82 1 92.75 104 ASP B CA 1
ATOM 3303 C C . ASP B 1 104 ? -21.734 39.812 10.922 1 92.75 104 ASP B C 1
ATOM 3305 O O . ASP B 1 104 ? -22.547 38.906 10.891 1 92.75 104 ASP B O 1
ATOM 3309 N N . GLU B 1 105 ? -20.594 39.875 10.312 1 95.31 105 GLU B N 1
ATOM 3310 C CA . GLU B 1 105 ? -20.328 38.812 9.352 1 95.31 105 GLU B CA 1
ATOM 3311 C C . GLU B 1 105 ? -19.5 37.688 9.984 1 95.31 105 GLU B C 1
ATOM 3313 O O . GLU B 1 105 ? -18.5 37.938 10.641 1 95.31 105 GLU B O 1
ATOM 3318 N N . SER B 1 106 ? -19.969 36.438 9.812 1 95.38 106 SER B N 1
ATOM 3319 C CA . SER B 1 106 ? -19.219 35.281 10.281 1 95.38 106 SER B CA 1
ATOM 3320 C C . SER B 1 106 ? -17.953 35.062 9.453 1 95.38 106 SER B C 1
ATOM 3322 O O . SER B 1 106 ? -17.984 35.188 8.234 1 95.38 106 SER B O 1
ATOM 3324 N N . VAL B 1 107 ? -16.875 34.812 10.133 1 96.75 107 VAL B N 1
ATOM 3325 C CA . VAL B 1 107 ? -15.586 34.531 9.5 1 96.75 107 VAL B CA 1
ATOM 3326 C C . VAL B 1 107 ? -15.117 33.125 9.844 1 96.75 107 VAL B C 1
ATOM 3328 O O . VAL B 1 107 ? -15.125 32.719 11.016 1 96.75 107 VAL B O 1
ATOM 3331 N N . LYS B 1 108 ? -14.766 32.312 8.867 1 96.69 108 LYS B N 1
ATOM 3332 C CA . LYS B 1 108 ? -14.289 30.938 9.094 1 96.69 108 LYS B CA 1
ATOM 3333 C C . LYS B 1 108 ? -12.805 30.938 9.477 1 96.69 108 LYS B C 1
ATOM 3335 O O . LYS B 1 108 ? -12.109 31.938 9.281 1 96.69 108 LYS B O 1
ATOM 3340 N N . SER B 1 109 ? -12.422 29.953 10.141 1 96.94 109 SER B N 1
ATOM 3341 C CA . SER B 1 109 ? -11.023 29.703 10.469 1 96.94 109 SER B CA 1
ATOM 3342 C C . SER B 1 109 ? -10.453 28.562 9.641 1 96.94 109 SER B C 1
ATOM 3344 O O . SER B 1 109 ? -10.977 27.438 9.656 1 96.94 109 SER B O 1
ATOM 3346 N N . PHE B 1 110 ? -9.375 28.812 8.938 1 96.69 110 PHE B N 1
ATOM 3347 C CA . PHE B 1 110 ? -8.781 27.828 8.047 1 96.69 110 PHE B CA 1
ATOM 3348 C C . PHE B 1 110 ? -8.477 26.531 8.797 1 96.69 110 PHE B C 1
ATOM 3350 O O . PHE B 1 110 ? -7.746 26.547 9.789 1 96.69 110 PHE B O 1
ATOM 3357 N N . LEU B 1 111 ? -9.141 25.391 8.406 1 95.75 111 LEU B N 1
ATOM 3358 C CA . LEU B 1 111 ? -9 24.047 8.969 1 95.75 111 LEU B CA 1
ATOM 3359 C C . LEU B 1 111 ? -9.289 24.062 10.469 1 95.75 111 LEU B C 1
ATOM 3361 O O . LEU B 1 111 ? -8.641 23.359 11.242 1 95.75 111 LEU B O 1
ATOM 3365 N N . ALA B 1 112 ? -10.141 25.016 10.867 1 95.38 112 ALA B N 1
ATOM 3366 C CA . ALA B 1 112 ? -10.609 25.172 12.242 1 95.38 112 ALA B CA 1
ATOM 3367 C C . ALA B 1 112 ? -9.5 25.688 13.156 1 95.38 112 ALA B C 1
ATOM 3369 O O . ALA B 1 112 ? -9.523 25.453 14.367 1 95.38 112 ALA B O 1
ATOM 3370 N N . VAL B 1 113 ? -8.469 26.297 12.555 1 97.5 113 VAL B N 1
ATOM 3371 C CA . VAL B 1 113 ? -7.363 26.859 13.328 1 97.5 113 VAL B CA 1
ATOM 3372 C C . VAL B 1 113 ? -7.316 28.375 13.133 1 97.5 113 VAL B C 1
ATOM 3374 O O . VAL B 1 113 ? -7.762 29.125 14 1 97.5 113 VAL B O 1
ATOM 3377 N N . GLY B 1 114 ? -6.984 28.844 11.906 1 97.06 114 GLY B N 1
ATOM 3378 C CA . GLY B 1 114 ? -6.898 30.266 11.648 1 97.06 114 GLY B CA 1
ATOM 3379 C C . GLY B 1 114 ? -5.84 30.969 12.484 1 97.06 114 GLY B C 1
ATOM 3380 O O . GLY B 1 114 ? -6.156 31.844 13.297 1 97.06 114 GLY B O 1
ATOM 3381 N N . SER B 1 115 ? -4.617 30.594 12.195 1 97.69 115 SER B N 1
ATOM 3382 C CA . SER B 1 115 ? -3.562 31.031 13.109 1 97.69 115 SER B CA 1
ATOM 3383 C C . SER B 1 115 ? -2.947 32.344 12.656 1 97.69 115 SER B C 1
ATOM 3385 O O . SER B 1 115 ? -1.993 32.844 13.266 1 97.69 115 SER B O 1
ATOM 3387 N N . PHE B 1 116 ? -3.428 32.906 11.5 1 97.38 116 PHE B N 1
ATOM 3388 C CA . PHE B 1 116 ? -2.963 34.25 11.109 1 97.38 116 PHE B CA 1
ATOM 3389 C C . PHE B 1 116 ? -3.707 35.312 11.883 1 97.38 116 PHE B C 1
ATOM 3391 O O . PHE B 1 116 ? -4.434 36.125 11.297 1 97.38 116 PHE B O 1
ATOM 3398 N N . GLY B 1 117 ? -3.5 35.406 13.148 1 94.81 117 GLY B N 1
ATOM 3399 C CA . GLY B 1 117 ? -4.02 36.312 14.156 1 94.81 117 GLY B CA 1
ATOM 3400 C C . GLY B 1 117 ? -3.373 36.125 15.516 1 94.81 117 GLY B C 1
ATOM 3401 O O . GLY B 1 117 ? -2.746 35.094 15.781 1 94.81 117 GLY B O 1
ATOM 3402 N N . ASP B 1 118 ? -3.5 37.062 16.359 1 94.31 118 ASP B N 1
ATOM 3403 C CA . ASP B 1 118 ? -2.797 37 17.625 1 94.31 118 ASP B CA 1
ATOM 3404 C C . ASP B 1 118 ? -3.465 36.031 18.578 1 94.31 118 ASP B C 1
ATOM 3406 O O . ASP B 1 118 ? -2.902 35.656 19.625 1 94.31 118 ASP B O 1
ATOM 3410 N N . HIS B 1 119 ? -4.688 35.625 18.25 1 97.56 119 HIS B N 1
ATOM 3411 C CA . HIS B 1 119 ? -5.379 34.562 19 1 97.56 119 HIS B CA 1
ATOM 3412 C C . HIS B 1 119 ? -6.035 33.562 18.062 1 97.56 119 HIS B C 1
ATOM 3414 O O . HIS B 1 119 ? -6.359 33.906 16.922 1 97.56 119 HIS B O 1
ATOM 3420 N N . ALA B 1 120 ? -6.246 32.375 18.562 1 97.94 120 ALA B N 1
ATOM 3421 C CA . ALA B 1 120 ? -6.996 31.344 17.844 1 97.94 120 ALA B CA 1
ATOM 3422 C C . ALA B 1 120 ? -7.906 30.578 18.797 1 97.94 120 ALA B C 1
ATOM 3424 O O . ALA B 1 120 ? -7.473 30.156 19.875 1 97.94 120 ALA B O 1
ATOM 3425 N N . MET B 1 121 ? -9.148 30.547 18.438 1 97.56 121 MET B N 1
ATOM 3426 C CA . MET B 1 121 ? -10.078 29.625 19.078 1 97.56 121 MET B CA 1
ATOM 3427 C C . MET B 1 121 ? -10.039 28.25 18.406 1 97.56 121 MET B C 1
ATOM 3429 O O . MET B 1 121 ? -10.18 28.156 17.188 1 97.56 121 MET B O 1
ATOM 3433 N N . VAL B 1 122 ? -9.812 27.156 19.219 1 98.06 122 VAL B N 1
ATOM 3434 C CA . VAL B 1 122 ? -9.758 25.828 18.609 1 98.06 122 VAL B CA 1
ATOM 3435 C C . VAL B 1 122 ? -10.469 24.812 19.5 1 98.06 122 VAL B C 1
ATOM 3437 O O . VAL B 1 122 ? -10.602 25.031 20.703 1 98.06 122 VAL B O 1
ATOM 3440 N N . PRO B 1 123 ? -11.008 23.719 18.875 1 97.5 123 PRO B N 1
ATOM 3441 C CA . PRO B 1 123 ? -11.391 22.609 19.734 1 97.5 123 PRO B CA 1
ATOM 3442 C C . PRO B 1 123 ? -10.266 22.172 20.672 1 97.5 123 PRO B C 1
ATOM 3444 O O . PRO B 1 123 ? -9.094 22.188 20.281 1 97.5 123 PRO B O 1
ATOM 3447 N N . ALA B 1 124 ? -10.602 21.797 21.844 1 97.94 124 ALA B N 1
ATOM 3448 C CA . ALA B 1 124 ? -9.594 21.438 22.844 1 97.94 124 ALA B CA 1
ATOM 3449 C C . ALA B 1 124 ? -8.648 20.359 22.312 1 97.94 124 ALA B C 1
ATOM 3451 O O . ALA B 1 124 ? -7.449 20.406 22.594 1 97.94 124 ALA B O 1
ATOM 3452 N N . SER B 1 125 ? -9.125 19.406 21.516 1 97.69 125 SER B N 1
ATOM 3453 C CA . SER B 1 125 ? -8.328 18.297 21.031 1 97.69 125 SER B CA 1
ATOM 3454 C C . SER B 1 125 ? -7.332 18.734 19.969 1 97.69 125 SER B C 1
ATOM 3456 O O . SER B 1 125 ? -6.426 17.984 19.609 1 97.69 125 SER B O 1
ATOM 3458 N N . ALA B 1 126 ? -7.453 19.984 19.516 1 98.19 126 ALA B N 1
ATOM 3459 C CA . ALA B 1 126 ? -6.543 20.531 18.516 1 98.19 126 ALA B CA 1
ATOM 3460 C C . ALA B 1 126 ? -5.371 21.25 19.172 1 98.19 126 ALA B C 1
ATOM 3462 O O . ALA B 1 126 ? -4.395 21.594 18.5 1 98.19 126 ALA B O 1
ATOM 3463 N N . ALA B 1 127 ? -5.484 21.531 20.391 1 98.75 127 ALA B N 1
ATOM 3464 C CA . ALA B 1 127 ? -4.406 22.172 21.141 1 98.75 127 ALA B CA 1
ATOM 3465 C C . ALA B 1 127 ? -3.561 21.141 21.875 1 98.75 127 ALA B C 1
ATOM 3467 O O . ALA B 1 127 ? -3.938 20.672 22.953 1 98.75 127 ALA B O 1
ATOM 3468 N N . ILE B 1 128 ? -2.41 20.844 21.328 1 98.81 128 ILE B N 1
ATOM 3469 C CA . ILE B 1 128 ? -1.589 19.766 21.875 1 98.81 128 ILE B CA 1
ATOM 3470 C C . ILE B 1 128 ? -0.552 20.328 22.844 1 98.81 128 ILE B C 1
ATOM 3472 O O . ILE B 1 128 ? 0.294 21.141 22.438 1 98.81 128 ILE B O 1
ATOM 3476 N N . ARG B 1 129 ? -0.625 19.938 24.031 1 98.75 129 ARG B N 1
ATOM 3477 C CA . ARG B 1 129 ? 0.274 20.422 25.062 1 98.75 129 ARG B CA 1
ATOM 3478 C C . ARG B 1 129 ? 1.702 19.953 24.828 1 98.75 129 ARG B C 1
ATOM 3480 O O . ARG B 1 129 ? 1.924 18.797 24.469 1 98.75 129 ARG B O 1
ATOM 3487 N N . ILE B 1 130 ?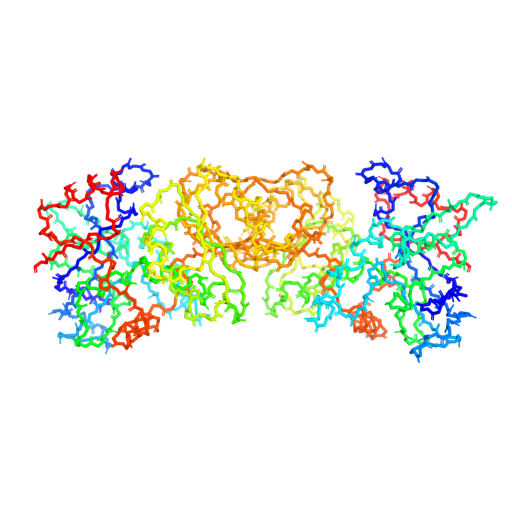 2.656 20.844 24.984 1 98.75 130 ILE B N 1
ATOM 3488 C CA . ILE B 1 130 ? 4.074 20.516 24.891 1 98.75 130 ILE B CA 1
ATOM 3489 C C . ILE B 1 130 ? 4.82 21.094 26.094 1 98.75 130 ILE B C 1
ATOM 3491 O O . ILE B 1 130 ? 4.242 21.828 26.891 1 98.75 130 ILE B O 1
ATOM 3495 N N . ARG B 1 131 ? 6.082 20.734 26.219 1 98.56 131 ARG B N 1
ATOM 3496 C CA . ARG B 1 131 ? 6.938 21.297 27.25 1 98.56 131 ARG B CA 1
ATOM 3497 C C . ARG B 1 131 ? 7.059 22.812 27.109 1 98.56 131 ARG B C 1
ATOM 3499 O O . ARG B 1 131 ? 7.094 23.328 26 1 98.56 131 ARG B O 1
ATOM 3506 N N . LYS B 1 132 ? 7.184 23.531 28.203 1 98.25 132 LYS B N 1
ATOM 3507 C CA . LYS B 1 132 ? 7.105 24.984 28.234 1 98.25 132 LYS B CA 1
ATOM 3508 C C . LYS B 1 132 ? 8.414 25.625 27.781 1 98.25 132 LYS B C 1
ATOM 3510 O O . LYS B 1 132 ? 8.445 26.797 27.406 1 98.25 132 LYS B O 1
ATOM 3515 N N . ASP B 1 133 ? 9.469 24.844 27.828 1 98.5 133 ASP B N 1
ATOM 3516 C CA . ASP B 1 133 ? 10.766 25.438 27.516 1 98.5 133 ASP B CA 1
ATOM 3517 C C . ASP B 1 133 ? 11.07 25.359 26.016 1 98.5 133 ASP B C 1
ATOM 3519 O O . ASP B 1 133 ? 12.109 25.828 25.562 1 98.5 133 ASP B O 1
ATOM 3523 N N . ALA B 1 134 ? 10.188 24.766 25.25 1 98.56 134 ALA B N 1
ATOM 3524 C CA . ALA B 1 134 ? 10.391 24.703 23.797 1 98.56 134 ALA B CA 1
ATOM 3525 C C . ALA B 1 134 ? 10.086 26.047 23.141 1 98.56 134 ALA B C 1
ATOM 3527 O O . ALA B 1 134 ? 9.078 26.688 23.469 1 98.56 134 ALA B O 1
ATOM 3528 N N . PRO B 1 135 ? 11.031 26.516 22.266 1 98.56 135 PRO B N 1
ATOM 3529 C CA . PRO B 1 135 ? 10.727 27.766 21.547 1 98.56 135 PRO B CA 1
ATOM 3530 C C . PRO B 1 135 ? 9.484 27.641 20.672 1 98.56 135 PRO B C 1
ATOM 3532 O O . PRO B 1 135 ? 9.391 26.719 19.844 1 98.56 135 PRO B O 1
ATOM 3535 N N . LEU B 1 136 ? 8.562 28.547 20.797 1 98.38 136 LEU B N 1
ATOM 3536 C CA . LEU B 1 136 ? 7.238 28.406 20.203 1 98.38 136 LEU B CA 1
ATOM 3537 C C . LEU B 1 136 ? 7.273 28.703 18.703 1 98.38 136 LEU B C 1
ATOM 3539 O O . LEU B 1 136 ? 6.461 28.188 17.938 1 98.38 136 LEU B O 1
ATOM 3543 N N . ALA B 1 137 ? 8.227 29.562 18.266 1 98.12 137 ALA B N 1
ATOM 3544 C CA . ALA B 1 137 ? 8.359 29.828 16.828 1 98.12 137 ALA B CA 1
ATOM 3545 C C . ALA B 1 137 ? 8.688 28.547 16.062 1 98.12 137 ALA B C 1
ATOM 3547 O O . ALA B 1 137 ? 8.07 28.25 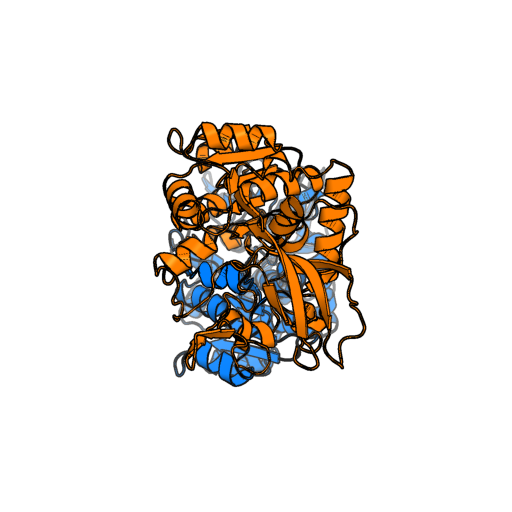15.039 1 98.12 137 ALA B O 1
ATOM 3548 N N . GLN B 1 138 ? 9.633 27.75 16.609 1 98.19 138 GLN B N 1
ATOM 3549 C CA . GLN B 1 138 ? 10 26.469 16.016 1 98.19 138 GLN B CA 1
ATOM 3550 C C . GLN B 1 138 ? 8.883 25.453 16.188 1 98.19 138 GLN B C 1
ATOM 3552 O O . GLN B 1 138 ? 8.562 24.719 15.25 1 98.19 138 GLN B O 1
ATOM 3557 N N . ALA B 1 139 ? 8.25 25.516 17.344 1 98.62 139 ALA B N 1
ATOM 3558 C CA . ALA B 1 139 ? 7.195 24.562 17.656 1 98.62 139 ALA B CA 1
ATOM 3559 C C . ALA B 1 139 ? 6.016 24.703 16.703 1 98.62 139 ALA B C 1
ATOM 3561 O O . ALA B 1 139 ? 5.359 23.719 16.375 1 98.62 139 ALA B O 1
ATOM 3562 N N . ALA B 1 140 ? 5.766 25.906 16.234 1 98.44 140 ALA B N 1
ATOM 3563 C CA . ALA B 1 140 ? 4.637 26.156 15.344 1 98.44 140 ALA B CA 1
ATOM 3564 C C . ALA B 1 140 ? 4.738 25.328 14.07 1 98.44 140 ALA B C 1
ATOM 3566 O O . ALA B 1 140 ? 3.721 24.906 13.516 1 98.44 140 ALA B O 1
ATOM 3567 N N . LEU B 1 141 ? 5.965 25 13.664 1 98.06 141 LEU B N 1
ATOM 3568 C CA . LEU B 1 141 ? 6.18 24.266 12.422 1 98.06 141 LEU B CA 1
ATOM 3569 C C . LEU B 1 141 ? 5.797 22.797 12.578 1 98.06 141 LEU B C 1
ATOM 3571 O O . LEU B 1 141 ? 5.559 22.109 11.594 1 98.06 141 LEU B O 1
ATOM 3575 N N . VAL B 1 142 ? 5.754 22.312 13.805 1 98.62 142 VAL B N 1
ATOM 3576 C CA . VAL B 1 142 ? 5.402 20.922 14.094 1 98.62 142 VAL B CA 1
ATOM 3577 C C . VAL B 1 142 ? 3.918 20.703 13.82 1 98.62 142 VAL B C 1
ATOM 3579 O O . VAL B 1 142 ? 3.49 19.578 13.578 1 98.62 142 VAL B O 1
ATOM 3582 N N . GLY B 1 143 ? 3.182 21.75 13.703 1 97.88 143 GLY B N 1
ATOM 3583 C CA . GLY B 1 143 ? 1.742 21.656 13.508 1 97.88 143 GLY B CA 1
ATOM 3584 C C . GLY B 1 143 ? 1.355 21.203 12.109 1 97.88 143 GLY B C 1
ATOM 3585 O O . GLY B 1 143 ? 0.188 20.906 11.852 1 97.88 143 GLY B O 1
ATOM 3586 N N . CYS B 1 144 ? 2.291 21.156 11.203 1 96.69 144 CYS B N 1
ATOM 3587 C CA . CYS B 1 144 ? 1.925 20.672 9.875 1 96.69 144 CYS B CA 1
ATOM 3588 C C . CYS B 1 144 ? 3.115 20.016 9.18 1 96.69 144 CYS B C 1
ATOM 3590 O O . CYS B 1 144 ? 3.344 18.828 9.328 1 96.69 144 CYS B O 1
ATOM 3592 N N . ALA B 1 145 ? 4.07 20.828 8.641 1 95.44 145 ALA B N 1
ATOM 3593 C CA . ALA B 1 145 ? 5.082 20.328 7.711 1 95.44 145 ALA B CA 1
ATOM 3594 C C . ALA B 1 145 ? 6 19.312 8.391 1 95.44 145 ALA B C 1
ATOM 3596 O O . ALA B 1 145 ? 6.352 18.297 7.797 1 95.44 145 ALA B O 1
ATOM 3597 N N . VAL B 1 146 ? 6.406 19.641 9.594 1 98.31 146 VAL B N 1
ATOM 3598 C CA . VAL B 1 146 ? 7.359 18.797 10.312 1 98.31 146 VAL B CA 1
ATOM 3599 C C . VAL B 1 146 ? 6.734 17.438 10.586 1 98.31 146 VAL B C 1
ATOM 3601 O O . VAL B 1 146 ? 7.312 16.406 10.242 1 98.31 146 VAL B O 1
ATOM 3604 N N . THR B 1 147 ? 5.527 17.5 11.141 1 98.56 147 THR B N 1
ATOM 3605 C CA . THR B 1 147 ? 4.816 16.266 11.461 1 98.56 147 THR B CA 1
ATOM 3606 C C . THR B 1 147 ? 4.465 15.492 10.195 1 98.56 147 THR B C 1
ATOM 3608 O O . THR B 1 147 ? 4.551 14.266 10.164 1 98.56 147 THR B O 1
ATOM 3611 N N . THR B 1 148 ? 4.098 16.172 9.148 1 98.25 148 THR B N 1
ATOM 3612 C CA . THR B 1 148 ? 3.762 15.539 7.875 1 98.25 148 THR B CA 1
ATOM 3613 C C . THR B 1 148 ? 4.949 14.75 7.332 1 98.25 148 THR B C 1
ATOM 3615 O O . THR B 1 148 ? 4.809 13.578 6.977 1 98.25 148 THR B O 1
ATOM 3618 N N . GLY B 1 149 ? 6.113 15.367 7.309 1 98.62 149 GLY B N 1
ATOM 3619 C CA . GLY B 1 149 ? 7.293 14.719 6.754 1 98.62 149 GLY B CA 1
ATOM 3620 C C . GLY B 1 149 ? 7.816 13.586 7.613 1 98.62 149 GLY B C 1
ATOM 3621 O O . GLY B 1 149 ? 7.961 12.461 7.137 1 98.62 149 GLY B O 1
ATOM 3622 N N . ILE B 1 150 ? 8.07 13.867 8.906 1 98.88 150 ILE B N 1
ATOM 3623 C CA . ILE B 1 150 ? 8.617 12.867 9.812 1 98.88 150 ILE B CA 1
ATOM 3624 C C . ILE B 1 150 ? 7.633 11.703 9.953 1 98.88 150 ILE B C 1
ATOM 3626 O O . ILE B 1 150 ? 8.031 10.539 9.914 1 98.88 150 ILE B O 1
ATOM 3630 N N . GLY B 1 151 ? 6.379 12.055 10.062 1 98.75 151 GLY B N 1
ATOM 3631 C CA . GLY B 1 151 ? 5.355 11.031 10.219 1 98.75 151 GLY B CA 1
ATOM 3632 C C . GLY B 1 151 ? 5.199 10.148 9 1 98.75 151 GLY B C 1
ATOM 3633 O O . GLY B 1 151 ? 4.91 8.961 9.117 1 98.75 151 GLY B O 1
ATOM 3634 N N . ALA B 1 152 ? 5.348 10.703 7.773 1 98.88 152 ALA B N 1
ATOM 3635 C CA . ALA B 1 152 ? 5.277 9.898 6.559 1 98.88 152 ALA B CA 1
ATOM 3636 C C . ALA B 1 152 ? 6.277 8.75 6.605 1 98.88 152 ALA B C 1
ATOM 3638 O O . ALA B 1 152 ? 5.98 7.641 6.148 1 98.88 152 ALA B O 1
ATOM 3639 N N . VAL B 1 153 ? 7.43 8.992 7.207 1 98.88 153 VAL B N 1
ATOM 3640 C CA . VAL B 1 153 ? 8.5 8 7.277 1 98.88 153 VAL B CA 1
ATOM 3641 C C . VAL B 1 153 ? 8.227 7.027 8.422 1 98.88 153 VAL B C 1
ATOM 3643 O O . VAL B 1 153 ? 8.242 5.809 8.227 1 98.88 153 VAL B O 1
ATOM 3646 N N . THR B 1 154 ? 7.895 7.582 9.609 1 98.38 154 THR B N 1
ATOM 3647 C CA . THR B 1 154 ? 7.91 6.77 10.82 1 98.38 154 THR B CA 1
ATOM 3648 C C . THR B 1 154 ? 6.566 6.074 11.023 1 98.38 154 THR B C 1
ATOM 3650 O O . THR B 1 154 ? 6.508 4.984 11.594 1 98.38 154 THR B O 1
ATOM 3653 N N . ASN B 1 155 ? 5.492 6.77 10.633 1 98.44 155 ASN B N 1
ATOM 3654 C CA . ASN B 1 155 ? 4.164 6.227 10.891 1 98.44 155 ASN B CA 1
ATOM 3655 C C . ASN B 1 155 ? 3.57 5.586 9.641 1 98.44 155 ASN B C 1
ATOM 3657 O O . ASN B 1 155 ? 3.143 4.43 9.672 1 98.44 155 ASN B O 1
ATOM 3661 N N . THR B 1 156 ? 3.588 6.336 8.508 1 98.38 156 THR B N 1
ATOM 3662 C CA . THR B 1 156 ? 2.914 5.855 7.305 1 98.38 156 THR B CA 1
ATOM 3663 C C . THR B 1 156 ? 3.684 4.695 6.684 1 98.38 156 THR B C 1
ATOM 3665 O O . THR B 1 156 ? 3.141 3.598 6.527 1 98.38 156 THR B O 1
ATOM 3668 N N . ALA B 1 157 ? 4.977 4.949 6.316 1 98.62 157 ALA B N 1
ATOM 3669 C CA . ALA B 1 157 ? 5.773 3.963 5.586 1 98.62 157 ALA B CA 1
ATOM 3670 C C . ALA B 1 157 ? 6.469 3 6.543 1 98.62 157 ALA B C 1
ATOM 3672 O O . ALA B 1 157 ? 6.875 1.905 6.148 1 98.62 157 ALA B O 1
ATOM 3673 N N . ARG B 1 158 ? 6.684 3.461 7.84 1 98 158 ARG B N 1
ATOM 3674 C CA . ARG B 1 158 ? 7.414 2.68 8.828 1 98 158 ARG B CA 1
ATOM 3675 C C . ARG B 1 158 ? 8.758 2.209 8.281 1 98 158 ARG B C 1
ATOM 3677 O O . ARG B 1 158 ? 9.055 1.013 8.289 1 98 158 ARG B O 1
ATOM 3684 N N . VAL B 1 159 ? 9.523 3.16 7.871 1 98.56 159 VAL B N 1
ATOM 3685 C CA . VAL B 1 159 ? 10.82 2.896 7.258 1 98.56 159 VAL B CA 1
ATOM 3686 C C . VAL B 1 159 ? 11.703 2.115 8.227 1 98.56 159 VAL B C 1
ATOM 3688 O O . VAL B 1 159 ? 11.742 2.42 9.422 1 98.56 159 VAL B O 1
ATOM 3691 N N . GLU B 1 160 ? 12.406 1.133 7.723 1 97.12 160 GLU B N 1
ATOM 3692 C CA . GLU B 1 160 ? 13.266 0.27 8.531 1 97.12 160 GLU B CA 1
ATOM 3693 C C . GLU B 1 160 ? 14.719 0.748 8.5 1 97.12 160 GLU B C 1
ATOM 3695 O O . GLU B 1 160 ? 15.164 1.309 7.496 1 97.12 160 GLU B O 1
ATOM 3700 N N . PRO B 1 161 ? 15.391 0.477 9.578 1 97.38 161 PRO B N 1
ATOM 3701 C CA . PRO B 1 161 ? 16.812 0.797 9.562 1 97.38 161 PRO B CA 1
ATOM 3702 C C . PRO B 1 161 ? 17.562 0.102 8.422 1 97.38 161 PRO B C 1
ATOM 3704 O O . PRO B 1 161 ? 17.266 -1.048 8.094 1 97.38 161 PRO B O 1
ATOM 3707 N N . GLY B 1 162 ? 18.5 0.836 7.812 1 97.81 162 GLY B N 1
ATOM 3708 C CA . GLY B 1 162 ? 19.312 0.253 6.762 1 97.81 162 GLY B CA 1
ATOM 3709 C C . GLY B 1 162 ? 18.703 0.385 5.383 1 97.81 162 GLY B C 1
ATOM 3710 O O . GLY B 1 162 ? 19.328 0.042 4.379 1 97.81 162 GLY B O 1
ATOM 3711 N N . SER B 1 163 ? 17.516 1.001 5.254 1 97.94 163 SER B N 1
ATOM 3712 C CA . SER B 1 163 ? 16.797 1.117 3.992 1 97.94 163 SER B CA 1
ATOM 3713 C C . SER B 1 163 ? 17.391 2.211 3.113 1 97.94 163 SER B C 1
ATOM 3715 O O . SER B 1 163 ? 18.125 3.068 3.596 1 97.94 163 SER B O 1
ATOM 3717 N N . THR B 1 164 ? 17.047 2.111 1.844 1 98.75 164 THR B N 1
ATOM 3718 C CA . THR B 1 164 ? 17.281 3.197 0.899 1 98.75 164 THR B CA 1
ATOM 3719 C C . THR B 1 164 ? 16 4.004 0.674 1 98.75 164 THR B C 1
ATOM 3721 O O . THR B 1 164 ? 14.922 3.434 0.512 1 98.75 164 THR B O 1
ATOM 3724 N N . VAL B 1 165 ? 16.172 5.344 0.728 1 98.94 165 VAL B N 1
ATOM 3725 C CA . VAL B 1 165 ? 15.016 6.23 0.674 1 98.94 165 VAL B CA 1
ATOM 3726 C C . VAL B 1 165 ? 15.234 7.297 -0.4 1 98.94 165 VAL B C 1
ATOM 3728 O O . VAL B 1 165 ? 16.328 7.855 -0.521 1 98.94 165 VAL B O 1
ATOM 3731 N N . LEU B 1 166 ? 14.211 7.492 -1.262 1 98.94 166 LEU B N 1
ATOM 3732 C CA . LEU B 1 166 ? 14.156 8.617 -2.191 1 98.94 166 LEU B CA 1
ATOM 3733 C C . LEU B 1 166 ? 13.148 9.656 -1.724 1 98.94 166 LEU B C 1
ATOM 3735 O O . LEU B 1 166 ? 12.031 9.312 -1.335 1 98.94 166 LEU B O 1
ATOM 3739 N N . VAL B 1 167 ? 13.562 10.867 -1.669 1 98.94 167 VAL B N 1
ATOM 3740 C CA . VAL B 1 167 ? 12.68 11.992 -1.381 1 98.94 167 VAL B CA 1
ATOM 3741 C C . VAL B 1 167 ? 12.648 12.945 -2.576 1 98.94 167 VAL B C 1
ATOM 3743 O O . VAL B 1 167 ? 13.68 13.492 -2.969 1 98.94 167 VAL B O 1
ATOM 3746 N N . VAL B 1 168 ? 11.461 13.102 -3.133 1 98.81 168 VAL B N 1
ATOM 3747 C CA . VAL B 1 168 ? 11.305 14 -4.273 1 98.81 168 VAL B CA 1
ATOM 3748 C C . VAL B 1 168 ? 10.664 15.305 -3.824 1 98.81 168 VAL B C 1
ATOM 3750 O O . VAL B 1 168 ? 9.477 15.336 -3.475 1 98.81 168 VAL B O 1
ATOM 3753 N N . GLY B 1 169 ? 11.422 16.375 -3.871 1 97.5 169 GLY B N 1
ATOM 3754 C CA . GLY B 1 169 ? 11.031 17.672 -3.354 1 97.5 169 GLY B CA 1
ATOM 3755 C C . GLY B 1 169 ? 11.695 18.016 -2.029 1 97.5 169 GLY B C 1
ATOM 3756 O O . GLY B 1 169 ? 11.469 17.328 -1.026 1 97.5 169 GLY B O 1
ATOM 3757 N N . CYS B 1 170 ? 12.477 19.094 -2.039 1 96.12 170 CYS B N 1
ATOM 3758 C CA . CYS B 1 170 ? 13.188 19.5 -0.834 1 96.12 170 CYS B CA 1
ATOM 3759 C C . CYS B 1 170 ? 12.609 20.781 -0.265 1 96.12 170 CYS B C 1
ATOM 3761 O O . CYS B 1 170 ? 13.352 21.719 0.049 1 96.12 170 CYS B O 1
ATOM 3763 N N . GLY B 1 171 ? 11.32 20.844 -0.252 1 94.12 171 GLY B N 1
ATOM 3764 C CA . GLY B 1 171 ? 10.633 21.906 0.47 1 94.12 171 GLY B CA 1
ATOM 3765 C C . GLY B 1 171 ? 10.445 21.594 1.943 1 94.12 171 GLY B C 1
ATOM 3766 O O . GLY B 1 171 ? 11.172 20.781 2.512 1 94.12 171 GLY B O 1
ATOM 3767 N N . GLY B 1 172 ? 9.508 22.344 2.549 1 94.06 172 GLY B N 1
ATOM 3768 C CA . GLY B 1 172 ? 9.266 22.172 3.973 1 94.06 172 GLY B CA 1
ATOM 3769 C C . GLY B 1 172 ? 8.938 20.75 4.367 1 94.06 172 GLY B C 1
ATOM 3770 O O . GLY B 1 172 ? 9.508 20.219 5.324 1 94.06 172 GLY B O 1
ATOM 3771 N N . VAL B 1 173 ? 8.102 20.094 3.637 1 96.69 173 VAL B N 1
ATOM 3772 C CA . VAL B 1 173 ? 7.699 18.719 3.945 1 96.69 173 VAL B CA 1
ATOM 3773 C C . VAL B 1 173 ? 8.828 17.766 3.596 1 96.69 173 VAL B C 1
ATOM 3775 O O . VAL B 1 173 ? 9.188 16.891 4.402 1 96.69 173 VAL B O 1
ATOM 3778 N N . GLY B 1 174 ? 9.422 17.922 2.445 1 98.31 174 GLY B N 1
ATOM 3779 C CA . GLY B 1 174 ? 10.477 17.031 1.982 1 98.31 174 GLY B CA 1
ATOM 3780 C C . GLY B 1 174 ? 11.68 17 2.904 1 98.31 174 GLY B C 1
ATOM 3781 O O . GLY B 1 174 ? 12.242 15.93 3.164 1 98.31 174 GLY B O 1
ATOM 3782 N N . LEU B 1 175 ? 12.078 18.141 3.379 1 98.5 175 LEU B N 1
ATOM 3783 C CA . LEU B 1 175 ? 13.219 18.203 4.289 1 98.5 175 LEU B CA 1
ATOM 3784 C C . LEU B 1 175 ? 12.93 17.453 5.582 1 98.5 175 LEU B C 1
ATOM 3786 O O . LEU B 1 175 ? 13.836 16.875 6.188 1 98.5 175 LEU B O 1
ATOM 3790 N N . ASN B 1 176 ? 11.672 17.469 5.949 1 98.69 176 ASN B N 1
ATOM 3791 C CA . ASN B 1 176 ? 11.32 16.734 7.156 1 98.69 176 ASN B CA 1
ATOM 3792 C C . ASN B 1 176 ? 11.172 15.242 6.879 1 98.69 176 ASN B C 1
ATOM 3794 O O . ASN B 1 176 ? 11.359 14.414 7.773 1 98.69 176 ASN B O 1
ATOM 3798 N N . VAL B 1 177 ? 10.883 14.82 5.641 1 98.88 177 VAL B N 1
ATOM 3799 C CA . VAL B 1 177 ? 11 13.422 5.262 1 98.88 177 VAL B CA 1
ATOM 3800 C C . VAL B 1 177 ? 12.453 12.969 5.395 1 98.88 177 VAL B C 1
ATOM 3802 O O . VAL B 1 177 ? 12.727 11.875 5.902 1 98.88 177 VAL B O 1
ATOM 3805 N N . VAL B 1 178 ? 13.383 13.836 4.977 1 98.88 178 VAL B N 1
ATOM 3806 C CA . VAL B 1 178 ? 14.805 13.539 5.109 1 98.88 178 VAL B CA 1
ATOM 3807 C C . VAL B 1 178 ? 15.156 13.328 6.578 1 98.88 178 VAL B C 1
ATOM 3809 O O . VAL B 1 178 ? 15.797 12.336 6.934 1 98.88 178 VAL B O 1
ATOM 3812 N N . GLN B 1 179 ? 14.688 14.211 7.457 1 98.81 179 GLN B N 1
ATOM 3813 C CA . GLN B 1 179 ? 14.961 14.07 8.883 1 98.81 179 GLN B CA 1
ATOM 3814 C C . GLN B 1 179 ? 14.328 12.805 9.445 1 98.81 179 GLN B C 1
ATOM 3816 O O . GLN B 1 179 ? 14.938 12.109 10.266 1 98.81 179 GLN B O 1
ATOM 3821 N N . GLY B 1 180 ? 13.078 12.523 9 1 98.88 180 GLY B N 1
ATOM 3822 C CA . GLY B 1 180 ? 12.438 11.289 9.398 1 98.88 180 GLY B CA 1
ATOM 3823 C C . GLY B 1 180 ? 13.211 10.047 8.977 1 98.88 180 GLY B C 1
ATOM 3824 O O . GLY B 1 180 ? 13.328 9.094 9.75 1 98.88 180 GLY B O 1
ATOM 3825 N N . ALA B 1 181 ? 13.727 10.078 7.742 1 98.88 181 ALA B N 1
ATOM 3826 C CA . ALA B 1 181 ? 14.516 8.953 7.242 1 98.88 181 ALA B CA 1
ATOM 3827 C C . ALA B 1 181 ? 15.773 8.758 8.078 1 98.88 181 ALA B C 1
ATOM 3829 O O . ALA B 1 181 ? 16.141 7.621 8.398 1 98.88 181 ALA B O 1
ATOM 3830 N N . ARG B 1 182 ? 16.406 9.859 8.469 1 98.62 182 ARG B N 1
ATOM 3831 C CA . ARG B 1 182 ? 17.578 9.789 9.352 1 98.62 182 ARG B CA 1
ATOM 3832 C C . ARG B 1 182 ? 17.203 9.172 10.695 1 98.62 182 ARG B C 1
ATOM 3834 O O . ARG B 1 182 ? 17.906 8.297 11.203 1 98.62 182 ARG B O 1
ATOM 3841 N N . LEU B 1 183 ? 16.141 9.641 11.266 1 98.31 183 LEU B N 1
ATOM 3842 C CA . LEU B 1 183 ? 15.672 9.148 12.555 1 98.31 183 LEU B CA 1
ATOM 3843 C C . LEU B 1 183 ? 15.383 7.652 12.492 1 98.31 183 LEU B C 1
ATOM 3845 O O . LEU B 1 183 ? 15.609 6.926 13.469 1 98.31 183 LEU B O 1
ATOM 3849 N N . ALA B 1 184 ? 14.93 7.207 11.297 1 98.5 184 ALA B N 1
ATOM 3850 C CA . ALA B 1 184 ? 14.547 5.809 11.117 1 98.5 184 ALA B CA 1
ATOM 3851 C C . ALA B 1 184 ? 15.773 4.934 10.875 1 98.5 184 ALA B C 1
ATOM 3853 O O . ALA B 1 184 ? 15.672 3.703 10.852 1 98.5 184 ALA B O 1
ATOM 3854 N N . GLY B 1 185 ? 16.922 5.539 10.656 1 98.44 185 GLY B N 1
ATOM 3855 C CA . GLY B 1 185 ? 18.141 4.773 10.453 1 98.44 185 GLY B CA 1
ATOM 3856 C C . GLY B 1 185 ? 18.344 4.355 9.008 1 98.44 185 GLY B C 1
ATOM 3857 O O . GLY B 1 185 ? 19 3.354 8.734 1 98.44 185 GLY B O 1
ATOM 3858 N N . ALA B 1 186 ? 17.781 5.102 8.047 1 98.44 186 ALA B N 1
ATOM 3859 C CA . ALA B 1 186 ? 18.016 4.809 6.637 1 98.44 186 ALA B CA 1
ATOM 3860 C C . ALA B 1 186 ? 19.5 4.898 6.305 1 98.44 186 ALA B C 1
ATOM 3862 O O . ALA B 1 186 ? 20.203 5.816 6.75 1 98.44 186 ALA B O 1
ATOM 3863 N N . LYS B 1 187 ? 20 3.953 5.547 1 97.75 187 LYS B N 1
ATOM 3864 C CA . LYS B 1 187 ? 21.422 3.924 5.191 1 97.75 187 LYS B CA 1
ATOM 3865 C C . LYS B 1 187 ? 21.719 4.91 4.066 1 97.75 187 LYS B C 1
ATOM 3867 O O . LYS B 1 187 ? 22.797 5.527 4.051 1 97.75 187 LYS B O 1
ATOM 3872 N N . GLN B 1 188 ? 20.828 4.984 3.148 1 98.56 188 GLN B N 1
ATOM 3873 C CA . GLN B 1 188 ? 20.969 5.859 1.987 1 98.56 188 GLN B CA 1
ATOM 3874 C C . GLN B 1 188 ? 19.719 6.73 1.81 1 98.56 188 GLN B C 1
ATOM 3876 O O . GLN B 1 188 ? 18.609 6.219 1.751 1 98.56 188 GLN B O 1
ATOM 3881 N N . ILE B 1 189 ? 19.938 8.023 1.834 1 98.94 189 ILE B N 1
ATOM 3882 C CA . ILE B 1 189 ? 18.875 9 1.642 1 98.94 189 ILE B CA 1
ATOM 3883 C C . ILE B 1 189 ? 19.156 9.852 0.406 1 98.94 189 ILE B C 1
ATOM 3885 O O . ILE B 1 189 ? 20.047 10.719 0.435 1 98.94 189 ILE B O 1
ATOM 3889 N N . ILE B 1 190 ? 18.438 9.594 -0.681 1 98.94 190 ILE B N 1
ATOM 3890 C CA . ILE B 1 190 ? 18.578 10.297 -1.951 1 98.94 190 ILE B CA 1
ATOM 3891 C C . ILE B 1 190 ? 17.516 11.391 -2.066 1 98.94 190 ILE B C 1
ATOM 3893 O O . ILE B 1 190 ? 16.328 11.109 -1.934 1 98.94 190 ILE B O 1
ATOM 3897 N N . VAL B 1 191 ? 17.906 12.641 -2.264 1 98.88 191 VAL B N 1
ATOM 3898 C CA . VAL B 1 191 ? 16.938 13.703 -2.48 1 98.88 191 VAL B CA 1
ATOM 3899 C C . VAL B 1 191 ? 17.016 14.188 -3.928 1 98.88 191 VAL B C 1
ATOM 3901 O O . VAL B 1 191 ? 18.094 14.258 -4.508 1 98.88 191 VAL B O 1
ATOM 3904 N N . ALA B 1 192 ? 15.875 14.438 -4.473 1 98.81 192 ALA B N 1
ATOM 3905 C CA . ALA B 1 192 ? 15.789 14.969 -5.832 1 98.81 192 ALA B CA 1
ATOM 3906 C C . ALA B 1 192 ? 15.047 16.297 -5.852 1 98.81 192 ALA B C 1
ATOM 3908 O O . ALA B 1 192 ? 14.039 16.469 -5.16 1 98.81 192 ALA B O 1
ATOM 3909 N N . ASP B 1 193 ? 15.531 17.234 -6.496 1 98.06 193 ASP B N 1
ATOM 3910 C CA . ASP B 1 193 ? 14.961 18.562 -6.734 1 98.06 193 ASP B CA 1
ATOM 3911 C C . ASP B 1 193 ? 15.539 19.188 -8.008 1 98.06 193 ASP B C 1
ATOM 3913 O O . ASP B 1 193 ? 16.5 18.656 -8.578 1 98.06 193 ASP B O 1
ATOM 3917 N N . VAL B 1 194 ? 14.883 20.203 -8.477 1 96.69 194 VAL B N 1
ATOM 3918 C CA . VAL B 1 194 ? 15.359 20.859 -9.695 1 96.69 194 VAL B CA 1
ATOM 3919 C C . VAL B 1 194 ? 16.281 22.016 -9.328 1 96.69 194 VAL B C 1
ATOM 3921 O O . VAL B 1 194 ? 16.969 22.578 -10.188 1 96.69 194 VAL B O 1
ATOM 3924 N N . SER B 1 195 ? 16.312 22.406 -8.008 1 95.62 195 SER B N 1
ATOM 3925 C CA . SER B 1 195 ? 17.078 23.547 -7.508 1 95.62 195 SER B CA 1
ATOM 3926 C C . SER B 1 195 ? 18.312 23.078 -6.746 1 95.62 195 SER B C 1
ATOM 3928 O O . SER B 1 195 ? 18.203 22.359 -5.75 1 95.62 195 SER B O 1
ATOM 3930 N N . GLU B 1 196 ? 19.484 23.609 -7.18 1 96.12 196 GLU B N 1
ATOM 3931 C CA . GLU B 1 196 ? 20.719 23.281 -6.477 1 96.12 196 GLU B CA 1
ATOM 3932 C C . GLU B 1 196 ? 20.688 23.766 -5.035 1 96.12 196 GLU B C 1
ATOM 3934 O O . GLU B 1 196 ? 21.219 23.109 -4.137 1 96.12 196 GLU B O 1
ATOM 3939 N N . GLU B 1 197 ? 20.109 24.875 -4.879 1 95.38 197 GLU B N 1
ATOM 3940 C CA . GLU B 1 197 ? 19.984 25.422 -3.535 1 95.38 197 GLU B CA 1
ATOM 3941 C C . GLU B 1 197 ? 19.172 24.5 -2.625 1 95.38 197 GLU B C 1
ATOM 3943 O O . GLU B 1 197 ? 19.547 24.281 -1.472 1 95.38 197 GLU B O 1
ATOM 3948 N N . LYS B 1 198 ? 18.141 23.969 -3.166 1 96 198 LYS B N 1
ATOM 3949 C CA . LYS B 1 198 ? 17.297 23.047 -2.398 1 96 198 LYS B CA 1
ATOM 3950 C C . LYS B 1 198 ? 18.016 21.734 -2.131 1 96 198 LYS B C 1
ATOM 3952 O O . LYS B 1 198 ? 17.859 21.141 -1.065 1 96 198 LYS B O 1
ATOM 3957 N N . LEU B 1 199 ? 18.781 21.297 -3.113 1 98 199 LEU B N 1
ATOM 3958 C CA . LEU B 1 199 ? 19.562 20.078 -2.934 1 98 199 LEU B CA 1
ATOM 3959 C C . LEU B 1 199 ? 20.594 20.25 -1.826 1 98 199 LEU B C 1
ATOM 3961 O O . LEU B 1 199 ? 20.844 19.312 -1.055 1 98 199 LEU B O 1
ATOM 3965 N N . GLU B 1 200 ? 21.172 21.438 -1.753 1 97.44 200 GLU B N 1
ATOM 3966 C CA . GLU B 1 200 ? 22.109 21.719 -0.68 1 97.44 200 GLU B CA 1
ATOM 3967 C C . GLU B 1 200 ? 21.438 21.672 0.685 1 97.44 200 GLU B C 1
ATOM 3969 O O . GLU B 1 200 ? 22.016 21.188 1.66 1 97.44 200 GLU B O 1
ATOM 3974 N N . LEU B 1 201 ? 20.219 22.188 0.725 1 96.31 201 LEU B N 1
ATOM 3975 C CA . LEU B 1 201 ? 19.438 22.062 1.952 1 96.31 201 LEU B CA 1
ATOM 3976 C C . LEU B 1 201 ? 19.203 20.594 2.305 1 96.31 201 LEU B C 1
ATOM 3978 O O . LEU B 1 201 ? 19.312 20.203 3.469 1 96.31 201 LEU B O 1
ATOM 3982 N N . GLY B 1 202 ? 18.875 19.812 1.28 1 97.88 202 GLY B N 1
ATOM 3983 C CA . GLY B 1 202 ? 18.719 18.375 1.503 1 97.88 202 GLY B CA 1
ATOM 3984 C C . GLY B 1 202 ? 19.922 17.75 2.162 1 97.88 202 GLY B C 1
ATOM 3985 O O . GLY B 1 202 ? 19.781 16.984 3.123 1 97.88 202 GLY B O 1
ATOM 3986 N N . ARG B 1 203 ? 21.094 18.078 1.697 1 98 203 ARG B N 1
ATOM 3987 C CA . ARG B 1 203 ? 22.328 17.578 2.277 1 98 203 ARG B CA 1
ATOM 3988 C C . ARG B 1 203 ? 22.484 18.016 3.73 1 98 203 ARG B C 1
ATOM 3990 O O . ARG B 1 203 ? 22.828 17.203 4.598 1 98 203 ARG B O 1
ATOM 3997 N N . ARG B 1 204 ? 22.156 19.234 3.947 1 96.75 204 ARG B N 1
ATOM 3998 C CA . ARG B 1 204 ? 22.297 19.797 5.289 1 96.75 204 ARG B CA 1
ATOM 3999 C C . ARG B 1 204 ? 21.391 19.062 6.281 1 96.75 204 ARG B C 1
ATOM 4001 O O . ARG B 1 204 ? 21.766 18.859 7.438 1 96.75 204 ARG B O 1
ATOM 4008 N N . PHE B 1 205 ? 20.266 18.625 5.797 1 98 205 PHE B N 1
ATOM 4009 C CA . PHE B 1 205 ? 19.297 18.031 6.707 1 98 205 PHE B CA 1
ATOM 4010 C C . PHE B 1 205 ? 19.5 16.516 6.793 1 98 205 PHE B C 1
ATOM 4012 O O . PHE B 1 205 ? 18.844 15.852 7.598 1 98 205 PHE B O 1
ATOM 4019 N N . GLY B 1 206 ? 20.391 15.953 5.891 1 98 206 GLY B N 1
ATOM 4020 C CA . GLY B 1 206 ? 20.734 14.562 6.16 1 98 206 GLY B CA 1
ATOM 4021 C C . GLY B 1 206 ? 20.797 13.703 4.914 1 98 206 GLY B C 1
ATOM 4022 O O . GLY B 1 206 ? 21.094 12.516 4.984 1 98 206 GLY B O 1
ATOM 4023 N N . ALA B 1 207 ? 20.562 14.242 3.75 1 98.69 207 ALA B N 1
ATOM 4024 C CA . ALA B 1 207 ? 20.641 13.469 2.518 1 98.69 207 ALA B CA 1
ATOM 4025 C C . ALA B 1 207 ? 22.062 12.969 2.271 1 98.69 207 ALA B C 1
ATOM 4027 O O . ALA B 1 207 ? 23.031 13.688 2.506 1 98.69 207 ALA B O 1
ATOM 4028 N N . THR B 1 208 ? 22.203 11.75 1.825 1 98.75 208 THR B N 1
ATOM 4029 C CA . THR B 1 208 ? 23.5 11.172 1.498 1 98.75 208 THR B CA 1
ATOM 4030 C C . THR B 1 208 ? 23.828 11.398 0.025 1 98.75 208 THR B C 1
ATOM 4032 O O . THR B 1 208 ? 25.016 11.414 -0.354 1 98.75 208 THR B O 1
ATOM 4035 N N . HIS B 1 209 ? 22.812 11.531 -0.824 1 98.75 209 HIS B N 1
ATOM 4036 C CA . HIS B 1 209 ? 22.953 11.734 -2.264 1 98.75 209 HIS B CA 1
ATOM 4037 C C . HIS B 1 209 ? 21.922 12.727 -2.779 1 98.75 209 HIS B C 1
ATOM 4039 O O . HIS B 1 209 ? 20.844 12.883 -2.188 1 98.75 209 HIS B O 1
ATOM 4045 N N . THR B 1 210 ? 22.281 13.43 -3.801 1 98.62 210 THR B N 1
ATOM 4046 C CA . THR B 1 210 ? 21.359 14.383 -4.414 1 98.62 210 THR B CA 1
ATOM 4047 C C . THR B 1 210 ? 21.25 14.141 -5.918 1 98.62 210 THR B C 1
ATOM 4049 O O . THR B 1 210 ? 22.219 13.703 -6.551 1 98.62 210 THR B O 1
ATOM 4052 N N . ILE B 1 211 ? 20.078 14.336 -6.445 1 98.69 211 ILE B N 1
ATOM 4053 C CA . ILE B 1 211 ? 19.812 14.258 -7.879 1 98.69 211 ILE B CA 1
ATOM 4054 C C . ILE B 1 211 ? 19.156 15.555 -8.352 1 98.69 211 ILE B C 1
ATOM 4056 O O . ILE B 1 211 ? 18.094 15.945 -7.852 1 98.69 211 ILE B O 1
ATOM 4060 N N . ASN B 1 212 ? 19.781 16.25 -9.258 1 98.38 212 ASN B N 1
ATOM 4061 C CA . ASN B 1 212 ? 19.109 17.344 -9.953 1 98.38 212 ASN B CA 1
ATOM 4062 C C . ASN B 1 212 ? 18.297 16.844 -11.133 1 98.38 212 ASN B C 1
ATOM 4064 O O . ASN B 1 212 ? 18.844 16.531 -12.195 1 98.38 212 ASN B O 1
ATOM 4068 N N . SER B 1 213 ? 17 16.734 -10.945 1 95.69 213 SER B N 1
ATOM 4069 C CA . SER B 1 213 ? 16.125 16.078 -11.914 1 95.69 213 SER B CA 1
ATOM 4070 C C . SER B 1 213 ? 15.883 16.969 -13.133 1 95.69 213 SER B C 1
ATOM 4072 O O . SER B 1 213 ? 15.18 16.578 -14.062 1 95.69 213 SER B O 1
ATOM 4074 N N . ARG B 1 214 ? 16.438 18.203 -13.117 1 94.06 214 ARG B N 1
ATOM 4075 C CA . ARG B 1 214 ? 16.484 19.016 -14.328 1 94.06 214 ARG B CA 1
ATOM 4076 C C . ARG B 1 214 ? 17.562 18.531 -15.289 1 94.06 214 ARG B C 1
ATOM 4078 O O . ARG B 1 214 ? 17.422 18.672 -16.5 1 94.06 214 ARG B O 1
ATOM 4085 N N . GLU B 1 215 ? 18.531 17.938 -14.75 1 94.62 215 GLU B N 1
ATOM 4086 C CA . GLU B 1 215 ? 19.719 17.594 -15.523 1 94.62 215 GLU B CA 1
ATOM 4087 C C . GLU B 1 215 ? 19.719 16.125 -15.906 1 94.62 215 GLU B C 1
ATOM 4089 O O . GLU B 1 215 ? 20.422 15.711 -16.844 1 94.62 215 GLU B O 1
ATOM 4094 N N . THR B 1 216 ? 19.109 15.32 -15.156 1 95.38 216 THR B N 1
ATOM 4095 C CA . THR B 1 216 ? 19.125 13.883 -15.406 1 95.38 216 THR B CA 1
ATOM 4096 C C . THR B 1 216 ? 17.75 13.273 -15.141 1 95.38 216 THR B C 1
ATOM 4098 O O . THR B 1 216 ? 16.938 13.859 -14.422 1 95.38 216 THR B O 1
ATOM 4101 N N . ASP B 1 217 ? 17.516 12.125 -15.797 1 97.31 217 ASP B N 1
ATOM 4102 C CA . ASP B 1 217 ? 16.297 11.375 -15.523 1 97.31 217 ASP B CA 1
ATOM 4103 C C . ASP B 1 217 ? 16.297 10.805 -14.109 1 97.31 217 ASP B C 1
ATOM 4105 O O . ASP B 1 217 ? 17.234 10.102 -13.719 1 97.31 217 ASP B O 1
ATOM 4109 N N . LEU B 1 218 ? 15.297 11.125 -13.375 1 98.25 218 LEU B N 1
ATOM 4110 C CA . LEU B 1 218 ? 15.242 10.773 -11.961 1 98.25 218 LEU B CA 1
ATOM 4111 C C . LEU B 1 218 ? 15.344 9.266 -11.766 1 98.25 218 LEU B C 1
ATOM 4113 O O . LEU B 1 218 ? 16.156 8.797 -10.969 1 98.25 218 LEU B O 1
ATOM 4117 N N . VAL B 1 219 ? 14.547 8.484 -12.453 1 98.44 219 VAL B N 1
ATOM 4118 C CA . VAL B 1 219 ? 14.461 7.043 -12.281 1 98.44 219 VAL B CA 1
ATOM 4119 C C . VAL B 1 219 ? 15.797 6.398 -12.656 1 98.44 219 VAL B C 1
ATOM 4121 O O . VAL B 1 219 ? 16.312 5.539 -11.93 1 98.44 219 VAL B O 1
ATOM 4124 N N . GLU B 1 220 ? 16.375 6.801 -13.734 1 98.12 220 GLU B N 1
ATOM 4125 C CA . GLU B 1 220 ? 17.672 6.277 -14.164 1 98.12 220 GLU B CA 1
ATOM 4126 C C . GLU B 1 220 ? 18.766 6.598 -13.141 1 98.12 220 GLU B C 1
ATOM 4128 O O . GLU B 1 220 ? 19.609 5.746 -12.836 1 98.12 220 GLU B O 1
ATOM 4133 N N . ALA B 1 221 ? 18.75 7.848 -12.656 1 98.56 221 ALA B N 1
ATOM 4134 C CA . ALA B 1 221 ? 19.734 8.258 -11.664 1 98.56 221 ALA B CA 1
ATOM 4135 C C . ALA B 1 221 ? 19.609 7.426 -10.391 1 98.56 221 ALA B C 1
ATOM 4137 O O . ALA B 1 221 ? 20.609 7.023 -9.797 1 98.56 221 ALA B O 1
ATOM 4138 N N . VAL B 1 222 ? 18.375 7.184 -9.938 1 98.75 222 VAL B N 1
ATOM 4139 C CA . VAL B 1 222 ? 18.141 6.375 -8.742 1 98.75 222 VAL B CA 1
ATOM 4140 C C . VAL B 1 222 ? 18.656 4.957 -8.969 1 98.75 222 VAL B C 1
ATOM 4142 O O . VAL B 1 222 ? 19.312 4.379 -8.102 1 98.75 222 VAL B O 1
ATOM 4145 N N . ARG B 1 223 ? 18.359 4.367 -10.125 1 98.12 223 ARG B N 1
ATOM 4146 C CA . ARG B 1 223 ? 18.828 3.02 -10.445 1 98.12 223 ARG B CA 1
ATOM 4147 C C . ARG B 1 223 ? 20.359 2.949 -10.422 1 98.12 223 ARG B C 1
ATOM 4149 O O . ARG B 1 223 ? 20.922 1.979 -9.93 1 98.12 223 ARG B O 1
ATOM 4156 N N . ALA B 1 224 ? 20.984 3.967 -10.969 1 97.94 224 ALA B N 1
ATOM 4157 C CA . ALA B 1 224 ? 22.438 4.016 -10.977 1 97.94 224 ALA B CA 1
ATOM 4158 C C . ALA B 1 224 ? 23 4.051 -9.555 1 97.94 224 ALA B C 1
ATOM 4160 O O . ALA B 1 224 ? 24.016 3.416 -9.266 1 97.94 224 ALA B O 1
ATOM 4161 N N . LEU B 1 225 ? 22.312 4.738 -8.641 1 98.31 225 LEU B N 1
ATOM 4162 C CA . LEU B 1 225 ? 22.781 4.918 -7.27 1 98.31 225 LEU B CA 1
ATOM 4163 C C . LEU B 1 225 ? 22.484 3.684 -6.426 1 98.31 225 LEU B C 1
ATOM 4165 O O . LEU B 1 225 ? 23 3.541 -5.316 1 98.31 225 LEU B O 1
ATOM 4169 N N . THR B 1 226 ? 21.641 2.783 -6.938 1 97.62 226 THR B N 1
ATOM 4170 C CA . THR B 1 226 ? 21.203 1.645 -6.145 1 97.62 226 THR B CA 1
ATOM 4171 C C . THR B 1 226 ? 21.516 0.331 -6.848 1 97.62 226 THR B C 1
ATOM 4173 O O . THR B 1 226 ? 20.828 -0.667 -6.664 1 97.62 226 THR B O 1
ATOM 4176 N N . ASP B 1 227 ? 22.438 0.34 -7.75 1 95.12 227 ASP B N 1
ATOM 4177 C CA . ASP B 1 227 ? 22.922 -0.838 -8.469 1 95.12 227 ASP B CA 1
ATOM 4178 C C . ASP B 1 227 ? 21.781 -1.491 -9.258 1 95.12 227 ASP B C 1
ATOM 4180 O O . ASP B 1 227 ? 21.641 -2.715 -9.25 1 95.12 227 ASP B O 1
ATOM 4184 N N . GLY B 1 228 ? 20.953 -0.647 -9.734 1 95.38 228 GLY B N 1
ATOM 4185 C CA . GLY B 1 228 ? 19.891 -1.097 -10.617 1 95.38 228 GLY B CA 1
ATOM 4186 C C . GLY B 1 228 ? 18.656 -1.575 -9.883 1 95.38 228 GLY B C 1
ATOM 4187 O O . GLY B 1 228 ? 17.641 -1.9 -10.5 1 95.38 228 GLY B O 1
ATOM 4188 N N . ARG B 1 229 ? 18.562 -1.63 -8.594 1 94.56 229 ARG B N 1
ATOM 4189 C CA . ARG B 1 229 ? 17.516 -2.262 -7.805 1 94.56 229 ARG B CA 1
ATOM 4190 C C . ARG B 1 229 ? 16.344 -1.31 -7.598 1 94.56 229 ARG B C 1
ATOM 4192 O O . ARG B 1 229 ? 15.188 -1.743 -7.527 1 94.56 229 ARG B O 1
ATOM 4199 N N . GLY B 1 230 ? 16.594 0.036 -7.457 1 98.06 230 GLY B N 1
ATOM 4200 C CA . GLY B 1 230 ? 15.633 0.995 -6.957 1 98.06 230 GLY B CA 1
ATOM 4201 C C . GLY B 1 230 ? 15.672 1.149 -5.445 1 98.06 230 GLY B C 1
ATOM 4202 O O . GLY B 1 230 ? 16.422 0.449 -4.766 1 98.06 230 GLY B O 1
ATOM 4203 N N . VAL B 1 231 ? 14.883 2.043 -4.949 1 98.88 231 VAL B N 1
ATOM 4204 C CA . VAL B 1 231 ? 14.914 2.322 -3.52 1 98.88 231 VAL B CA 1
ATOM 4205 C C . VAL B 1 231 ? 13.828 1.509 -2.812 1 98.88 231 VAL B C 1
ATOM 4207 O O . VAL B 1 231 ? 12.844 1.099 -3.434 1 98.88 231 VAL B O 1
ATOM 4210 N N . ASP B 1 232 ? 14 1.266 -1.488 1 98.69 232 ASP B N 1
ATOM 4211 C CA . ASP B 1 232 ? 12.992 0.582 -0.674 1 98.69 232 ASP B CA 1
ATOM 4212 C C . ASP B 1 232 ? 11.734 1.429 -0.528 1 98.69 232 ASP B C 1
ATOM 4214 O O . ASP B 1 232 ? 10.617 0.907 -0.59 1 98.69 232 ASP B O 1
ATOM 4218 N N . TYR B 1 233 ? 11.977 2.74 -0.309 1 98.94 233 TYR B N 1
ATOM 4219 C CA . TYR B 1 233 ? 10.891 3.695 -0.112 1 98.94 233 TYR B CA 1
ATOM 4220 C C . TYR B 1 233 ? 11.117 4.953 -0.942 1 98.94 233 TYR B C 1
ATOM 4222 O O . TYR B 1 233 ? 12.242 5.441 -1.053 1 98.94 233 TYR B O 1
ATOM 4230 N N . ALA B 1 234 ? 10.102 5.461 -1.543 1 98.94 234 ALA B N 1
ATOM 4231 C CA . ALA B 1 234 ? 10.133 6.746 -2.232 1 98.94 234 ALA B CA 1
ATOM 4232 C C . ALA B 1 234 ? 9.016 7.66 -1.741 1 98.94 234 ALA B C 1
ATOM 4234 O O . ALA B 1 234 ? 7.855 7.242 -1.649 1 98.94 234 ALA B O 1
ATOM 4235 N N . PHE B 1 235 ? 9.344 8.867 -1.398 1 98.94 235 PHE B N 1
ATOM 4236 C CA . PHE B 1 235 ? 8.391 9.852 -0.901 1 98.94 235 PHE B CA 1
ATOM 4237 C C . PHE B 1 235 ? 8.25 11.016 -1.877 1 98.94 235 PHE B C 1
ATOM 4239 O O . PHE B 1 235 ? 9.234 11.68 -2.205 1 98.94 235 PHE B O 1
ATOM 4246 N N . GLU B 1 236 ? 7.074 11.242 -2.354 1 98.81 236 GLU B N 1
ATOM 4247 C CA . GLU B 1 236 ? 6.777 12.398 -3.193 1 98.81 236 GLU B CA 1
ATOM 4248 C C . GLU B 1 236 ? 6.238 13.562 -2.363 1 98.81 236 GLU B C 1
ATOM 4250 O O . GLU B 1 236 ? 5.164 13.461 -1.771 1 98.81 236 GLU B O 1
ATOM 4255 N N . ALA B 1 237 ? 6.957 14.664 -2.273 1 97.56 237 ALA B N 1
ATOM 4256 C CA . ALA B 1 237 ? 6.605 15.758 -1.374 1 97.56 237 ALA B CA 1
ATOM 4257 C C . ALA B 1 237 ? 6.348 17.047 -2.152 1 97.56 237 ALA B C 1
ATOM 4259 O O . ALA B 1 237 ? 6.449 18.141 -1.599 1 97.56 237 ALA B O 1
ATOM 4260 N N . ILE B 1 238 ? 6.07 16.969 -3.412 1 94.5 238 ILE B N 1
ATOM 4261 C CA . ILE B 1 238 ? 5.809 18.141 -4.246 1 94.5 238 ILE B CA 1
ATOM 4262 C C . ILE B 1 238 ? 4.316 18.219 -4.566 1 94.5 238 ILE B C 1
ATOM 4264 O O . ILE B 1 238 ? 3.709 19.281 -4.461 1 94.5 238 ILE B O 1
ATOM 4268 N N . GLY B 1 239 ? 3.75 17.109 -4.996 1 93.69 239 GLY B N 1
ATOM 4269 C CA . GLY B 1 239 ? 2.34 17.062 -5.352 1 93.69 239 GLY B CA 1
ATOM 4270 C C . GLY B 1 239 ? 2.096 17.234 -6.84 1 93.69 239 GLY B C 1
ATOM 4271 O O . GLY B 1 239 ? 1.162 17.922 -7.246 1 93.69 239 GLY B O 1
ATOM 4272 N N . LEU B 1 240 ? 2.947 16.625 -7.68 1 94.94 240 LEU B N 1
ATOM 4273 C CA . LEU B 1 240 ? 2.746 16.625 -9.125 1 94.94 240 LEU B CA 1
ATOM 4274 C C . LEU B 1 240 ? 2.584 15.211 -9.656 1 94.94 240 LEU B C 1
ATOM 4276 O O . LEU B 1 240 ? 3.248 14.289 -9.18 1 94.94 240 LEU B O 1
ATOM 4280 N N . PRO B 1 241 ? 1.73 15.07 -10.695 1 95.5 241 PRO B N 1
ATOM 4281 C CA . PRO B 1 241 ? 1.484 13.727 -11.219 1 95.5 241 PRO B CA 1
ATOM 4282 C C . PRO B 1 241 ? 2.764 13.031 -11.672 1 95.5 241 PRO B C 1
ATOM 4284 O O . PRO B 1 241 ? 3.023 11.891 -11.281 1 95.5 241 PRO B O 1
ATOM 4287 N N . PHE B 1 242 ? 3.609 13.719 -12.406 1 96 242 PHE B N 1
ATOM 4288 C CA . PHE B 1 242 ? 4.766 13.055 -12.992 1 96 242 PHE B CA 1
ATOM 4289 C C . PHE B 1 242 ? 5.797 12.711 -11.922 1 96 242 PHE B C 1
ATOM 4291 O O . PHE B 1 242 ? 6.543 11.742 -12.062 1 96 242 PHE B O 1
ATOM 4298 N N . THR B 1 243 ? 5.863 13.477 -10.82 1 97.75 243 THR B N 1
ATOM 4299 C CA . THR B 1 243 ? 6.801 13.141 -9.75 1 97.75 243 THR B CA 1
ATOM 4300 C C . THR B 1 243 ? 6.297 11.938 -8.953 1 97.75 243 THR B C 1
ATOM 4302 O O . THR B 1 243 ? 7.094 11.133 -8.469 1 97.75 243 THR B O 1
ATOM 4305 N N . ILE B 1 244 ? 4.98 11.867 -8.805 1 98.19 244 ILE B N 1
ATOM 4306 C CA . ILE B 1 244 ? 4.406 10.695 -8.148 1 98.19 244 ILE B CA 1
ATOM 4307 C C . ILE B 1 244 ? 4.684 9.445 -8.969 1 98.19 244 ILE B C 1
ATOM 4309 O O . ILE B 1 244 ? 5.117 8.422 -8.438 1 98.19 244 ILE B O 1
ATOM 4313 N N . GLU B 1 245 ? 4.434 9.531 -10.258 1 98.19 245 GLU B N 1
ATOM 4314 C CA . GLU B 1 245 ? 4.699 8.422 -11.164 1 98.19 245 GLU B CA 1
ATOM 4315 C C . GLU B 1 245 ? 6.172 8.023 -11.133 1 98.19 245 GLU B C 1
ATOM 4317 O O . GLU B 1 245 ? 6.5 6.832 -11.133 1 98.19 245 GLU B O 1
ATOM 4322 N N . ALA B 1 246 ? 7.043 8.969 -11.07 1 98.12 246 ALA B N 1
ATOM 4323 C CA . ALA B 1 246 ? 8.477 8.711 -11.016 1 98.12 246 ALA B CA 1
ATOM 4324 C C . ALA B 1 246 ? 8.859 7.996 -9.719 1 98.12 246 ALA B C 1
ATOM 4326 O O . ALA B 1 246 ? 9.711 7.102 -9.719 1 98.12 246 ALA B O 1
ATOM 4327 N N . CYS B 1 247 ? 8.273 8.438 -8.594 1 98.62 247 CYS B N 1
ATOM 4328 C CA . CYS B 1 247 ? 8.523 7.758 -7.328 1 98.62 247 CYS B CA 1
ATOM 4329 C C . CYS B 1 247 ? 8.133 6.289 -7.41 1 98.62 247 CYS B C 1
ATOM 4331 O O . CYS B 1 247 ? 8.891 5.414 -6.98 1 98.62 247 CYS B O 1
ATOM 4333 N N . TYR B 1 248 ? 7.008 6.066 -7.996 1 98.31 248 TYR B N 1
ATOM 4334 C CA . TYR B 1 248 ? 6.52 4.703 -8.172 1 98.31 248 TYR B CA 1
ATOM 4335 C C . TYR B 1 248 ? 7.484 3.885 -9.023 1 98.31 248 TYR B C 1
ATOM 4337 O O . TYR B 1 248 ? 7.754 2.719 -8.719 1 98.31 248 TYR B O 1
ATOM 4345 N N . GLU B 1 249 ? 7.965 4.441 -10.031 1 98 249 GLU B N 1
ATOM 4346 C CA . GLU B 1 249 ? 8.875 3.748 -10.945 1 98 249 GLU B CA 1
ATOM 4347 C C . GLU B 1 249 ? 10.234 3.514 -10.297 1 98 249 GLU B C 1
ATOM 4349 O O . GLU B 1 249 ? 10.93 2.549 -10.625 1 98 249 GLU B O 1
ATOM 4354 N N . ALA B 1 250 ? 10.578 4.316 -9.328 1 98.69 250 ALA B N 1
ATOM 4355 C CA . ALA B 1 250 ? 11.93 4.324 -8.773 1 98.69 250 ALA B CA 1
ATOM 4356 C C . ALA B 1 250 ? 12.07 3.301 -7.648 1 98.69 250 ALA B C 1
ATOM 4358 O O . ALA B 1 250 ? 13.18 2.99 -7.215 1 98.69 250 ALA B O 1
ATOM 4359 N N . ILE B 1 251 ? 10.984 2.807 -7.137 1 98.69 251 ILE B N 1
ATOM 4360 C CA . ILE B 1 251 ? 11.094 1.869 -6.023 1 98.69 251 ILE B CA 1
ATOM 4361 C C . ILE B 1 251 ? 11.477 0.487 -6.551 1 98.69 251 ILE B C 1
ATOM 4363 O O . ILE B 1 251 ? 11.188 0.154 -7.703 1 98.69 251 ILE B O 1
ATOM 4367 N N . ARG B 1 252 ? 12.109 -0.292 -5.738 1 97.81 252 ARG B N 1
ATOM 4368 C CA . ARG B 1 252 ? 12.508 -1.661 -6.055 1 97.81 252 ARG B CA 1
ATOM 4369 C C . ARG B 1 252 ? 11.305 -2.604 -6 1 97.81 252 ARG B C 1
ATOM 4371 O O . ARG B 1 252 ? 10.227 -2.219 -5.547 1 97.81 252 ARG B O 1
ATOM 4378 N N . ARG B 1 253 ? 11.5 -3.904 -6.516 1 96.94 253 ARG B N 1
ATOM 4379 C CA . ARG B 1 253 ? 10.516 -4.957 -6.258 1 96.94 253 ARG B CA 1
ATOM 4380 C C . ARG B 1 253 ? 10.211 -5.066 -4.77 1 96.94 253 ARG B C 1
ATOM 4382 O O . ARG B 1 253 ? 11.133 -5.105 -3.945 1 96.94 253 ARG B O 1
ATOM 4389 N N . GLY B 1 254 ? 8.953 -5.008 -4.488 1 97.5 254 GLY B N 1
ATOM 4390 C CA . GLY B 1 254 ? 8.531 -5.074 -3.094 1 97.5 254 GLY B CA 1
ATOM 4391 C C . GLY B 1 254 ? 8.633 -3.738 -2.379 1 97.5 254 GLY B C 1
ATOM 4392 O O . GLY B 1 254 ? 8.414 -3.66 -1.168 1 97.5 254 GLY B O 1
ATOM 4393 N N . GLY B 1 255 ? 8.977 -2.654 -3.107 1 98.31 255 GLY B N 1
ATOM 4394 C CA . GLY B 1 255 ? 9.164 -1.345 -2.502 1 98.31 255 GLY B CA 1
ATOM 4395 C C . GLY B 1 255 ? 7.863 -0.586 -2.309 1 98.31 255 GLY B C 1
ATOM 4396 O O . GLY B 1 255 ? 6.801 -1.044 -2.734 1 98.31 255 GLY B O 1
ATOM 4397 N N . THR B 1 256 ? 7.945 0.603 -1.641 1 98.81 256 THR B N 1
ATOM 4398 C CA . THR B 1 256 ? 6.773 1.412 -1.323 1 98.81 256 THR B CA 1
ATOM 4399 C C . THR B 1 256 ? 6.988 2.863 -1.743 1 98.81 256 THR B C 1
ATOM 4401 O O . THR B 1 256 ? 7.973 3.49 -1.35 1 98.81 256 THR B O 1
ATOM 4404 N N . ALA B 1 257 ? 6.105 3.348 -2.584 1 98.81 257 ALA B N 1
ATOM 4405 C CA . ALA B 1 257 ? 6.031 4.773 -2.889 1 98.81 257 ALA B CA 1
ATOM 4406 C C . ALA B 1 257 ? 4.941 5.453 -2.066 1 98.81 257 ALA B C 1
ATOM 4408 O O . ALA B 1 257 ? 3.834 4.926 -1.934 1 98.81 257 ALA B O 1
ATOM 4409 N N . VAL B 1 258 ? 5.238 6.594 -1.487 1 98.88 258 VAL B N 1
ATOM 4410 C CA . VAL B 1 258 ? 4.336 7.305 -0.587 1 98.88 258 VAL B CA 1
ATOM 4411 C C . VAL B 1 258 ? 3.99 8.672 -1.175 1 98.88 258 VAL B C 1
ATOM 4413 O O . VAL B 1 258 ? 4.883 9.469 -1.476 1 98.88 258 VAL B O 1
ATOM 4416 N N . VAL B 1 259 ? 2.74 8.891 -1.328 1 98.56 259 VAL B N 1
ATOM 4417 C CA . VAL B 1 259 ? 2.256 10.195 -1.767 1 98.56 259 VAL B CA 1
ATOM 4418 C C . VAL B 1 259 ? 2.02 11.094 -0.554 1 98.56 259 VAL B C 1
ATOM 4420 O O . VAL B 1 259 ? 1.031 10.93 0.164 1 98.56 259 VAL B O 1
ATOM 4423 N N . VAL B 1 260 ? 2.887 12.102 -0.398 1 97.81 260 VAL B N 1
ATOM 4424 C CA . VAL B 1 260 ? 2.807 13.008 0.738 1 97.81 260 VAL B CA 1
ATOM 4425 C C . VAL B 1 260 ? 2.336 14.383 0.266 1 97.81 260 VAL B C 1
ATOM 4427 O O . VAL B 1 260 ? 1.525 15.031 0.932 1 97.81 260 VAL B O 1
ATOM 4430 N N . GLY B 1 261 ? 2.865 14.789 -0.881 1 93.31 261 GLY B N 1
ATOM 4431 C CA . GLY B 1 261 ? 2.539 16.094 -1.416 1 93.31 261 GLY B CA 1
ATOM 4432 C C . GLY B 1 261 ? 1.074 16.25 -1.785 1 93.31 261 GLY B C 1
ATOM 4433 O O . GLY B 1 261 ? 0.453 15.297 -2.268 1 93.31 261 GLY B O 1
ATOM 4434 N N . GLN B 1 262 ? 0.589 17.391 -1.566 1 86.56 262 GLN B N 1
ATOM 4435 C CA . GLN B 1 262 ? -0.808 17.672 -1.888 1 86.56 262 GLN B CA 1
ATOM 4436 C C . GLN B 1 262 ? -0.971 18.047 -3.357 1 86.56 262 GLN B C 1
ATOM 4438 O O . GLN B 1 262 ? -0.358 19 -3.83 1 86.56 262 GLN B O 1
ATOM 4443 N N . VAL B 1 263 ? -1.771 17.266 -3.984 1 86.88 263 VAL B N 1
ATOM 4444 C CA . VAL B 1 263 ? -1.98 17.406 -5.418 1 86.88 263 VAL B CA 1
ATOM 4445 C C . VAL B 1 263 ? -3.207 18.281 -5.676 1 86.88 263 VAL B C 1
ATOM 4447 O O . VAL B 1 263 ? -4.109 18.359 -4.836 1 86.88 263 VAL B O 1
ATOM 4450 N N . ALA B 1 264 ? -3.125 19.016 -6.785 1 84.62 264 ALA B N 1
ATOM 4451 C CA . ALA B 1 264 ? -4.273 19.828 -7.168 1 84.62 264 ALA B CA 1
ATOM 4452 C C . ALA B 1 264 ? -5.508 18.953 -7.402 1 84.62 264 ALA B C 1
ATOM 4454 O O . ALA B 1 264 ? -5.391 17.797 -7.797 1 84.62 264 ALA B O 1
ATOM 4455 N N . ASP B 1 265 ? -6.629 19.578 -7.145 1 82.81 265 ASP B N 1
ATOM 4456 C CA . ASP B 1 265 ? -7.891 18.875 -7.332 1 82.81 265 ASP B CA 1
ATOM 4457 C C . ASP B 1 265 ? -8.062 18.422 -8.781 1 82.81 265 ASP B C 1
ATOM 4459 O O . ASP B 1 265 ? -7.746 19.172 -9.711 1 82.81 265 ASP B O 1
ATOM 4463 N N . GLY B 1 266 ? -8.523 17.141 -8.945 1 84.94 266 GLY B N 1
ATOM 4464 C CA . GLY B 1 266 ? -8.953 16.688 -10.258 1 84.94 266 GLY B CA 1
ATOM 4465 C C . GLY B 1 266 ? -7.832 16.094 -11.086 1 84.94 266 GLY B C 1
ATOM 4466 O O . GLY B 1 266 ? -8.078 15.516 -12.148 1 84.94 266 GLY B O 1
ATOM 4467 N N . VAL B 1 267 ? -6.629 16.25 -10.578 1 89.19 267 VAL B N 1
ATOM 4468 C CA . VAL B 1 267 ? -5.5 15.68 -11.312 1 89.19 267 VAL B CA 1
ATOM 4469 C C . VAL B 1 267 ? -5.422 14.18 -11.055 1 89.19 267 VAL B C 1
ATOM 4471 O O . VAL B 1 267 ? -5.832 13.703 -10 1 89.19 267 VAL B O 1
ATOM 4474 N N . LYS B 1 268 ? -4.949 13.43 -12.148 1 95.5 268 LYS B N 1
ATOM 4475 C CA . LYS B 1 268 ? -4.801 11.977 -12.023 1 95.5 268 LYS B CA 1
ATOM 4476 C C . LYS B 1 268 ? -3.377 11.539 -12.352 1 95.5 268 LYS B C 1
ATOM 4478 O O . LYS B 1 268 ? -2.621 12.289 -12.977 1 95.5 268 LYS B O 1
ATOM 4483 N N . ILE B 1 269 ? -3.035 10.43 -11.836 1 96.62 269 ILE B N 1
ATOM 4484 C CA . ILE B 1 269 ? -1.759 9.828 -12.203 1 96.62 269 ILE B CA 1
ATOM 4485 C C . ILE B 1 269 ? -2.002 8.523 -12.961 1 96.62 269 ILE B C 1
ATOM 4487 O O . ILE B 1 269 ? -3.064 7.91 -12.828 1 96.62 269 ILE B O 1
ATOM 4491 N N . SER B 1 270 ? -1.036 8.188 -13.758 1 96.38 270 SER B N 1
ATOM 4492 C CA . SER B 1 270 ? -1.064 6.957 -14.539 1 96.38 270 SER B CA 1
ATOM 4493 C C . SER B 1 270 ? 0.023 5.988 -14.086 1 96.38 270 SER B C 1
ATOM 4495 O O . SER B 1 270 ? 1.204 6.344 -14.062 1 96.38 270 SER B O 1
ATOM 4497 N N . ILE B 1 271 ? -0.379 4.766 -13.695 1 95.81 271 ILE B N 1
ATOM 4498 C CA . ILE B 1 271 ? 0.625 3.789 -13.281 1 95.81 271 ILE B CA 1
ATOM 4499 C C . ILE B 1 271 ? 0.382 2.465 -14.008 1 95.81 271 ILE B C 1
ATOM 4501 O O . ILE B 1 271 ? -0.719 2.213 -14.5 1 95.81 271 ILE B O 1
ATOM 4505 N N . ASP B 1 272 ? 1.423 1.681 -14.172 1 94.12 272 ASP B N 1
ATOM 4506 C CA . ASP B 1 272 ? 1.354 0.344 -14.75 1 94.12 272 ASP B CA 1
ATOM 4507 C C . ASP B 1 272 ? 0.964 -0.694 -13.703 1 94.12 272 ASP B C 1
ATOM 4509 O O . ASP B 1 272 ? 1.767 -1.036 -12.828 1 94.12 272 ASP B O 1
ATOM 4513 N N . PRO B 1 273 ? -0.242 -1.208 -13.812 1 92.69 273 PRO B N 1
ATOM 4514 C CA . PRO B 1 273 ? -0.68 -2.143 -12.773 1 92.69 273 PRO B CA 1
ATOM 4515 C C . PRO B 1 273 ? -0.039 -3.521 -12.914 1 92.69 273 PRO B C 1
ATOM 4517 O O . PRO B 1 273 ? -0.038 -4.305 -11.961 1 92.69 273 PRO B O 1
ATOM 4520 N N . PHE B 1 274 ? 0.463 -3.869 -14.055 1 91.06 274 PHE B N 1
ATOM 4521 C CA . PHE B 1 274 ? 1.149 -5.145 -14.227 1 91.06 274 PHE B CA 1
ATOM 4522 C C . PHE B 1 274 ? 2.406 -5.203 -13.359 1 91.06 274 PHE B C 1
ATOM 4524 O O . PHE B 1 274 ? 2.656 -6.203 -12.688 1 91.06 274 PHE B O 1
ATOM 4531 N N . VAL B 1 275 ? 3.115 -4.094 -13.383 1 92.94 275 VAL B N 1
ATOM 4532 C CA . VAL B 1 275 ? 4.34 -4.004 -12.602 1 92.94 275 VAL B CA 1
ATOM 4533 C C . VAL B 1 275 ? 4.004 -4.051 -11.109 1 92.94 275 VAL B C 1
ATOM 4535 O O . VAL B 1 275 ? 4.758 -4.609 -10.312 1 92.94 275 VAL B O 1
ATOM 4538 N N . MET B 1 276 ? 2.85 -3.51 -10.742 1 95.31 276 MET B N 1
ATOM 4539 C CA . MET B 1 276 ? 2.428 -3.477 -9.344 1 95.31 276 MET B CA 1
ATOM 4540 C C . MET B 1 276 ? 2.221 -4.887 -8.805 1 95.31 276 MET B C 1
ATOM 4542 O O . MET B 1 276 ? 2.762 -5.242 -7.758 1 95.31 276 MET B O 1
ATOM 4546 N N . SER B 1 277 ? 1.445 -5.691 -9.469 1 94.62 277 SER B N 1
ATOM 4547 C CA . SER B 1 277 ? 1.185 -7.055 -9.016 1 94.62 277 SER B CA 1
ATOM 4548 C C . SER B 1 277 ? 2.424 -7.93 -9.156 1 94.62 277 SER B C 1
ATOM 4550 O O . SER B 1 277 ? 2.801 -8.633 -8.219 1 94.62 277 SER B O 1
ATOM 4552 N N . ASP B 1 278 ? 3.129 -7.809 -10.281 1 93.31 278 ASP B N 1
ATOM 4553 C CA . ASP B 1 278 ? 4.277 -8.656 -10.586 1 93.31 278 ASP B CA 1
ATOM 4554 C C . ASP B 1 278 ? 5.41 -8.43 -9.586 1 93.31 278 ASP B C 1
ATOM 4556 O O . ASP B 1 278 ? 6.082 -9.375 -9.18 1 93.31 278 ASP B O 1
ATOM 4560 N N . GLN B 1 279 ? 5.566 -7.141 -9.219 1 95.94 279 GLN B N 1
ATOM 4561 C CA . GLN B 1 279 ? 6.707 -6.793 -8.383 1 95.94 279 GLN B CA 1
ATOM 4562 C C . GLN B 1 279 ? 6.266 -6.445 -6.961 1 95.94 279 GLN B C 1
ATOM 4564 O O . GLN B 1 279 ? 7.07 -5.996 -6.145 1 95.94 279 GLN B O 1
ATOM 4569 N N . GLU B 1 280 ? 4.988 -6.645 -6.703 1 97.56 280 GLU B N 1
ATOM 4570 C CA . GLU B 1 280 ? 4.422 -6.355 -5.391 1 97.56 280 GLU B CA 1
ATOM 4571 C C . GLU B 1 280 ? 4.781 -4.945 -4.934 1 97.56 280 GLU B C 1
ATOM 4573 O O . GLU B 1 280 ? 5.215 -4.746 -3.797 1 97.56 280 GLU B O 1
ATOM 4578 N N . LYS B 1 281 ? 4.703 -4.012 -5.91 1 98.06 281 LYS B N 1
ATOM 4579 C CA . LYS B 1 281 ? 4.906 -2.607 -5.562 1 98.06 281 LYS B CA 1
ATOM 4580 C C . LYS B 1 281 ? 3.705 -2.045 -4.812 1 98.06 281 LYS B C 1
ATOM 4582 O O . LYS B 1 281 ? 2.574 -2.492 -5.012 1 98.06 281 LYS B O 1
ATOM 4587 N N . ARG B 1 282 ? 3.967 -1.11 -3.967 1 98.38 282 ARG B N 1
ATOM 4588 C CA . ARG B 1 282 ? 2.932 -0.452 -3.176 1 98.38 282 ARG B CA 1
ATOM 4589 C C . ARG B 1 282 ? 2.93 1.053 -3.422 1 98.38 282 ARG B C 1
ATOM 4591 O O . ARG B 1 282 ? 3.99 1.678 -3.486 1 98.38 282 ARG B O 1
ATOM 4598 N N . LEU B 1 283 ? 1.809 1.596 -3.633 1 98.62 283 LEU B N 1
ATOM 4599 C CA . LEU B 1 283 ? 1.555 3.031 -3.697 1 98.62 283 LEU B CA 1
ATOM 4600 C C . LEU B 1 283 ? 0.544 3.451 -2.635 1 98.62 283 LEU B C 1
ATOM 4602 O O . LEU B 1 283 ? -0.623 3.057 -2.691 1 98.62 283 LEU B O 1
ATOM 4606 N N . ILE B 1 284 ? 1.05 4.289 -1.604 1 98.56 284 ILE B N 1
ATOM 4607 C CA . ILE B 1 284 ? 0.179 4.551 -0.463 1 98.56 284 ILE B CA 1
ATOM 4608 C C . ILE B 1 284 ? 0.142 6.051 -0.175 1 98.56 284 ILE B C 1
ATOM 4610 O O . ILE B 1 284 ? 1.062 6.781 -0.545 1 98.56 284 ILE B O 1
ATOM 4614 N N . GLY B 1 285 ? -0.896 6.422 0.432 1 98.31 285 GLY B N 1
ATOM 4615 C CA . GLY B 1 285 ? -1.065 7.824 0.774 1 98.31 285 GLY B CA 1
ATOM 4616 C C . GLY B 1 285 ? -0.704 8.133 2.215 1 98.31 285 GLY B C 1
ATOM 4617 O O . GLY B 1 285 ? -0.915 7.309 3.105 1 98.31 285 GLY B O 1
ATOM 4618 N N . SER B 1 286 ? -0.215 9.312 2.418 1 98.25 286 SER B N 1
ATOM 4619 C CA . SER B 1 286 ? 0.075 9.82 3.754 1 98.25 286 SER B CA 1
ATOM 4620 C C . SER B 1 286 ? -0.619 11.156 4.004 1 98.25 286 SER B C 1
ATOM 4622 O O . SER B 1 286 ? -0.409 12.117 3.26 1 98.25 286 SER B O 1
ATOM 4624 N N . ASN B 1 287 ? -1.449 11.188 4.961 1 97.19 287 ASN B N 1
ATOM 4625 C CA . ASN B 1 287 ? -2.078 12.414 5.422 1 97.19 287 ASN B CA 1
ATOM 4626 C C . ASN B 1 287 ? -1.532 12.852 6.777 1 97.19 287 ASN B C 1
ATOM 4628 O O . ASN B 1 287 ? -1.605 12.102 7.754 1 97.19 287 ASN B O 1
ATOM 4632 N N . TYR B 1 288 ? -0.949 14.078 6.777 1 97.62 288 TYR B N 1
ATOM 4633 C CA . TYR B 1 288 ? -0.478 14.633 8.039 1 97.62 288 TYR B CA 1
ATOM 4634 C C . TYR B 1 288 ? 0.452 13.664 8.75 1 97.62 288 TYR B C 1
ATOM 4636 O O . TYR B 1 288 ? 0.433 13.562 9.984 1 97.62 288 TYR B O 1
ATOM 4644 N N . GLY B 1 289 ? 1.195 12.781 7.879 1 98.19 289 GLY B N 1
ATOM 4645 C CA . GLY B 1 289 ? 2.16 11.828 8.398 1 98.19 289 GLY B CA 1
ATOM 4646 C C . GLY B 1 289 ? 1.519 10.688 9.164 1 98.19 289 GLY B C 1
ATOM 4647 O O . GLY B 1 289 ? 2.15 10.078 10.031 1 98.19 289 GLY B O 1
ATOM 4648 N N . SER B 1 290 ? 0.214 10.492 8.93 1 98.31 290 SER B N 1
ATOM 4649 C CA . SER B 1 290 ? -0.502 9.5 9.727 1 98.31 290 SER B CA 1
ATOM 4650 C C . SER B 1 290 ? -0.248 9.703 11.219 1 98.31 290 SER B C 1
ATOM 4652 O O . SER B 1 290 ? -0.023 8.742 11.953 1 98.31 290 SER B O 1
ATOM 4654 N N . SER B 1 291 ? -0.268 10.914 11.672 1 97.81 291 SER B N 1
ATOM 4655 C CA . SER B 1 291 ? 0.195 11.242 13.016 1 97.81 291 SER B CA 1
ATOM 4656 C C . SER B 1 291 ? -0.897 11.008 14.047 1 97.81 291 SER B C 1
ATOM 4658 O O . SER B 1 291 ? -2.086 11.062 13.727 1 97.81 291 SER B O 1
ATOM 4660 N N . ARG B 1 292 ? -0.485 10.602 15.242 1 98.12 292 ARG B N 1
ATOM 4661 C CA . ARG B 1 292 ? -1.212 10.75 16.5 1 98.12 292 ARG B CA 1
ATOM 4662 C C . ARG B 1 292 ? -0.74 11.984 17.25 1 98.12 292 ARG B C 1
ATOM 4664 O O . ARG B 1 292 ? 0.183 11.906 18.062 1 98.12 292 ARG B O 1
ATOM 4671 N N . GLN B 1 293 ? -1.411 13.094 16.984 1 97.56 293 GLN B N 1
ATOM 4672 C CA . GLN B 1 293 ? -0.861 14.406 17.312 1 97.56 293 GLN B CA 1
ATOM 4673 C C . GLN B 1 293 ? -0.521 14.516 18.781 1 97.56 293 GLN B C 1
ATOM 4675 O O . GLN B 1 293 ? 0.555 15 19.156 1 97.56 293 GLN B O 1
ATOM 4680 N N . SER B 1 294 ? -1.367 14 19.656 1 97 294 SER B N 1
ATOM 4681 C CA . SER B 1 294 ? -1.175 14.125 21.094 1 97 294 SER B CA 1
ATOM 4682 C C . SER B 1 294 ? 0.065 13.359 21.547 1 97 294 SER B C 1
ATOM 4684 O O . SER B 1 294 ? 0.575 13.602 22.641 1 97 294 SER B O 1
ATOM 4686 N N . ILE B 1 295 ? 0.55 12.477 20.688 1 97.69 295 ILE B N 1
ATOM 4687 C CA . ILE B 1 295 ? 1.73 11.68 21.016 1 97.69 295 ILE B CA 1
ATOM 4688 C C . ILE B 1 295 ? 2.926 12.188 20.203 1 97.69 295 ILE B C 1
ATOM 4690 O O . ILE B 1 295 ? 4.004 12.422 20.766 1 97.69 295 ILE B O 1
ATOM 4694 N N . ASP B 1 296 ? 2.678 12.461 18.969 1 98.44 296 ASP B N 1
ATOM 4695 C CA . ASP B 1 296 ? 3.777 12.711 18.047 1 98.44 296 ASP B CA 1
ATOM 4696 C C . ASP B 1 296 ? 4.324 14.125 18.203 1 98.44 296 ASP B C 1
ATOM 4698 O O . ASP B 1 296 ? 5.531 14.352 18.094 1 98.44 296 ASP B O 1
ATOM 4702 N N . PHE B 1 297 ? 3.443 15.133 18.438 1 98.75 297 PHE B N 1
ATOM 4703 C CA . PHE B 1 297 ? 3.926 16.5 18.547 1 98.75 297 PHE B CA 1
ATOM 4704 C C . PHE B 1 297 ? 4.914 16.641 19.703 1 98.75 297 PHE B C 1
ATOM 4706 O O . PHE B 1 297 ? 6.043 17.094 19.516 1 98.75 297 PHE B O 1
ATOM 4713 N N . PRO B 1 298 ? 4.504 16.188 20.922 1 98.69 298 PRO B N 1
ATOM 4714 C CA . PRO B 1 298 ? 5.469 16.281 22.031 1 98.69 298 PRO B CA 1
ATOM 4715 C C . PRO B 1 298 ? 6.746 15.484 21.766 1 98.69 298 PRO B C 1
ATOM 4717 O O . PRO B 1 298 ? 7.84 15.93 22.109 1 98.69 298 PRO B O 1
ATOM 4720 N N . LYS B 1 299 ? 6.613 14.352 21.094 1 98.62 299 LYS B N 1
ATOM 4721 C CA . LYS B 1 299 ? 7.781 13.531 20.781 1 98.62 299 LYS B CA 1
ATOM 4722 C C . LYS B 1 299 ? 8.742 14.266 19.859 1 98.62 299 LYS B C 1
ATOM 4724 O O . LYS B 1 299 ? 9.953 14.242 20.062 1 98.62 299 LYS B O 1
ATOM 4729 N N . ILE B 1 300 ? 8.211 14.914 18.859 1 98.88 300 ILE B N 1
ATOM 4730 C CA . ILE B 1 300 ? 9.023 15.656 17.906 1 98.88 300 ILE B CA 1
ATOM 4731 C C . ILE B 1 300 ? 9.703 16.828 18.609 1 98.88 300 ILE B C 1
ATOM 4733 O O . ILE B 1 300 ? 10.883 17.094 18.375 1 98.88 300 ILE B O 1
ATOM 4737 N N . ILE B 1 301 ? 8.969 17.453 19.484 1 98.81 301 ILE B N 1
ATOM 4738 C CA . ILE B 1 301 ? 9.539 18.562 20.25 1 98.81 301 ILE B CA 1
ATOM 4739 C C . ILE B 1 301 ? 10.672 18.062 21.125 1 98.81 301 ILE B C 1
ATOM 4741 O O . ILE B 1 301 ? 11.727 18.703 21.219 1 98.81 301 ILE B O 1
ATOM 4745 N N . ASP B 1 302 ? 10.5 16.891 21.797 1 98.69 302 ASP B N 1
ATOM 4746 C CA . ASP B 1 302 ? 11.562 16.312 22.609 1 98.69 302 ASP B CA 1
ATOM 4747 C C . ASP B 1 302 ? 12.805 16.031 21.75 1 98.69 302 ASP B C 1
ATOM 4749 O O . ASP B 1 302 ? 13.93 16.312 22.172 1 98.69 302 ASP B O 1
ATOM 4753 N N . LEU B 1 303 ? 12.609 15.484 20.594 1 98.75 303 LEU B N 1
ATOM 4754 C CA . LEU B 1 303 ? 13.711 15.172 19.688 1 98.75 303 LEU B CA 1
ATOM 4755 C C . LEU B 1 303 ? 14.43 16.453 19.25 1 98.75 303 LEU B C 1
ATOM 4757 O O . LEU B 1 303 ? 15.656 16.453 19.109 1 98.75 303 LEU B O 1
ATOM 4761 N N . TYR B 1 304 ? 13.68 17.453 19.047 1 98.69 304 TYR B N 1
ATOM 4762 C CA . TYR B 1 304 ? 14.25 18.766 18.703 1 98.69 304 TYR B CA 1
ATOM 4763 C C . TYR B 1 304 ? 15.109 19.281 19.844 1 98.69 304 TYR B C 1
ATOM 4765 O O . TYR B 1 304 ? 16.266 19.672 19.641 1 98.69 304 TYR B O 1
ATOM 4773 N N . MET B 1 305 ? 14.531 19.219 20.984 1 98.62 305 MET B N 1
ATOM 4774 C CA . MET B 1 305 ? 15.227 19.734 22.156 1 98.62 305 MET B CA 1
ATOM 4775 C C . MET B 1 305 ? 16.484 18.922 22.453 1 98.62 305 MET B C 1
ATOM 4777 O O . MET B 1 305 ? 17.422 19.438 23.062 1 98.62 305 MET B O 1
ATOM 4781 N N . GLU B 1 306 ? 16.594 17.719 21.938 1 98.06 306 GLU B N 1
ATOM 4782 C CA . GLU B 1 306 ? 17.75 16.844 22.125 1 98.06 306 GLU B CA 1
ATOM 4783 C C . GLU B 1 306 ? 18.703 16.938 20.938 1 98.06 306 GLU B C 1
ATOM 4785 O O . GLU B 1 306 ? 19.734 16.25 20.906 1 98.06 306 GLU B O 1
ATOM 4790 N N . GLY B 1 307 ? 18.359 17.688 19.953 1 97.81 307 GLY B N 1
ATOM 4791 C CA . GLY B 1 307 ? 19.25 17.953 18.828 1 97.81 307 GLY B CA 1
ATOM 4792 C C . GLY B 1 307 ? 19.125 16.906 17.734 1 97.81 307 GLY B C 1
ATOM 4793 O O . GLY B 1 307 ? 19.938 16.891 16.797 1 97.81 307 GLY B O 1
ATOM 4794 N N . LYS B 1 308 ? 18.125 16.094 17.75 1 98.12 308 LYS B N 1
ATOM 4795 C CA . LYS B 1 308 ? 17.969 15.016 16.781 1 98.12 308 LYS B CA 1
ATOM 4796 C C . LYS B 1 308 ? 17.125 15.469 15.594 1 98.12 308 LYS B C 1
ATOM 4798 O O . LYS B 1 308 ? 17.141 14.828 14.531 1 98.12 308 LYS B O 1
ATOM 4803 N N . VAL B 1 309 ? 16.344 16.547 15.789 1 98.44 309 VAL B N 1
ATOM 4804 C CA . VAL B 1 309 ? 15.586 17.203 14.727 1 98.44 309 VAL B CA 1
ATOM 4805 C C . VAL B 1 309 ? 15.977 18.672 14.656 1 98.44 309 VAL B C 1
ATOM 4807 O O . VAL B 1 309 ? 16.125 19.344 15.688 1 98.44 309 VAL B O 1
ATOM 4810 N N . ASP B 1 310 ? 16.219 19.141 13.484 1 98.56 310 ASP B N 1
ATOM 4811 C CA . ASP B 1 310 ? 16.625 20.516 13.281 1 98.56 310 ASP B CA 1
ATOM 4812 C C . ASP B 1 310 ? 15.43 21.391 12.875 1 98.56 310 ASP B C 1
ATOM 4814 O O . ASP B 1 310 ? 15.078 21.453 11.695 1 98.56 310 ASP B O 1
ATOM 4818 N N . LEU B 1 311 ? 14.883 22.094 13.836 1 98.38 311 LEU B N 1
ATOM 4819 C CA . LEU B 1 311 ? 13.812 23.031 13.523 1 98.38 311 LEU B CA 1
ATOM 4820 C C . LEU B 1 311 ? 14.352 24.453 13.344 1 98.38 311 LEU B C 1
ATOM 4822 O O . LEU B 1 311 ? 13.719 25.281 12.688 1 98.38 311 LEU B O 1
ATOM 4826 N N . ASP B 1 312 ? 15.5 24.672 13.93 1 98 312 ASP B N 1
ATOM 4827 C CA . ASP B 1 312 ? 16.094 26 13.859 1 98 312 ASP B CA 1
ATOM 4828 C C . ASP B 1 312 ? 16.406 26.391 12.422 1 98 312 ASP B C 1
ATOM 4830 O O . ASP B 1 312 ? 16.047 27.484 11.977 1 98 312 ASP B O 1
ATOM 4834 N N . SER B 1 313 ? 17 25.453 11.703 1 96.81 313 SER B N 1
ATOM 4835 C CA . SER B 1 313 ? 17.391 25.734 10.328 1 96.81 313 SER B CA 1
ATOM 4836 C C . SER B 1 313 ? 16.172 25.812 9.414 1 96.81 313 SER B C 1
ATOM 4838 O O . SER B 1 313 ? 16.266 26.328 8.297 1 96.81 313 SER B O 1
ATOM 4840 N N . MET B 1 314 ? 15.055 25.344 9.852 1 96.31 314 MET B N 1
ATOM 4841 C CA . MET B 1 314 ? 13.836 25.375 9.039 1 96.31 314 MET B CA 1
ATOM 4842 C C . MET B 1 314 ? 13.234 26.766 9.008 1 96.31 314 MET B C 1
ATOM 4844 O O . MET B 1 314 ? 12.578 27.141 8.039 1 96.31 314 MET B O 1
ATOM 4848 N N . VAL B 1 315 ? 13.445 27.469 10.141 1 96.75 315 VAL B N 1
ATOM 4849 C CA . VAL B 1 315 ? 12.945 28.844 10.211 1 96.75 315 VAL B CA 1
ATOM 4850 C C . VAL B 1 315 ? 13.906 29.781 9.484 1 96.75 315 VAL B C 1
ATOM 4852 O O . VAL B 1 315 ? 14.945 30.156 10.023 1 96.75 315 VAL B O 1
ATOM 4855 N N . THR B 1 316 ? 13.5 30.219 8.312 1 95.75 316 THR B N 1
ATOM 4856 C CA . THR B 1 316 ? 14.414 31.016 7.508 1 95.75 316 THR B CA 1
ATOM 4857 C C . THR B 1 316 ? 14.062 32.5 7.598 1 95.75 316 THR B C 1
ATOM 4859 O O . THR B 1 316 ? 14.898 33.344 7.297 1 95.75 316 THR B O 1
ATOM 4862 N N . ASP B 1 317 ? 12.797 32.75 7.898 1 96.5 317 ASP B N 1
ATOM 4863 C CA . ASP B 1 317 ? 12.359 34.156 8 1 96.5 317 ASP B CA 1
ATOM 4864 C C . ASP B 1 317 ? 11.391 34.344 9.164 1 96.5 317 ASP B C 1
ATOM 4866 O O . ASP B 1 317 ? 10.609 33.438 9.484 1 96.5 317 ASP B O 1
ATOM 4870 N N . ARG B 1 318 ? 11.469 35.438 9.797 1 97.75 318 ARG B N 1
ATOM 4871 C CA . ARG B 1 318 ? 10.562 35.875 10.852 1 97.75 318 ARG B CA 1
ATOM 4872 C C . ARG B 1 318 ? 9.93 37.219 10.508 1 97.75 318 ARG B C 1
ATOM 4874 O O . ARG B 1 318 ? 10.633 38.156 10.156 1 97.75 318 ARG B O 1
ATOM 4881 N N . ILE B 1 319 ? 8.656 37.281 10.555 1 98.06 319 ILE B N 1
ATOM 4882 C CA . ILE B 1 319 ? 7.953 38.5 10.156 1 98.06 319 ILE B CA 1
ATOM 4883 C C . ILE B 1 319 ? 6.836 38.812 11.148 1 98.06 319 ILE B C 1
ATOM 4885 O O . ILE B 1 319 ? 6.379 37.906 11.867 1 98.06 319 ILE B O 1
ATOM 4889 N N . PRO B 1 320 ? 6.453 40.094 11.195 1 97.56 320 PRO B N 1
ATOM 4890 C CA . PRO B 1 320 ? 5.172 40.375 11.852 1 97.56 320 PRO B CA 1
ATOM 4891 C C . PRO B 1 320 ? 3.971 40 10.984 1 97.56 320 PRO B C 1
ATOM 4893 O O . PRO B 1 320 ? 4.129 39.688 9.805 1 97.56 320 PRO B O 1
ATOM 4896 N N . LEU B 1 321 ? 2.801 39.938 11.57 1 96.94 321 LEU B N 1
ATOM 4897 C CA . LEU B 1 321 ? 1.588 39.531 10.867 1 96.94 321 LEU B CA 1
ATOM 4898 C C . LEU B 1 321 ? 1.37 40.375 9.617 1 96.94 321 LEU B C 1
ATOM 4900 O O . LEU B 1 321 ? 0.922 39.875 8.586 1 96.94 321 LEU B O 1
ATOM 4904 N N . ASP B 1 322 ? 1.622 41.656 9.695 1 96.31 322 ASP B N 1
ATOM 4905 C CA . ASP B 1 322 ? 1.349 42.562 8.57 1 96.31 322 ASP B CA 1
ATOM 4906 C C . ASP B 1 322 ? 2.307 42.281 7.414 1 96.31 322 ASP B C 1
ATOM 4908 O O . ASP B 1 322 ? 2.133 42.844 6.324 1 96.31 322 ASP B O 1
ATOM 4912 N N . GLY B 1 323 ? 3.26 41.438 7.59 1 96.88 323 GLY B N 1
ATOM 4913 C CA . GLY B 1 323 ? 4.18 41.062 6.531 1 96.88 323 GLY B CA 1
ATOM 4914 C C . GLY B 1 323 ? 3.766 39.781 5.812 1 96.88 323 GLY B C 1
ATOM 4915 O O . GLY B 1 323 ? 4.523 39.25 5 1 96.88 323 GLY B O 1
ATOM 4916 N N . VAL B 1 324 ? 2.611 39.281 6.082 1 96.56 324 VAL B N 1
ATOM 4917 C CA . VAL B 1 324 ? 2.191 37.969 5.633 1 96.56 324 VAL B CA 1
ATOM 4918 C C . VAL B 1 324 ? 2.137 37.938 4.105 1 96.56 324 VAL B C 1
ATOM 4920 O O . VAL B 1 324 ? 2.457 36.906 3.488 1 96.56 324 VAL B O 1
ATOM 4923 N N . ASN B 1 325 ? 1.786 39.062 3.416 1 96.38 325 ASN B N 1
ATOM 4924 C CA . ASN B 1 325 ? 1.717 39.094 1.96 1 96.38 325 ASN B CA 1
ATOM 4925 C C . ASN B 1 325 ? 3.1 38.938 1.329 1 96.38 325 ASN B C 1
ATOM 4927 O O . ASN B 1 325 ? 3.252 38.312 0.295 1 96.38 325 ASN B O 1
ATOM 4931 N N . GLU B 1 326 ? 4.016 39.562 1.977 1 95.62 326 GLU B N 1
ATOM 4932 C CA . GLU B 1 326 ? 5.391 39.438 1.498 1 95.62 326 GLU B CA 1
ATOM 4933 C C . GLU B 1 326 ? 5.895 38 1.658 1 95.62 326 GLU B C 1
ATOM 4935 O O . GLU B 1 326 ? 6.656 37.5 0.824 1 95.62 326 GLU B O 1
ATOM 4940 N N . ALA B 1 327 ? 5.512 37.406 2.75 1 96.19 327 ALA B N 1
ATOM 4941 C CA . ALA B 1 327 ? 5.883 36 2.969 1 96.19 327 ALA B CA 1
ATOM 4942 C C . ALA B 1 327 ? 5.359 35.125 1.848 1 96.19 327 ALA B C 1
ATOM 4944 O O . ALA B 1 327 ? 6.074 34.219 1.36 1 96.19 327 ALA B O 1
ATOM 4945 N N . PHE B 1 328 ? 4.113 35.312 1.366 1 96.12 328 PHE B N 1
ATOM 4946 C CA . PHE B 1 328 ? 3.531 34.531 0.285 1 96.12 328 PHE B CA 1
ATOM 4947 C C . PHE B 1 328 ? 4.234 34.812 -1.035 1 96.12 328 PHE B C 1
ATOM 4949 O O . PHE B 1 328 ? 4.398 33.938 -1.867 1 96.12 328 PHE B O 1
ATOM 4956 N N . ALA B 1 329 ? 4.648 36.094 -1.213 1 95.44 329 ALA B N 1
ATOM 4957 C CA . ALA B 1 329 ? 5.398 36.438 -2.416 1 95.44 329 ALA B CA 1
ATOM 4958 C C . ALA B 1 329 ? 6.73 35.688 -2.469 1 95.44 329 ALA B C 1
ATOM 4960 O O . ALA B 1 329 ? 7.113 35.156 -3.518 1 95.44 329 ALA B O 1
ATOM 4961 N N . ARG B 1 330 ? 7.355 35.625 -1.337 1 93.56 330 ARG B N 1
ATOM 4962 C CA . ARG B 1 330 ? 8.625 34.906 -1.253 1 93.56 330 ARG B CA 1
ATOM 4963 C C . ARG B 1 330 ? 8.414 33.406 -1.501 1 93.56 330 ARG B C 1
ATOM 4965 O O . ARG B 1 330 ? 9.234 32.75 -2.166 1 93.56 330 ARG B O 1
ATOM 4972 N N . MET B 1 331 ? 7.355 32.875 -0.947 1 91.81 331 MET B N 1
ATOM 4973 C CA . MET B 1 331 ? 7.031 31.469 -1.135 1 91.81 331 MET B CA 1
ATOM 4974 C C . MET B 1 331 ? 6.812 31.156 -2.611 1 91.81 331 MET B C 1
ATOM 4976 O O . MET B 1 331 ? 7.309 30.141 -3.113 1 91.81 331 MET B O 1
ATOM 4980 N N . ARG B 1 332 ? 6.133 32.062 -3.328 1 90.75 332 ARG B N 1
ATOM 4981 C CA . ARG B 1 332 ? 5.895 31.891 -4.758 1 90.75 332 ARG B CA 1
ATOM 4982 C C . ARG B 1 332 ? 7.211 31.875 -5.531 1 90.75 332 ARG B C 1
ATOM 4984 O O . ARG B 1 332 ? 7.344 31.172 -6.527 1 90.75 332 ARG B O 1
ATOM 4991 N N . ALA B 1 333 ? 8.117 32.656 -4.988 1 90 333 ALA B N 1
ATOM 4992 C CA . ALA B 1 333 ? 9.414 32.781 -5.645 1 90 333 ALA B CA 1
ATOM 4993 C C . ALA B 1 333 ? 10.352 31.641 -5.238 1 90 333 ALA B C 1
ATOM 4995 O O . ALA B 1 333 ? 11.484 31.562 -5.711 1 90 333 ALA B O 1
ATOM 4996 N N . GLY B 1 334 ? 9.859 30.75 -4.375 1 86.5 334 GLY B N 1
ATOM 4997 C CA . GLY B 1 334 ? 10.656 29.609 -3.943 1 86.5 334 GLY B CA 1
ATOM 4998 C C . GLY B 1 334 ? 11.766 29.984 -2.979 1 86.5 334 GLY B C 1
ATOM 4999 O O . GLY B 1 334 ? 12.781 29.297 -2.895 1 86.5 334 GLY B O 1
ATOM 5000 N N . GLN B 1 335 ? 11.547 31.078 -2.27 1 89.19 335 GLN B N 1
ATOM 5001 C CA . GLN B 1 335 ? 12.578 31.562 -1.363 1 89.19 335 GLN B CA 1
ATOM 5002 C C . GLN B 1 335 ? 12.336 31.078 0.061 1 89.19 335 GLN B C 1
ATOM 5004 O O . GLN B 1 335 ? 11.211 31.125 0.559 1 89.19 335 GLN B O 1
ATOM 5009 N N . GLY B 1 336 ? 13.453 30.516 0.636 1 90.06 336 GLY B N 1
ATOM 5010 C CA . GLY B 1 336 ? 13.391 30.094 2.025 1 90.06 336 GLY B CA 1
ATOM 5011 C C . GLY B 1 336 ? 12.789 28.703 2.199 1 90.06 336 GLY B C 1
ATOM 5012 O O . GLY B 1 336 ? 12.453 28.031 1.217 1 90.06 336 GLY B O 1
ATOM 5013 N N . ILE B 1 337 ? 12.773 28.281 3.459 1 93.81 337 ILE B N 1
ATOM 5014 C CA . ILE B 1 337 ? 12.141 27.016 3.807 1 93.81 337 ILE B CA 1
ATOM 5015 C C . ILE B 1 337 ? 10.789 27.281 4.469 1 93.81 337 ILE B C 1
ATOM 5017 O O . ILE B 1 337 ? 9.742 26.953 3.904 1 93.81 337 ILE B O 1
ATOM 5021 N N . ARG B 1 338 ? 10.828 27.953 5.59 1 95.31 338 ARG B N 1
ATOM 5022 C CA . ARG B 1 338 ? 9.609 28.344 6.285 1 95.31 338 ARG B CA 1
ATOM 5023 C C . ARG B 1 338 ? 9.727 29.766 6.848 1 95.31 338 ARG B C 1
ATOM 5025 O O . ARG B 1 338 ? 10.758 30.125 7.418 1 95.31 338 ARG B O 1
ATOM 5032 N N . THR B 1 339 ? 8.695 30.547 6.578 1 97 339 THR B N 1
ATOM 5033 C CA . THR B 1 339 ? 8.516 31.828 7.242 1 97 339 THR B CA 1
ATOM 5034 C C . THR B 1 339 ? 7.602 31.688 8.453 1 97 339 THR B C 1
ATOM 5036 O O . THR B 1 339 ? 6.574 31.016 8.391 1 97 339 THR B O 1
ATOM 5039 N N . VAL B 1 340 ? 7.996 32.281 9.555 1 97.94 340 VAL B N 1
ATOM 5040 C CA . VAL B 1 340 ? 7.188 32.25 10.766 1 97.94 340 VAL B CA 1
ATOM 5041 C C . VAL B 1 340 ? 6.723 33.688 11.109 1 97.94 340 VAL B C 1
ATOM 5043 O O . VAL B 1 340 ? 7.516 34.625 11.086 1 97.94 340 VAL B O 1
ATOM 5046 N N . ILE B 1 341 ? 5.477 33.781 11.32 1 98.19 341 ILE B N 1
ATOM 5047 C CA . ILE B 1 341 ? 4.91 35 11.891 1 98.19 341 ILE B CA 1
ATOM 5048 C C . ILE B 1 341 ? 5.09 35 13.406 1 98.19 341 ILE B C 1
ATOM 5050 O O . ILE B 1 341 ? 4.734 34.031 14.07 1 98.19 341 ILE B O 1
ATOM 5054 N N . GLU B 1 342 ? 5.59 36 13.93 1 97.69 342 GLU B N 1
ATOM 5055 C CA . GLU B 1 342 ? 5.711 36.156 15.375 1 97.69 342 GLU B CA 1
ATOM 5056 C C . GLU B 1 342 ? 4.855 37.312 15.883 1 97.69 342 GLU B C 1
ATOM 5058 O O . GLU B 1 342 ? 4.855 38.406 15.297 1 97.69 342 GLU B O 1
ATOM 5063 N N . TYR B 1 343 ? 4.125 36.969 16.875 1 96.44 343 TYR B N 1
ATOM 5064 C CA . TYR B 1 343 ? 3.164 37.969 17.391 1 96.44 343 TYR B CA 1
ATOM 5065 C C . TYR B 1 343 ? 3.725 38.688 18.609 1 96.44 343 TYR B C 1
ATOM 5067 O O . TYR B 1 343 ? 4.527 38.125 19.359 1 96.44 343 TYR B O 1
#

Solvent-accessible surface area (backbone atoms only — not comparable to full-atom values): 32813 Å² total; per-residue (Å²): 102,57,48,59,17,26,31,27,41,33,42,11,18,30,61,53,67,69,49,47,34,41,72,71,57,65,36,95,62,78,76,58,54,36,48,30,43,16,18,7,27,31,28,69,41,66,9,85,65,48,79,89,68,53,68,69,40,27,27,32,28,39,42,53,35,42,75,67,69,46,74,34,26,70,70,68,36,25,64,63,13,61,60,23,62,72,11,14,75,69,19,14,36,91,88,66,44,57,89,42,63,60,85,92,40,73,21,31,21,34,34,28,30,13,28,68,45,61,48,29,62,28,51,44,66,14,51,32,68,42,71,75,84,58,61,38,65,52,43,2,37,47,26,40,41,41,35,25,12,26,18,32,27,61,53,54,65,48,56,50,64,63,32,35,36,36,33,36,26,50,45,53,35,20,40,22,30,39,38,20,35,55,75,37,39,38,67,38,33,34,34,30,30,74,43,69,69,36,41,52,48,32,44,74,52,57,32,74,41,73,42,52,52,77,80,42,61,58,47,61,52,45,18,65,76,41,80,65,49,31,25,49,30,17,38,22,36,62,31,46,50,69,55,45,44,41,29,52,67,27,26,16,77,60,12,35,19,35,37,53,26,71,38,58,78,90,48,59,32,67,47,52,54,40,56,22,14,70,33,31,25,31,45,33,23,22,32,64,4,54,34,45,58,82,56,46,48,41,49,52,51,52,36,33,77,70,66,76,40,77,46,68,79,39,56,62,41,79,37,48,69,92,41,50,67,57,51,52,52,35,51,75,68,66,52,74,58,27,42,28,30,45,97,99,58,47,58,18,26,30,27,41,34,42,12,20,31,61,52,68,68,49,48,35,41,72,72,59,62,37,96,63,77,78,59,53,35,48,31,43,14,18,8,28,31,28,70,39,66,10,84,67,48,80,90,67,52,68,69,40,29,27,31,27,39,43,54,35,41,77,67,68,47,74,33,26,70,68,68,36,25,64,62,14,63,59,22,61,72,11,15,75,68,17,14,36,92,88,64,46,58,91,42,63,59,86,92,40,73,20,30,22,34,36,29,29,13,29,69,45,61,48,29,63,30,51,45,66,13,51,30,68,41,72,76,84,58,63,40,64,51,42,2,39,44,27,40,39,40,36,25,13,26,19,32,28,60,54,54,66,48,56,50,64,65,33,34,36,36,34,37,27,50,47,53,33,20,40,22,30,38,39,19,36,55,76,38,39,38,68,38,32,35,35,29,31,74,44,70,69,35,42,52,49,32,43,73,52,56,31,74,43,72,41,52,53,76,79,41,60,58,47,61,52,46,18,67,76,41,80,64,49,30,24,48,30,17,37,23,36,62,33,46,50,69,54,44,42,41,28,53,67,28,27,16,78,60,11,34,19,36,37,54,26,70,38,59,77,90,48,58,32,67,46,53,58,41,55,22,12,70,32,30,25,31,45,33,24,23,32,63,4,52,33,45,59,84,56,46,47,42,49,52,51,52,36,32,76,71,66,76,39,77,46,68,80,40,53,61,42,78,38,48,69,90,43,50,66,60,52,53,53,35,49,75,70,65,53,75,58,27,42,28,29,45,97

Secondary structure (DSSP, 8-state):
--TTEEEEEEEEEEE-HHHHHHHTTSS---SSEE---EEEEEEEEE-TT--S--TT-EEEEPSS---SSSHHHHTT-GGG-HHHHHTGGGTS-TTS---EEETTEEEEEGGGT--SSSEEEEEGGGEEE--TTS-HHHHHGGGTHHHHHHHIIIIIS-PPTT-EEEEE--SHHHHHHHHHHHHTT-SEEEEEES-HHHHHHHHHHT-SEEEETTTS-HHHHHHHHTTTS-EEEEEE-S--HHHHHHHHHHEEEEEEEEE-SPPPTT--EEE-HHHHHHHT-EEEE-SGGG--HHHHHHHHHHHHHTTSS--TTTEEEEE-GGGHHHHHHHHHTT--SEEEEE-/--TTEEEEEEEEEEE-HHHHHHHTTSS---SSEE---EEEEEEEEE-TT--S--TT-EEEEPSS---SSSHHHHTT-GGG-HHHHHTGGGTS-TTS---EEETTEEEEEGGGT--SSSEEEEEGGGEEE--TTS-HHHHHGGGTHHHHHHHIIIIIS-PPTT-EEEEE--SHHHHHHHHHHHHTT-SEEEEEES-HHHHHHHHHHT-SEEEETTTS-HHHHHHHHTTTS-EEEEEE-S--HHHHHHHHHHEEEEEEEEE-SPPPTT--EEE-HHHHHHHT-EEEE-SGGG--HHHHHHHHHHHHHTTSS--TTTEEEEE-GGGHHHHHHHHHTT--SEEEEE-